Protein AF-A0A3D5YCU7-F1 (afdb_monomer_lite)

Secondary structure (DSSP, 8-state):
-EEEEEEEEEEEEETTEEEEEEEEEEEEE-TTT--EEEEEEEEEEEEESSS--STTHHHHHHH--TTTHHHHHHHHHHHHHHHHHHHTSPPPTTPPPP-PPPEEEEEE-GGG-SB-TT-EEEEEEEESTTSEEEEEETTTEEEEEEEEEETTEEEEEEE--TT-EEEEE-EEEEEE-TTS-EEEEE--S--EEEE--PPPPPP--EEEE-SS-EEEE-PPP--TTEEEEEEEEESSSSS--EEEEEESSSEEEE----TT-EEEEEEEEEETT-PBPPPPPPEEEEPPPSSPEEEEEEE-S-EEE-SSEEEEEEEEEE-TT-EEEE-SS-EEEEPTT-EEEESSEEEEE-BTTB-EEEEESSTT--B-EEEEESSEEEEESEEEESBSEEEEEES--EEEES-EEES-SEEEEEESSS--EEES-EEES-SEEEEEES---EEES-EEES-SEEEEEES---EEES-EEESSSEEEEEPPPPPSSTT---PPPPEEES-B-S-SBGGGG-EEES---SEEESSSTTT--EEEPBP-TTTTS-HHHHHHHHHHHHHHHHHHHHTT-HHHHHHHHHHHHHH---HHHHHHHHHHHHHTT-HHHHHHHHHHHHHH-TT-HHHHHHHHHHHHHTT-HHHHHHHHHHHHHH-TT-HHHHHHHHHHTT-

Radius of gyration: 48.69 Å; chains: 1; bounding box: 104×66×144 Å

pLDDT: mean 89.76, std 11.61, range [38.16, 98.88]

Structure (mmCIF, N/CA/C/O backbone):
data_AF-A0A3D5YCU7-F1
#
_entry.id   AF-A0A3D5YCU7-F1
#
loop_
_atom_site.group_PDB
_atom_site.id
_atom_site.type_symbol
_atom_site.label_atom_id
_atom_site.label_alt_id
_atom_site.label_comp_id
_atom_site.label_asym_id
_atom_site.label_entity_id
_atom_site.label_seq_id
_atom_site.pdbx_PDB_ins_code
_atom_site.Cartn_x
_atom_site.Cartn_y
_atom_site.Cartn_z
_atom_site.occupancy
_atom_site.B_iso_or_equiv
_atom_site.auth_seq_id
_atom_site.auth_comp_id
_atom_site.auth_asym_id
_atom_site.auth_atom_id
_atom_site.pdbx_PDB_model_num
ATOM 1 N N . MET A 1 1 ? -9.453 18.269 83.760 1.00 84.12 1 MET A N 1
ATOM 2 C CA . MET A 1 1 ? -8.955 17.320 82.744 1.00 84.12 1 MET A CA 1
ATOM 3 C C . MET A 1 1 ? -10.041 16.293 82.514 1.00 84.12 1 MET A C 1
ATOM 5 O O . MET A 1 1 ? -10.692 15.924 83.484 1.00 84.12 1 MET A O 1
ATOM 9 N N . ILE A 1 2 ? -10.283 15.891 81.269 1.00 88.38 2 ILE A N 1
ATOM 10 C CA . ILE A 1 2 ? -11.257 14.843 80.940 1.00 88.38 2 ILE A CA 1
ATOM 11 C C . ILE A 1 2 ? -10.464 13.625 80.486 1.00 88.38 2 ILE A C 1
ATOM 13 O O . ILE A 1 2 ? -9.542 13.754 79.683 1.00 88.38 2 ILE A O 1
ATOM 17 N N . TYR A 1 3 ? -10.826 12.467 81.012 1.00 89.81 3 TYR A N 1
ATOM 18 C CA . TYR A 1 3 ? -10.285 11.175 80.638 1.00 89.81 3 TYR A CA 1
ATOM 19 C C . TYR A 1 3 ? -11.417 10.305 80.104 1.00 89.81 3 TYR A C 1
ATOM 21 O O . TYR A 1 3 ? -12.580 10.478 80.472 1.00 89.81 3 TYR A O 1
ATOM 29 N N . GLY A 1 4 ? -11.076 9.351 79.248 1.00 89.88 4 GLY A N 1
ATOM 30 C CA . GLY A 1 4 ? -12.038 8.389 78.742 1.00 89.88 4 GLY A CA 1
ATOM 31 C C . GLY A 1 4 ? -11.386 7.058 78.415 1.00 89.88 4 GLY A C 1
ATOM 32 O O . GLY A 1 4 ? -10.194 6.988 78.111 1.00 89.88 4 GLY A O 1
ATOM 33 N N . LYS A 1 5 ? -12.183 5.996 78.484 1.00 91.25 5 LYS A N 1
ATOM 34 C CA . LYS A 1 5 ? -11.784 4.633 78.148 1.00 91.25 5 LYS A CA 1
ATOM 35 C C . LYS A 1 5 ? -12.900 3.961 77.358 1.00 91.25 5 LYS A C 1
ATOM 37 O O . LYS A 1 5 ? -14.038 3.896 77.814 1.00 91.25 5 LYS A O 1
ATOM 42 N N . VAL A 1 6 ? -12.567 3.406 76.194 1.00 90.12 6 VAL A N 1
ATOM 43 C CA . VAL A 1 6 ? -13.472 2.492 75.486 1.00 90.12 6 VAL A CA 1
ATOM 44 C C . VAL A 1 6 ? -13.550 1.200 76.298 1.00 90.12 6 VAL A C 1
ATOM 46 O O . VAL A 1 6 ? -12.529 0.574 76.580 1.00 90.12 6 VAL A O 1
ATOM 49 N N . THR A 1 7 ? -14.753 0.831 76.725 1.00 89.44 7 THR A N 1
ATOM 50 C CA . THR A 1 7 ? -14.994 -0.313 77.622 1.00 89.44 7 THR A CA 1
ATOM 51 C C . THR A 1 7 ? -15.649 -1.492 76.912 1.00 89.44 7 THR A C 1
ATOM 53 O O . THR A 1 7 ? -15.605 -2.604 77.433 1.00 89.44 7 THR A O 1
ATOM 56 N N . GLY A 1 8 ? -16.175 -1.285 75.702 1.00 84.38 8 GLY A N 1
ATOM 57 C CA . GLY A 1 8 ? -16.706 -2.353 74.868 1.00 84.38 8 GLY A CA 1
ATOM 58 C C . GLY A 1 8 ? -16.824 -1.946 73.402 1.00 84.38 8 GLY A C 1
ATOM 59 O O . GLY A 1 8 ? -17.233 -0.834 73.077 1.00 84.38 8 GLY A O 1
ATOM 60 N N . PHE A 1 9 ? -16.492 -2.872 72.508 1.00 83.94 9 PHE A N 1
ATOM 61 C CA . PHE A 1 9 ? -16.827 -2.793 71.090 1.00 83.94 9 PHE A CA 1
ATOM 62 C C . PHE A 1 9 ? -17.265 -4.185 70.641 1.00 83.94 9 PHE A C 1
ATOM 64 O O . PHE A 1 9 ? -16.529 -5.154 70.817 1.00 83.94 9 PHE A O 1
ATOM 71 N N . SER A 1 10 ? -18.483 -4.306 70.118 1.00 79.31 10 SER A N 1
ATOM 72 C CA . SER A 1 10 ? -19.078 -5.592 69.748 1.00 79.31 10 SER A CA 1
ATOM 73 C C . SER A 1 10 ? -19.483 -5.592 68.283 1.00 79.31 10 SER A C 1
ATOM 75 O O . SER A 1 10 ? -20.060 -4.624 67.782 1.00 79.31 10 SER A O 1
ATOM 77 N N . LYS A 1 11 ? -19.154 -6.691 67.603 1.00 71.81 11 LYS A N 1
ATOM 78 C CA . LYS A 1 11 ? -19.470 -6.930 66.199 1.00 71.81 11 LYS A CA 1
ATOM 79 C C . LYS A 1 11 ? -19.830 -8.404 66.040 1.00 71.81 11 LYS A C 1
ATOM 81 O O . LYS A 1 11 ? -18.941 -9.249 65.998 1.00 71.81 11 LYS A O 1
ATOM 86 N N . VAL A 1 12 ? -21.123 -8.713 66.015 1.00 68.50 12 VAL A N 1
ATOM 87 C CA . VAL A 1 12 ? -21.625 -10.091 65.897 1.00 68.50 12 VAL A CA 1
ATOM 88 C C . VAL A 1 12 ? -22.249 -10.273 64.519 1.00 68.50 12 VAL A C 1
ATOM 90 O O . VAL A 1 12 ? -23.072 -9.459 64.101 1.00 68.50 12 VAL A O 1
ATOM 93 N N . TYR A 1 13 ? -21.856 -11.340 63.823 1.00 60.84 13 TYR A N 1
ATOM 94 C CA . TYR A 1 13 ? -22.438 -11.757 62.550 1.00 60.84 13 TYR A CA 1
ATOM 95 C C . TYR A 1 13 ? -22.904 -13.208 62.664 1.00 60.84 13 TYR A C 1
ATOM 97 O O . TYR A 1 13 ? -22.076 -14.101 62.834 1.00 60.84 13 TYR A O 1
ATOM 105 N N . ALA A 1 14 ? -24.213 -13.447 62.569 1.00 52.88 14 ALA A N 1
ATOM 106 C CA . ALA A 1 14 ? -24.780 -14.792 62.540 1.00 52.88 14 ALA A CA 1
ATOM 107 C C . ALA A 1 14 ? -25.946 -14.859 61.541 1.00 52.88 14 ALA A C 1
ATOM 109 O O . ALA A 1 14 ? -26.991 -14.257 61.768 1.00 52.88 14 ALA A O 1
ATOM 110 N N . LEU A 1 15 ? -25.774 -15.615 60.449 1.00 63.88 15 LEU A N 1
ATOM 111 C CA . LEU A 1 15 ? -26.778 -15.859 59.397 1.00 63.88 15 LEU A CA 1
ATOM 112 C C . LEU A 1 15 ? -27.385 -14.575 58.788 1.00 63.88 15 LEU A C 1
ATOM 114 O O . LEU A 1 15 ? -26.838 -14.044 57.826 1.00 63.88 15 LEU A O 1
ATOM 118 N N . ALA A 1 16 ? -28.503 -14.093 59.343 1.00 52.72 16 ALA A N 1
ATOM 119 C CA . ALA A 1 16 ? -29.249 -12.900 58.920 1.00 52.72 16 ALA A CA 1
ATOM 120 C C . ALA A 1 16 ? -29.286 -11.790 59.993 1.00 52.72 16 ALA A C 1
ATOM 122 O O . ALA A 1 16 ? -29.927 -10.762 59.798 1.00 52.72 16 ALA A O 1
ATOM 123 N N . TYR A 1 17 ? -28.613 -12.004 61.124 1.00 52.44 17 TYR A N 1
ATOM 124 C CA . TYR A 1 17 ? -28.540 -11.086 62.252 1.00 52.44 17 TYR A CA 1
ATOM 125 C C . TYR A 1 17 ? -27.138 -10.476 62.325 1.00 52.44 17 TYR A C 1
ATOM 127 O O . TYR A 1 17 ? -26.136 -11.191 62.460 1.00 52.44 17 TYR A O 1
ATOM 135 N N . SER A 1 18 ? -27.066 -9.147 62.250 1.00 62.12 18 SER A N 1
ATOM 136 C CA . SER A 1 18 ? -25.855 -8.399 62.587 1.00 62.12 18 SER A CA 1
ATOM 137 C C . SER A 1 18 ? -26.133 -7.470 63.756 1.00 62.12 18 SER A C 1
ATOM 139 O O . SER A 1 18 ? -27.162 -6.802 63.796 1.00 62.12 18 SER A O 1
ATOM 141 N N . GLN A 1 19 ? -25.214 -7.418 64.714 1.00 71.19 19 GLN A N 1
ATOM 142 C CA . GLN A 1 19 ? -25.275 -6.469 65.818 1.00 71.19 19 GLN A CA 1
ATOM 143 C C . GLN A 1 19 ? -23.952 -5.727 65.926 1.00 71.19 19 GLN A C 1
ATOM 145 O O . GLN A 1 19 ? -22.880 -6.342 65.931 1.00 71.19 19 GLN A O 1
ATOM 150 N N . MET A 1 20 ? -24.043 -4.405 66.050 1.00 77.50 20 MET A N 1
ATOM 151 C CA . MET A 1 20 ? -22.896 -3.537 66.265 1.00 77.50 20 MET A CA 1
ATOM 152 C C . MET A 1 20 ? -23.137 -2.626 67.456 1.00 77.50 20 MET A C 1
ATOM 154 O O . MET A 1 20 ? -24.205 -2.032 67.581 1.00 77.50 20 MET A O 1
ATOM 158 N N . GLY A 1 21 ? -22.141 -2.486 68.323 1.00 84.19 21 GLY A N 1
ATOM 159 C CA . GLY A 1 21 ? -22.239 -1.558 69.437 1.00 84.19 21 GLY A CA 1
ATOM 160 C C . GLY A 1 21 ? -20.896 -1.098 69.964 1.00 84.19 21 GLY A C 1
ATOM 161 O O . GLY A 1 21 ? -19.916 -1.841 69.902 1.00 84.19 21 GLY A O 1
ATOM 162 N N . ALA A 1 22 ? -20.882 0.114 70.504 1.00 87.75 22 ALA A N 1
ATOM 163 C CA . ALA A 1 22 ? -19.733 0.733 71.145 1.00 87.75 22 ALA A CA 1
ATOM 164 C C . ALA A 1 22 ? -20.123 1.226 72.541 1.00 87.75 22 ALA A C 1
ATOM 166 O O . ALA A 1 22 ? -21.257 1.654 72.766 1.00 87.75 22 ALA A O 1
ATOM 167 N N . GLU A 1 23 ? -19.180 1.155 73.473 1.00 91.69 23 GLU A N 1
ATOM 168 C CA . GLU A 1 23 ? -19.355 1.555 74.863 1.00 91.69 23 GLU A CA 1
ATOM 169 C C . GLU A 1 23 ? -18.092 2.249 75.379 1.00 91.69 23 GLU A C 1
ATOM 171 O O . GLU A 1 23 ? -16.971 1.761 75.190 1.00 91.69 23 GLU A O 1
ATOM 176 N N . ALA A 1 24 ? -18.263 3.378 76.060 1.00 93.00 24 ALA A N 1
ATOM 177 C CA . ALA A 1 24 ? -17.163 4.139 76.634 1.00 93.00 24 ALA A CA 1
ATOM 178 C C . ALA A 1 24 ? -17.535 4.725 77.998 1.00 93.00 24 ALA A C 1
ATOM 180 O O . ALA A 1 24 ? -18.684 5.065 78.270 1.00 93.00 24 ALA A O 1
ATOM 181 N N . GLU A 1 25 ? -16.528 4.819 78.858 1.00 93.38 25 GLU A N 1
ATOM 182 C CA . GLU A 1 25 ? -16.583 5.472 80.161 1.00 93.38 25 GLU A CA 1
ATOM 183 C C . GLU A 1 25 ? -15.783 6.773 80.086 1.00 93.38 25 GLU A C 1
ATOM 185 O O . GLU A 1 25 ? -14.674 6.784 79.549 1.00 93.38 25 GLU A O 1
ATOM 190 N N . VAL A 1 26 ? -16.339 7.862 80.614 1.00 92.38 26 VAL A N 1
ATOM 191 C CA . VAL A 1 26 ? -15.707 9.185 80.669 1.00 92.38 26 VAL A CA 1
ATOM 192 C C . VAL A 1 26 ? -15.733 9.679 82.108 1.00 92.38 26 VAL A C 1
ATOM 194 O O . VAL A 1 26 ? -16.751 9.564 82.791 1.00 92.38 26 VAL A O 1
ATOM 197 N N . TRP A 1 27 ? -14.618 10.244 82.567 1.00 92.12 27 TRP A N 1
ATOM 198 C CA . TRP A 1 27 ? -14.527 10.890 83.872 1.00 92.12 27 TRP A CA 1
ATOM 199 C C . TRP A 1 27 ? -13.748 12.200 83.799 1.00 92.12 27 TRP A C 1
ATOM 201 O O . TRP A 1 27 ? -12.829 12.373 82.998 1.00 92.12 27 TRP A O 1
ATOM 211 N N . MET A 1 28 ? -14.131 13.153 84.639 1.00 90.12 28 MET A N 1
ATOM 212 C CA . MET A 1 28 ? -13.532 14.478 84.711 1.00 90.12 28 MET A CA 1
ATOM 213 C C . MET A 1 28 ? -12.885 14.677 86.072 1.00 90.12 28 MET A C 1
ATOM 215 O O . MET A 1 28 ? -13.487 14.382 87.098 1.00 90.12 28 MET A O 1
ATOM 219 N N . VAL A 1 29 ? -11.676 15.228 86.077 1.00 89.62 29 VAL A N 1
ATOM 220 C CA . VAL A 1 29 ? -10.892 15.493 87.286 1.00 89.62 29 VAL A CA 1
ATOM 221 C C . VAL A 1 29 ? -10.527 16.972 87.349 1.00 89.62 29 VAL A C 1
ATOM 223 O O . VAL A 1 29 ? -10.125 17.571 86.340 1.00 89.62 29 VAL A O 1
ATOM 226 N N . ASN A 1 30 ? -10.652 17.575 88.528 1.00 86.19 30 ASN A N 1
ATOM 227 C CA . ASN A 1 30 ? -10.197 18.932 88.794 1.00 86.19 30 ASN A CA 1
ATOM 228 C C . ASN A 1 30 ? -8.663 18.974 88.752 1.00 86.19 30 ASN A C 1
ATOM 230 O O . ASN A 1 30 ? -7.992 18.295 89.520 1.00 86.19 30 ASN A O 1
ATOM 234 N N . THR A 1 31 ? -8.079 19.786 87.870 1.00 85.88 31 THR A N 1
ATOM 235 C CA . THR A 1 31 ? -6.616 19.813 87.680 1.00 85.88 31 THR A CA 1
ATOM 236 C C . THR A 1 31 ? -5.852 20.480 88.816 1.00 85.88 31 THR A C 1
ATOM 238 O O . THR A 1 31 ? -4.632 20.369 88.852 1.00 85.88 31 THR A O 1
ATOM 241 N N . LYS A 1 32 ? -6.540 21.196 89.714 1.00 87.38 32 LYS A N 1
ATOM 242 C CA . LYS A 1 32 ? -5.925 21.862 90.869 1.00 87.38 32 LYS A CA 1
ATOM 243 C C . LYS A 1 32 ? -5.982 21.007 92.131 1.00 87.38 32 LYS A C 1
ATOM 245 O O . LYS A 1 32 ? -5.024 21.018 92.890 1.00 87.38 32 LYS A O 1
ATOM 250 N N . THR A 1 33 ? -7.088 20.295 92.354 1.00 88.69 33 THR A N 1
ATOM 251 C CA . THR A 1 33 ? -7.285 19.478 93.566 1.00 88.69 33 THR A CA 1
ATOM 252 C C . THR A 1 33 ? -7.037 17.989 93.337 1.00 88.69 33 THR A C 1
ATOM 254 O O . THR A 1 33 ? -6.818 17.259 94.294 1.00 88.69 33 THR A O 1
ATOM 257 N N . GLY A 1 34 ? -7.049 17.524 92.083 1.00 86.00 34 GLY A N 1
ATOM 258 C CA . GLY A 1 34 ? -6.948 16.103 91.741 1.00 86.00 34 GLY A CA 1
ATOM 259 C C . GLY A 1 34 ? -8.233 15.306 91.990 1.00 86.00 34 GLY A C 1
ATOM 260 O O . GLY A 1 34 ? -8.258 14.107 91.729 1.00 86.00 34 GLY A O 1
ATOM 261 N N . GLU A 1 35 ? -9.301 15.949 92.465 1.00 89.50 35 GLU A N 1
ATOM 262 C CA . GLU A 1 35 ? -10.566 15.288 92.793 1.00 89.50 35 GLU A CA 1
ATOM 263 C C . GLU A 1 35 ? -11.421 15.026 91.549 1.00 89.50 35 GLU A C 1
ATOM 265 O O . GLU A 1 35 ? -11.487 15.843 90.622 1.00 89.50 35 GLU A O 1
ATOM 270 N N . GLU A 1 36 ? -12.099 13.878 91.538 1.00 89.12 36 GLU A N 1
ATOM 271 C CA . GLU A 1 36 ? -13.065 13.521 90.503 1.00 89.12 36 GLU A CA 1
ATOM 272 C C . GLU A 1 36 ? -14.319 14.395 90.623 1.00 89.12 36 GLU A C 1
ATOM 274 O O . GLU A 1 36 ? -14.934 14.495 91.680 1.00 89.12 36 GLU A O 1
ATOM 279 N N . ILE A 1 37 ? -14.688 15.033 89.517 1.00 87.19 37 ILE A N 1
ATOM 280 C CA . ILE A 1 37 ? -15.871 15.890 89.407 1.00 87.19 37 ILE A CA 1
ATOM 281 C C . ILE A 1 37 ? -17.075 15.053 88.970 1.00 87.19 37 ILE A C 1
ATOM 283 O O . ILE A 1 37 ? -18.185 15.259 89.453 1.00 87.19 37 ILE A O 1
ATOM 287 N N . LEU A 1 38 ? -16.868 14.133 88.024 1.00 87.56 38 LEU A N 1
ATOM 288 C CA . LEU A 1 38 ? -17.915 13.269 87.485 1.00 87.56 38 LEU A CA 1
ATOM 289 C C . LEU A 1 38 ? -17.322 12.051 86.775 1.00 87.56 38 LEU A C 1
ATOM 291 O O . LEU A 1 38 ? -16.229 12.132 86.212 1.00 87.56 38 LEU A O 1
ATOM 295 N N . ARG A 1 39 ? -18.087 10.962 86.732 1.00 92.50 39 ARG A N 1
ATOM 296 C CA . ARG A 1 39 ? -17.791 9.744 85.975 1.00 92.50 39 ARG A CA 1
ATOM 297 C C . ARG A 1 39 ? -19.091 9.112 85.512 1.00 92.50 39 ARG A C 1
ATOM 299 O O . ARG A 1 39 ? -20.020 8.949 86.299 1.00 92.50 39 ARG A O 1
ATOM 306 N N . PHE A 1 40 ? -19.165 8.755 84.238 1.00 91.31 40 PHE A N 1
ATOM 307 C CA . PHE A 1 40 ? -20.322 8.075 83.669 1.00 91.31 40 PHE A CA 1
ATOM 308 C C . PHE A 1 40 ? -19.909 7.167 82.511 1.00 91.31 40 PHE A C 1
ATOM 310 O O . PHE A 1 40 ? -18.824 7.291 81.943 1.00 91.31 40 PHE A O 1
ATOM 317 N N . LYS A 1 41 ? -20.804 6.247 82.158 1.00 91.94 41 LYS A N 1
ATOM 318 C CA . LYS A 1 41 ? -20.624 5.265 81.090 1.00 91.94 41 LYS A CA 1
ATOM 319 C C . LYS A 1 41 ? -21.808 5.328 80.135 1.00 91.94 41 LYS A C 1
ATOM 321 O O . LYS A 1 41 ? -22.940 5.467 80.594 1.00 91.94 41 LYS A O 1
ATOM 326 N N . GLU A 1 42 ? -21.547 5.210 78.839 1.00 92.56 42 GLU A N 1
ATOM 327 C CA . GLU A 1 42 ? -22.574 5.177 77.795 1.00 92.56 42 GLU A CA 1
ATOM 328 C C . GLU A 1 42 ? -22.336 4.060 76.791 1.00 92.56 42 GLU A C 1
ATOM 330 O O . GLU A 1 42 ? -21.193 3.684 76.525 1.00 92.56 42 GLU A O 1
ATOM 335 N N . ALA A 1 43 ? -23.433 3.571 76.209 1.00 87.19 43 ALA A N 1
ATOM 336 C CA . ALA A 1 43 ? -23.431 2.537 75.186 1.00 87.19 43 ALA A CA 1
ATOM 337 C C . ALA A 1 43 ? -24.412 2.863 74.050 1.00 87.19 43 ALA A C 1
ATOM 339 O O . ALA A 1 43 ? -25.523 3.358 74.265 1.00 87.19 43 ALA A O 1
ATOM 340 N N . VAL A 1 44 ? -24.026 2.502 72.829 1.00 83.69 44 VAL A N 1
ATOM 341 C CA . VAL A 1 44 ? -24.881 2.536 71.636 1.00 83.69 44 VAL A CA 1
ATOM 342 C C . VAL A 1 44 ? -24.853 1.161 70.984 1.00 83.69 44 VAL A C 1
ATOM 344 O O . VAL A 1 44 ? -23.785 0.561 70.857 1.00 83.69 44 VAL A O 1
ATOM 347 N N . ARG A 1 45 ? -26.023 0.635 70.598 1.00 82.12 45 ARG A N 1
ATOM 348 C CA . ARG A 1 45 ? -26.167 -0.671 69.937 1.00 82.12 45 ARG A CA 1
ATOM 349 C C . ARG A 1 45 ? -27.203 -0.598 68.817 1.00 82.12 45 ARG A C 1
ATOM 351 O O . ARG A 1 45 ? -28.321 -0.149 69.045 1.00 82.12 45 ARG A O 1
ATOM 358 N N . TYR A 1 46 ? -26.841 -1.116 67.650 1.00 72.94 46 TYR A N 1
ATOM 359 C CA . TYR A 1 46 ? -27.700 -1.285 66.482 1.00 72.94 46 TYR A CA 1
ATOM 360 C C . TYR A 1 46 ? -27.861 -2.771 66.148 1.00 72.94 46 TYR A C 1
ATOM 362 O O . TYR A 1 46 ? -26.905 -3.541 66.257 1.00 72.94 46 TYR A O 1
ATOM 370 N N . HIS A 1 47 ? -29.067 -3.159 65.730 1.00 68.06 47 HIS A N 1
ATOM 371 C CA . HIS A 1 47 ? -29.419 -4.513 65.294 1.00 68.06 47 HIS A CA 1
ATOM 372 C C . HIS A 1 47 ? -29.869 -4.452 63.821 1.00 68.06 47 HIS A C 1
ATOM 374 O O . HIS A 1 47 ? -30.729 -3.636 63.492 1.00 68.06 47 HIS A O 1
ATOM 380 N N . GLU A 1 48 ? -29.302 -5.273 62.933 1.00 59.38 48 GLU A N 1
ATOM 381 C CA . GLU A 1 48 ? -29.768 -5.442 61.548 1.00 59.38 48 GLU A CA 1
ATOM 382 C C . GLU A 1 48 ? -30.846 -6.536 61.485 1.00 59.38 48 GLU A C 1
ATOM 384 O O . GLU A 1 48 ? -30.614 -7.673 61.898 1.00 59.38 48 GLU A O 1
ATOM 389 N N . GLY A 1 49 ? -32.016 -6.184 60.940 1.00 46.78 49 GLY A N 1
ATOM 390 C CA . GLY A 1 49 ? -33.133 -7.096 60.689 1.00 46.78 49 GLY A CA 1
ATOM 391 C C . GLY A 1 49 ? -34.415 -6.335 60.337 1.00 46.78 49 GLY A C 1
ATOM 392 O O . GLY A 1 49 ? -35.239 -6.084 61.208 1.00 46.78 49 GLY A O 1
ATOM 393 N N . GLY A 1 50 ? -34.580 -5.956 59.064 1.00 42.53 50 GLY A N 1
ATOM 394 C CA . GLY A 1 50 ? -35.737 -5.194 58.569 1.00 42.53 50 GLY A CA 1
ATOM 395 C C . GLY A 1 50 ? -35.554 -3.673 58.643 1.00 42.53 50 GLY A C 1
ATOM 396 O O . GLY A 1 50 ? -34.854 -3.157 59.508 1.00 42.53 50 GLY A O 1
ATOM 397 N N . ILE A 1 51 ? -36.146 -2.967 57.673 1.00 41.50 51 ILE A N 1
ATOM 398 C CA . ILE A 1 51 ? -36.052 -1.512 57.454 1.00 41.50 51 ILE A CA 1
ATOM 399 C C . ILE A 1 51 ? -36.164 -0.754 58.792 1.00 41.50 51 ILE A C 1
ATOM 401 O O . ILE A 1 51 ? -37.114 -1.012 59.535 1.00 41.50 51 ILE A O 1
ATOM 405 N N . PRO A 1 52 ? -35.252 0.186 59.117 1.00 40.84 52 PRO A N 1
ATOM 406 C CA . PRO A 1 52 ? -35.304 0.888 60.393 1.00 40.84 52 PRO A CA 1
ATOM 407 C C . PRO A 1 52 ? -36.615 1.676 60.511 1.00 40.84 52 PRO A C 1
ATOM 409 O O . PRO A 1 52 ? -36.802 2.678 59.827 1.00 40.84 52 PRO A O 1
ATOM 412 N N . LEU A 1 53 ? -37.504 1.257 61.414 1.00 38.91 53 LEU A N 1
ATOM 413 C CA . LEU A 1 53 ? -38.701 2.009 61.822 1.00 38.91 53 LEU A CA 1
ATOM 414 C C . LEU A 1 53 ? -38.368 3.131 62.827 1.00 38.91 53 LEU A C 1
ATOM 416 O O . LEU A 1 53 ? -39.225 3.564 63.593 1.00 38.91 53 LEU A O 1
ATOM 420 N N . SER A 1 54 ? -37.124 3.620 62.835 1.00 47.75 54 SER A N 1
ATOM 421 C CA . SER A 1 54 ? -36.818 4.904 63.464 1.00 47.75 54 SER A CA 1
ATOM 422 C C . SER A 1 54 ? -37.112 6.028 62.459 1.00 47.75 54 SER A C 1
ATOM 424 O O . SER A 1 54 ? -37.031 5.797 61.249 1.00 47.75 54 SER A O 1
ATOM 426 N N . PRO A 1 55 ? -37.384 7.266 62.909 1.00 45.81 55 PRO A N 1
ATOM 427 C CA . PRO A 1 55 ? -37.573 8.418 62.019 1.00 45.81 55 PRO A CA 1
ATOM 428 C C . PRO A 1 55 ? -36.431 8.622 61.001 1.00 45.81 55 PRO A C 1
ATOM 430 O O . PRO A 1 55 ? -36.612 9.295 59.990 1.00 45.81 55 PRO A O 1
ATOM 433 N N . ILE A 1 56 ? -35.266 8.014 61.243 1.00 54.47 56 ILE A N 1
ATOM 434 C CA . ILE A 1 56 ? -33.979 8.327 60.620 1.00 54.47 56 ILE A CA 1
ATOM 435 C C . ILE A 1 56 ? -33.566 7.296 59.545 1.00 54.47 56 ILE A C 1
ATOM 437 O O . ILE A 1 56 ? -32.708 7.582 58.713 1.00 54.47 56 ILE A O 1
ATOM 441 N N . GLY A 1 57 ? -34.228 6.131 59.449 1.00 56.03 57 GLY A N 1
ATOM 442 C CA . GLY A 1 57 ? -33.979 5.149 58.373 1.00 56.03 57 GLY A CA 1
ATOM 443 C C . GLY A 1 57 ? -34.247 5.685 56.955 1.00 56.03 57 GLY A C 1
ATOM 444 O O . GLY A 1 57 ? -33.649 5.232 55.976 1.00 56.03 57 GLY A O 1
ATOM 445 N N . ALA A 1 58 ? -35.105 6.704 56.846 1.00 59.28 58 ALA A N 1
ATOM 446 C CA . ALA A 1 58 ? -35.445 7.359 55.587 1.00 59.28 58 ALA A CA 1
ATOM 447 C C . ALA A 1 58 ? -34.279 8.164 54.979 1.00 59.28 58 ALA A C 1
ATOM 449 O O . ALA A 1 58 ? -34.147 8.180 53.758 1.00 59.28 58 ALA A O 1
ATOM 450 N N . LEU A 1 59 ? -33.421 8.787 55.800 1.00 62.41 59 LEU A N 1
ATOM 451 C CA . LEU A 1 59 ? -32.290 9.593 55.315 1.00 62.41 59 LEU A CA 1
ATOM 452 C C . LEU A 1 59 ? -31.214 8.721 54.660 1.00 62.41 59 LEU A C 1
ATOM 454 O O . LEU A 1 59 ? -30.747 9.036 53.572 1.00 62.41 59 LEU A O 1
ATOM 458 N N . ILE A 1 60 ? -30.891 7.578 55.270 1.00 62.75 60 ILE A N 1
ATOM 459 C CA . ILE A 1 60 ? -29.929 6.605 54.725 1.00 62.75 60 ILE A CA 1
ATOM 460 C C . ILE A 1 60 ? -30.445 6.018 53.410 1.00 62.75 60 ILE A C 1
ATOM 462 O O . ILE A 1 60 ? -29.694 5.905 52.448 1.00 62.75 60 ILE A O 1
ATOM 466 N N . THR A 1 61 ? -31.742 5.708 53.340 1.00 63.53 61 THR A N 1
ATOM 467 C CA . THR A 1 61 ? -32.375 5.234 52.099 1.00 63.53 61 THR A CA 1
ATOM 468 C C . THR A 1 61 ? -32.316 6.295 50.990 1.00 63.53 61 THR A C 1
ATOM 470 O O . THR A 1 61 ? -32.228 5.953 49.816 1.00 63.53 61 THR A O 1
ATOM 473 N N . ALA A 1 62 ? -32.331 7.586 51.345 1.00 62.03 62 ALA A N 1
ATOM 474 C CA . ALA A 1 62 ? -32.264 8.686 50.383 1.00 62.03 62 ALA A CA 1
ATOM 475 C C . ALA A 1 62 ? -30.859 8.908 49.790 1.00 62.03 62 ALA A C 1
ATOM 477 O O . ALA A 1 62 ? -30.753 9.450 48.686 1.00 62.03 62 ALA A O 1
ATOM 478 N N . VAL A 1 63 ? -29.799 8.495 50.499 1.00 66.56 63 VAL A N 1
ATOM 479 C CA . VAL A 1 63 ? -28.398 8.725 50.102 1.00 66.56 63 VAL A CA 1
ATOM 480 C C . VAL A 1 63 ? -27.588 7.446 49.876 1.00 66.56 63 VAL A C 1
ATOM 482 O O . VAL A 1 63 ? -26.425 7.539 49.530 1.00 66.56 63 VAL A O 1
ATOM 485 N N . SER A 1 64 ? -28.124 6.242 50.074 1.00 66.62 64 SER A N 1
ATOM 486 C CA . SER A 1 64 ? -27.309 5.021 50.014 1.00 66.62 64 SER A CA 1
ATOM 487 C C . SER A 1 64 ? -27.942 3.923 49.170 1.00 66.62 64 SER A C 1
ATOM 489 O O . SER A 1 64 ? -29.109 3.573 49.341 1.00 66.62 64 SER A O 1
ATOM 491 N N . SER A 1 65 ? -27.138 3.315 48.299 1.00 62.59 65 SER A N 1
ATOM 492 C CA . SER A 1 65 ? -27.404 1.986 47.746 1.00 62.59 65 SER A CA 1
ATOM 493 C C . SER A 1 65 ? -27.147 0.883 48.791 1.00 62.59 65 SER A C 1
ATOM 495 O O . SER A 1 65 ? -26.305 1.027 49.679 1.00 62.59 65 SER A O 1
ATOM 497 N N . ALA A 1 66 ? -27.847 -0.257 48.691 1.00 56.38 66 ALA A N 1
ATOM 498 C CA . ALA A 1 66 ? -27.817 -1.347 49.687 1.00 56.38 66 ALA A CA 1
ATOM 499 C C . ALA A 1 66 ? -26.407 -1.871 50.057 1.00 56.38 66 ALA A C 1
ATOM 501 O O . ALA A 1 66 ? -26.233 -2.490 51.106 1.00 56.38 66 ALA A O 1
ATOM 502 N N . LEU A 1 67 ? -25.399 -1.612 49.218 1.00 53.09 67 LEU A N 1
ATOM 503 C CA . LEU A 1 67 ? -24.015 -2.055 49.388 1.00 53.09 67 LEU A CA 1
ATOM 504 C C . LEU A 1 67 ? -23.212 -1.222 50.408 1.00 53.09 67 LEU A C 1
ATOM 506 O O . LEU A 1 67 ? -22.284 -1.758 51.009 1.00 53.09 67 LEU A O 1
ATOM 510 N N . ASN A 1 68 ? -23.586 0.039 50.666 1.00 62.19 68 ASN A N 1
ATOM 511 C CA . ASN A 1 68 ? -22.793 0.966 51.495 1.00 62.19 68 ASN A CA 1
ATOM 512 C C . ASN A 1 68 ? -23.365 1.217 52.904 1.00 62.19 68 ASN A C 1
ATOM 514 O O . ASN A 1 68 ? -22.697 1.814 53.752 1.00 62.19 68 ASN A O 1
ATOM 518 N N . ILE A 1 69 ? -24.569 0.710 53.191 1.00 68.44 69 ILE A N 1
ATOM 519 C CA . ILE A 1 69 ? -25.290 0.925 54.459 1.00 68.44 69 ILE A CA 1
ATOM 520 C C . ILE A 1 69 ? -24.465 0.470 55.676 1.00 68.44 69 ILE A C 1
ATOM 522 O O . ILE A 1 69 ? -24.433 1.152 56.700 1.00 68.44 69 ILE A O 1
ATOM 526 N N . ARG A 1 70 ? -23.742 -0.651 55.552 1.00 68.75 70 ARG A N 1
ATOM 527 C CA . ARG A 1 70 ? -22.956 -1.246 56.648 1.00 68.75 70 ARG A CA 1
ATOM 528 C C . ARG A 1 70 ? -21.809 -0.359 57.136 1.00 68.75 70 ARG A C 1
ATOM 530 O O . ARG A 1 70 ? -21.505 -0.359 58.326 1.00 68.75 70 ARG A O 1
ATOM 537 N N . GLU A 1 71 ? -21.148 0.371 56.239 1.00 69.00 71 GLU A N 1
ATOM 538 C CA . GLU A 1 71 ? -20.045 1.265 56.617 1.00 69.00 71 GLU A CA 1
ATOM 539 C C . GLU A 1 71 ? -20.569 2.553 57.261 1.00 69.00 71 GLU A C 1
ATOM 541 O O . GLU A 1 71 ? -20.033 2.989 58.278 1.00 69.00 71 GLU A O 1
ATOM 546 N N . ILE A 1 72 ? -21.670 3.111 56.743 1.00 72.62 72 ILE A N 1
ATOM 547 C CA . ILE A 1 72 ? -22.327 4.292 57.329 1.00 72.62 72 ILE A CA 1
ATOM 548 C C . ILE A 1 72 ? -22.772 3.993 58.770 1.00 72.62 72 ILE A C 1
ATOM 550 O O . ILE A 1 72 ? -22.532 4.784 59.683 1.00 72.62 72 ILE A O 1
ATOM 554 N N . GLN A 1 73 ? -23.351 2.811 59.006 1.00 73.94 73 GLN A N 1
ATOM 555 C CA . GLN A 1 73 ? -23.780 2.394 60.343 1.00 73.94 73 GLN A CA 1
ATOM 556 C C . GLN A 1 73 ? -22.626 2.306 61.351 1.00 73.94 73 GLN A C 1
ATOM 558 O O . GLN A 1 73 ? -22.807 2.704 62.501 1.00 73.94 73 GLN A O 1
ATOM 563 N N . LYS A 1 74 ? -21.434 1.841 60.944 1.00 74.38 74 LYS A N 1
ATOM 564 C CA . LYS A 1 74 ? -20.252 1.801 61.829 1.00 74.38 74 LYS A CA 1
ATOM 565 C C . LYS A 1 74 ? -19.892 3.177 62.363 1.00 74.38 74 LYS A C 1
ATOM 567 O O . LYS A 1 74 ? -19.699 3.341 63.565 1.00 74.38 74 LYS A O 1
ATOM 572 N N . VAL A 1 75 ? -19.795 4.147 61.459 1.00 76.38 75 VAL A N 1
ATOM 573 C CA . VAL A 1 75 ? -19.417 5.527 61.776 1.00 76.38 75 VAL A CA 1
ATOM 574 C C . VAL A 1 75 ? -20.437 6.147 62.736 1.00 76.38 75 VAL A C 1
ATOM 576 O O . VAL A 1 75 ? -20.077 6.783 63.727 1.00 76.38 75 VAL A O 1
ATOM 579 N N . ARG A 1 76 ? -21.718 5.864 62.504 1.00 76.81 76 ARG A N 1
ATOM 580 C CA . ARG A 1 76 ? -22.833 6.361 63.307 1.00 76.81 76 ARG A CA 1
ATOM 581 C C . ARG A 1 76 ? -22.837 5.865 64.749 1.00 76.81 76 ARG A C 1
ATOM 583 O O . ARG A 1 76 ? -23.085 6.659 65.652 1.00 76.81 76 ARG A O 1
ATOM 590 N N . VAL A 1 77 ? -22.528 4.583 64.981 1.00 78.88 77 VAL A N 1
ATOM 591 C CA . VAL A 1 77 ? -22.444 4.009 66.341 1.00 78.88 77 VAL A CA 1
ATOM 592 C C . VAL A 1 77 ? -21.484 4.823 67.209 1.00 78.88 77 VAL A C 1
ATOM 594 O O . VAL A 1 77 ? -21.772 5.109 68.369 1.00 78.88 77 VAL A O 1
ATOM 597 N N . VAL A 1 78 ? -20.347 5.209 66.630 1.00 79.69 78 VAL A N 1
ATOM 598 C CA . VAL A 1 78 ? -19.313 5.984 67.317 1.00 79.69 78 VAL A CA 1
ATOM 599 C C . VAL A 1 78 ? -19.764 7.431 67.529 1.00 79.69 78 VAL A C 1
ATOM 601 O O . VAL A 1 78 ? -19.590 7.962 68.625 1.00 79.69 78 VAL A O 1
ATOM 604 N N . ASN A 1 79 ? -20.383 8.054 66.522 1.00 78.88 79 ASN A N 1
ATOM 605 C CA . ASN A 1 79 ? -20.873 9.430 66.615 1.00 78.88 79 ASN A CA 1
ATOM 606 C C . ASN A 1 79 ? -21.967 9.599 67.680 1.00 78.88 79 ASN A C 1
ATOM 608 O O . ASN A 1 79 ? -21.881 10.488 68.523 1.00 78.88 79 ASN A O 1
ATOM 612 N N . GLU A 1 80 ? -22.971 8.719 67.685 1.00 79.56 80 GLU A N 1
ATOM 613 C CA . GLU A 1 80 ? -24.051 8.759 68.677 1.00 79.56 80 GLU A CA 1
ATOM 614 C C . GLU A 1 80 ? -23.516 8.531 70.096 1.00 79.56 80 GLU A C 1
ATOM 616 O O . GLU A 1 80 ? -23.958 9.185 71.041 1.00 79.56 80 GLU A O 1
ATOM 621 N N . LEU A 1 81 ? -22.527 7.644 70.254 1.00 83.38 81 LEU A N 1
ATOM 622 C CA . LEU A 1 81 ? -21.872 7.447 71.542 1.00 83.38 81 LEU A CA 1
ATOM 623 C C . LEU A 1 81 ? -21.184 8.740 71.998 1.00 83.38 81 LEU A C 1
ATOM 625 O O . LEU A 1 81 ? -21.351 9.142 73.146 1.00 83.38 81 LEU A O 1
ATOM 629 N N . GLY A 1 82 ? -20.471 9.422 71.098 1.00 81.25 82 GLY A N 1
ATOM 630 C CA . GLY A 1 82 ? -19.867 10.729 71.367 1.00 81.25 82 GLY A CA 1
ATOM 631 C C . GLY A 1 82 ? -20.887 11.775 71.829 1.00 81.25 82 GLY A C 1
ATOM 632 O O . GLY A 1 82 ? -20.651 12.454 72.828 1.00 81.25 82 GLY A O 1
ATOM 633 N N . TRP A 1 83 ? -22.044 11.848 71.166 1.00 78.62 83 TRP A N 1
ATOM 634 C CA . TRP A 1 83 ? -23.151 12.731 71.552 1.00 78.62 83 TRP A CA 1
ATOM 635 C C . TRP A 1 83 ? -23.674 12.446 72.960 1.00 78.62 83 TRP A C 1
ATOM 637 O O . TRP A 1 83 ? -23.686 13.352 73.794 1.00 78.62 83 TRP A O 1
ATOM 647 N N . LYS A 1 84 ? -24.035 11.190 73.259 1.00 82.56 84 LYS A N 1
ATOM 648 C CA . LYS A 1 84 ? -24.530 10.803 74.594 1.00 82.56 84 LYS A CA 1
ATOM 649 C C . LYS A 1 84 ? -23.522 11.103 75.697 1.00 82.56 84 LYS A C 1
ATOM 651 O O . LYS A 1 84 ? -23.902 11.496 76.798 1.00 82.56 84 LYS A O 1
ATOM 656 N N . LEU A 1 85 ? -22.232 10.924 75.404 1.00 84.25 85 LEU A N 1
ATOM 657 C CA . LEU A 1 85 ? -21.175 11.278 76.341 1.00 84.25 85 LEU A CA 1
ATOM 658 C C . LEU A 1 85 ? -21.099 12.799 76.535 1.00 84.25 85 LEU A C 1
ATOM 660 O O . LEU A 1 85 ? -21.014 13.257 77.670 1.00 84.25 85 LEU A O 1
ATOM 664 N N . SER A 1 86 ? -21.158 13.585 75.457 1.00 81.62 86 SER A N 1
ATOM 665 C CA . SER A 1 86 ? -21.069 15.048 75.522 1.00 81.62 86 SER A CA 1
ATOM 666 C C . SER A 1 86 ? -22.245 15.691 76.264 1.00 81.62 86 SER A C 1
ATOM 668 O O . SER A 1 86 ? -22.024 16.640 77.012 1.00 81.62 86 SER A O 1
ATOM 670 N N . GLU A 1 87 ? -23.473 15.187 76.104 1.00 80.19 87 GLU A N 1
ATOM 671 C CA . GLU A 1 87 ? -24.670 15.717 76.788 1.00 80.19 87 GLU A CA 1
ATOM 672 C C . GLU A 1 87 ? -24.566 15.654 78.318 1.00 80.19 87 GLU A C 1
ATOM 674 O O . GLU A 1 87 ? -25.142 16.483 79.022 1.00 80.19 87 GLU A O 1
ATOM 679 N N . LYS A 1 88 ? -23.815 14.682 78.845 1.00 84.00 88 LYS A N 1
ATOM 680 C CA . LYS A 1 88 ? -23.632 14.485 80.287 1.00 84.00 88 LYS A CA 1
ATOM 681 C C . LYS A 1 88 ? -22.498 15.320 80.882 1.00 84.00 88 LYS A C 1
ATOM 683 O O . LYS A 1 88 ? -22.310 15.306 82.099 1.00 84.00 88 LYS A O 1
ATOM 688 N N . ILE A 1 89 ? -21.740 16.044 80.057 1.00 81.69 89 ILE A N 1
ATOM 689 C CA . ILE A 1 89 ? -20.665 16.925 80.518 1.00 81.69 89 ILE A CA 1
ATOM 690 C C . ILE A 1 89 ? -21.275 18.273 80.950 1.00 81.69 89 ILE A C 1
ATOM 692 O O . ILE A 1 89 ? -21.853 18.975 80.121 1.00 81.69 89 ILE A O 1
ATOM 696 N N . PRO A 1 90 ? -21.151 18.677 82.228 1.00 74.12 90 PRO A N 1
ATOM 697 C CA . PRO A 1 90 ? -21.770 19.897 82.733 1.00 74.12 90 PRO A CA 1
ATOM 698 C C . PRO A 1 90 ? -21.085 21.157 82.188 1.00 74.12 90 PRO A C 1
ATOM 700 O O . PRO A 1 90 ? -19.858 21.228 82.083 1.00 74.12 90 PRO A O 1
ATOM 703 N N . ALA A 1 91 ? -21.881 22.189 81.899 1.00 70.31 91 ALA A N 1
ATOM 704 C CA . ALA A 1 91 ? -21.371 23.506 81.526 1.00 70.31 91 ALA A CA 1
ATOM 705 C C . ALA A 1 91 ? -20.781 24.255 82.748 1.00 70.31 91 ALA A C 1
ATOM 707 O O . ALA A 1 91 ? -21.269 24.081 83.867 1.00 70.31 91 ALA A O 1
ATOM 708 N N . PRO A 1 92 ? -19.764 25.125 82.574 1.00 69.88 92 PRO A N 1
ATOM 709 C CA . PRO A 1 92 ? -19.203 25.916 83.670 1.00 69.88 92 PRO A CA 1
ATOM 710 C C . PRO A 1 92 ? -20.229 26.894 84.259 1.00 69.88 92 PRO A C 1
ATOM 712 O O . PRO A 1 92 ? -20.914 27.604 83.519 1.00 69.88 92 PRO A O 1
ATOM 715 N N . ALA A 1 93 ? -20.287 26.996 85.589 1.00 65.56 93 ALA A N 1
ATOM 716 C CA . ALA A 1 93 ? -21.160 27.951 86.270 1.00 65.56 93 ALA A CA 1
ATOM 717 C C . ALA A 1 93 ? -20.852 29.402 85.841 1.00 65.56 93 ALA A C 1
ATOM 719 O O . ALA A 1 93 ? -19.696 29.821 85.813 1.00 65.56 93 ALA A O 1
ATOM 720 N N . GLY A 1 94 ? -21.893 30.173 85.507 1.00 64.56 94 GLY A N 1
ATOM 721 C CA . GLY A 1 94 ? -21.788 31.598 85.154 1.00 64.56 94 GLY A CA 1
ATOM 722 C C . GLY A 1 94 ? -21.635 31.920 83.659 1.00 64.56 94 GLY A C 1
ATOM 723 O O . GLY A 1 94 ? -21.713 33.091 83.295 1.00 64.56 94 GLY A O 1
ATOM 724 N N . ARG A 1 95 ? -21.490 30.924 82.772 1.00 60.09 95 ARG A N 1
ATOM 725 C CA . ARG A 1 95 ? -21.614 31.114 81.313 1.00 60.09 95 ARG A CA 1
ATOM 726 C C . ARG A 1 95 ? -22.977 30.617 80.834 1.00 60.09 95 ARG A C 1
ATOM 728 O O . ARG A 1 95 ? -23.276 29.435 80.965 1.00 60.09 95 ARG A O 1
ATOM 735 N N . LYS A 1 96 ? -23.781 31.490 80.218 1.00 58.72 96 LYS A N 1
ATOM 736 C CA . LYS A 1 96 ? -24.880 31.033 79.353 1.00 58.72 96 LYS A CA 1
ATOM 737 C C . LYS A 1 96 ? -24.253 30.426 78.098 1.00 58.72 96 LYS A C 1
ATOM 739 O O . LYS A 1 96 ? -23.474 31.101 77.432 1.00 58.72 96 LYS A O 1
ATOM 744 N N . ALA A 1 97 ? -24.553 29.165 77.805 1.00 60.66 97 ALA A N 1
ATOM 745 C CA . ALA A 1 97 ? -24.208 28.583 76.514 1.00 60.66 97 ALA A CA 1
ATOM 746 C C . ALA A 1 97 ? -24.962 29.352 75.416 1.00 60.66 97 ALA A C 1
ATOM 748 O O . ALA A 1 97 ? -26.164 29.585 75.553 1.00 60.66 97 ALA A O 1
ATOM 749 N N . GLU A 1 98 ? -24.271 29.782 74.357 1.00 64.38 98 GLU A N 1
ATOM 750 C CA . GLU A 1 98 ? -24.945 30.271 73.150 1.00 64.38 98 GLU A CA 1
ATOM 751 C C . GLU A 1 98 ? -25.822 29.138 72.600 1.00 64.38 98 GLU A C 1
ATOM 753 O O . GLU A 1 98 ? -25.326 28.038 72.353 1.00 64.38 98 GLU A O 1
ATOM 758 N N . ALA A 1 99 ? -27.119 29.390 72.416 1.00 74.75 99 ALA A N 1
ATOM 759 C CA . ALA A 1 99 ? -28.079 28.407 71.912 1.00 74.75 99 ALA A CA 1
ATOM 760 C C . ALA A 1 99 ? -27.969 28.265 70.382 1.00 74.75 99 ALA A C 1
ATOM 762 O O . ALA A 1 99 ? -28.882 28.614 69.626 1.00 74.75 99 ALA A O 1
ATOM 763 N N . ARG A 1 100 ? -26.813 27.785 69.914 1.00 83.94 100 ARG A N 1
ATOM 764 C CA . ARG A 1 100 ? -26.573 27.527 68.491 1.00 83.94 100 ARG A CA 1
ATOM 765 C C . ARG A 1 100 ? -27.485 26.405 67.977 1.00 83.94 100 ARG A C 1
ATOM 767 O O . ARG A 1 100 ? -27.873 25.545 68.767 1.00 83.94 100 ARG A O 1
ATOM 774 N N . PRO A 1 101 ? -27.824 26.391 66.677 1.00 91.56 101 PRO A N 1
ATOM 775 C CA . PRO A 1 101 ? -28.635 25.329 66.080 1.00 91.56 101 PRO A CA 1
ATOM 776 C C . PRO A 1 101 ? -28.056 23.937 66.335 1.00 91.56 101 PRO A C 1
ATOM 778 O O . PRO A 1 101 ? -26.872 23.706 66.097 1.00 91.56 101 PRO A O 1
ATOM 781 N N . LEU A 1 102 ? -28.864 22.985 66.784 1.00 87.62 102 LEU A N 1
ATOM 782 C CA . LEU A 1 102 ? -28.410 21.606 66.952 1.00 87.62 102 LEU A CA 1
ATOM 783 C C . LEU A 1 102 ? -28.359 20.874 65.600 1.00 87.62 102 LEU A C 1
ATOM 785 O O . LEU A 1 102 ? -29.383 20.737 64.930 1.00 87.62 102 LEU A O 1
ATOM 789 N N . ILE A 1 103 ? -27.185 20.349 65.238 1.00 89.12 103 ILE A N 1
ATOM 790 C CA . ILE A 1 103 ? -27.016 19.351 64.170 1.00 89.12 103 ILE A CA 1
ATOM 791 C C . ILE A 1 103 ? -26.690 18.026 64.847 1.00 89.12 103 ILE A C 1
ATOM 793 O O . ILE A 1 103 ? -25.673 17.931 65.523 1.00 89.12 103 ILE A O 1
ATOM 797 N N . LYS A 1 104 ? -27.537 17.013 64.679 1.00 82.62 104 LYS A N 1
ATOM 798 C CA . LYS A 1 104 ? -27.326 15.690 65.282 1.00 82.62 104 LYS A CA 1
ATOM 799 C C . LYS A 1 104 ? -26.400 14.826 64.434 1.00 82.62 104 LYS A C 1
ATOM 801 O O . LYS A 1 104 ? -25.544 14.118 64.960 1.00 82.62 104 LYS A O 1
ATOM 806 N N . GLU A 1 105 ? -26.588 14.865 63.118 1.00 81.50 105 GLU A N 1
ATOM 807 C CA . GLU A 1 105 ? -25.907 13.960 62.198 1.00 81.50 105 GLU A CA 1
ATOM 808 C C . GLU A 1 105 ? -25.849 14.531 60.780 1.00 81.50 105 GLU A C 1
ATOM 810 O O . GLU A 1 105 ? -26.788 15.187 60.326 1.00 81.50 105 GLU A O 1
ATOM 815 N N . VAL A 1 106 ? -24.760 14.218 60.076 1.00 87.19 106 VAL A N 1
ATOM 816 C CA . VAL A 1 106 ? -24.607 14.404 58.632 1.00 87.19 106 VAL A CA 1
ATOM 817 C C . VAL A 1 106 ? -24.087 13.101 58.042 1.00 87.19 106 VAL A C 1
ATOM 819 O O . VAL A 1 106 ? -23.126 12.529 58.556 1.00 87.19 106 VAL A O 1
ATOM 822 N N . VAL A 1 107 ? -24.721 12.645 56.967 1.00 85.12 107 VAL A N 1
ATOM 823 C CA . VAL A 1 107 ? -24.310 11.469 56.193 1.00 85.12 107 VAL A CA 1
ATOM 824 C C . VAL A 1 107 ? -24.376 11.784 54.708 1.00 85.12 107 VAL A C 1
ATOM 826 O O . VAL A 1 107 ? -25.216 12.569 54.268 1.00 85.12 107 VAL A O 1
ATOM 829 N N . SER A 1 108 ? -23.528 11.147 53.912 1.00 88.75 108 SER A N 1
ATOM 830 C CA . SER A 1 108 ? -23.549 11.317 52.463 1.00 88.75 108 SER A CA 1
ATOM 831 C C . SER A 1 108 ? -23.334 10.005 51.718 1.00 88.75 108 SER A C 1
ATOM 833 O O . SER A 1 108 ? -23.044 8.960 52.309 1.00 88.75 108 SER A O 1
ATOM 835 N N . ASN A 1 109 ? -23.456 10.066 50.393 1.00 87.00 109 ASN A N 1
ATOM 836 C CA . ASN A 1 109 ? -23.144 8.950 49.505 1.00 87.00 109 ASN A CA 1
ATOM 837 C C . ASN A 1 109 ? -21.674 8.917 49.067 1.00 87.00 109 ASN A C 1
ATOM 839 O O . ASN A 1 109 ? -21.350 8.276 48.074 1.00 87.00 109 ASN A O 1
ATOM 843 N N . VAL A 1 110 ? -20.764 9.565 49.803 1.00 87.94 110 VAL A N 1
ATOM 844 C CA . VAL A 1 110 ? -19.353 9.746 49.420 1.00 87.94 110 VAL A CA 1
ATOM 845 C C . VAL A 1 110 ? -18.625 8.451 49.028 1.00 87.94 110 VAL A C 1
ATOM 847 O O . VAL A 1 110 ? -17.750 8.461 48.166 1.00 87.94 110 VAL A O 1
ATOM 850 N N . LYS A 1 111 ? -19.031 7.309 49.597 1.00 83.88 111 LYS A N 1
ATOM 851 C CA . LYS A 1 111 ? -18.488 5.973 49.291 1.00 83.88 111 LYS A CA 1
ATOM 852 C C . LYS A 1 111 ? -18.895 5.406 47.928 1.00 83.88 111 LYS A C 1
ATOM 854 O O . LYS A 1 111 ? -18.353 4.384 47.526 1.00 83.88 111 LYS A O 1
ATOM 859 N N . GLU A 1 112 ? -19.841 6.027 47.232 1.00 83.19 112 GLU A N 1
ATOM 860 C CA . GLU A 1 112 ? -20.194 5.687 45.846 1.00 83.19 112 GLU A CA 1
ATOM 861 C C . GLU A 1 112 ? -19.251 6.338 44.825 1.00 83.19 112 GLU A C 1
ATOM 863 O O . GLU A 1 112 ? -19.318 6.007 43.640 1.00 83.19 112 GLU A O 1
ATOM 868 N N . GLY A 1 113 ? -18.388 7.254 45.279 1.00 78.94 113 GLY A N 1
ATOM 869 C CA . GLY A 1 113 ? -17.394 7.911 44.446 1.00 78.94 113 GLY A CA 1
ATOM 870 C C . GLY A 1 113 ? -16.207 7.010 44.064 1.00 78.94 113 GLY A C 1
ATOM 871 O O . GLY A 1 113 ? -16.084 5.891 44.567 1.00 78.94 113 GLY A O 1
ATOM 872 N N . PRO A 1 114 ? -15.297 7.501 43.205 1.00 89.56 114 PRO A N 1
ATOM 873 C CA . PRO A 1 114 ? -15.264 8.865 42.676 1.00 89.56 114 PRO A CA 1
ATOM 874 C C . PRO A 1 114 ? -16.441 9.187 41.743 1.00 89.56 114 PRO A C 1
ATOM 876 O O . PRO A 1 114 ? -16.926 8.336 40.998 1.00 89.56 114 PRO A O 1
ATOM 879 N N . PHE A 1 115 ? -16.956 10.415 41.838 1.00 89.62 115 PHE A N 1
ATOM 880 C CA . PHE A 1 115 ? -18.148 10.840 41.102 1.00 89.62 115 PHE A CA 1
ATOM 881 C C . PHE A 1 115 ? -17.776 11.384 39.721 1.00 89.62 115 PHE A C 1
ATOM 883 O O . PHE A 1 115 ? -17.226 12.477 39.618 1.00 89.62 115 PHE A O 1
ATOM 890 N N . GLY A 1 116 ? -18.129 10.628 38.678 1.00 87.56 116 GLY A N 1
ATOM 891 C CA . GLY A 1 116 ? -18.026 11.032 37.275 1.00 87.56 116 GLY A CA 1
ATOM 892 C C . GLY A 1 116 ? -19.023 12.112 36.843 1.00 87.56 116 GLY A C 1
ATOM 893 O O . GLY A 1 116 ? -19.957 12.470 37.572 1.00 87.56 116 GLY A O 1
ATOM 894 N N . LYS A 1 117 ? -18.880 12.597 35.604 1.00 86.81 117 LYS A N 1
ATOM 895 C CA . LYS A 1 117 ? -19.805 13.576 35.000 1.00 86.81 117 LYS A CA 1
ATOM 896 C C . LYS A 1 117 ? -21.259 13.080 35.059 1.00 86.81 117 LYS A C 1
ATOM 898 O O . LYS A 1 117 ? -21.567 11.955 34.671 1.00 86.81 117 LYS A O 1
ATOM 903 N N . GLY A 1 118 ? -22.176 13.942 35.501 1.00 86.50 118 GLY A N 1
ATOM 904 C CA . GLY A 1 118 ? -23.611 13.650 35.568 1.00 86.50 118 GLY A CA 1
ATOM 905 C C . GLY A 1 118 ? -24.032 12.763 36.745 1.00 86.50 118 GLY A C 1
ATOM 906 O O . GLY A 1 118 ? -25.218 12.460 36.885 1.00 86.50 118 GLY A O 1
ATOM 907 N N . LYS A 1 119 ? -23.093 12.339 37.600 1.00 88.62 119 LYS A N 1
ATOM 908 C CA . LYS A 1 119 ? -23.412 11.658 38.857 1.00 88.62 119 LYS A CA 1
ATOM 909 C C . LYS A 1 119 ? -23.846 12.670 39.913 1.00 88.62 119 LYS A C 1
ATOM 911 O O . LYS A 1 119 ? -23.405 13.815 39.910 1.00 88.62 119 LYS A O 1
ATOM 916 N N . VAL A 1 120 ? -24.737 12.236 40.802 1.00 91.00 120 VAL A N 1
ATOM 917 C CA . VAL A 1 120 ? -25.289 13.077 41.868 1.00 91.00 120 VAL A CA 1
ATOM 918 C C . VAL A 1 120 ? -24.685 12.656 43.200 1.00 91.00 120 VAL A C 1
ATOM 920 O O . VAL A 1 120 ? -24.868 11.521 43.645 1.00 91.00 120 VAL A O 1
ATOM 923 N N . PHE A 1 121 ? -23.986 13.589 43.833 1.00 91.62 121 PHE A N 1
ATOM 924 C CA . PHE A 1 121 ? -23.561 13.497 45.219 1.00 91.62 121 PHE A CA 1
ATOM 925 C C . PHE A 1 121 ? -24.688 14.000 46.129 1.00 91.62 121 PHE A C 1
ATOM 927 O O . PHE A 1 121 ? -25.292 15.037 45.854 1.00 91.62 121 PHE A O 1
ATOM 934 N N . LYS A 1 122 ? -25.002 13.270 47.198 1.00 92.19 122 LYS A N 1
ATOM 935 C CA . LYS A 1 122 ? -26.116 13.569 48.105 1.00 92.19 122 LYS A CA 1
ATOM 936 C C . LYS A 1 122 ? -25.634 13.665 49.540 1.00 92.19 122 LYS A C 1
ATOM 938 O O . LYS A 1 122 ? -24.910 12.788 50.002 1.00 92.19 122 LYS A O 1
ATOM 943 N N . VAL A 1 123 ? -26.112 14.682 50.249 1.00 92.19 123 VAL A N 1
ATOM 944 C CA . VAL A 1 123 ? -25.827 14.930 51.667 1.00 92.19 123 VAL A CA 1
ATOM 945 C C . VAL A 1 123 ? -27.143 15.025 52.416 1.00 92.19 123 VAL A C 1
ATOM 947 O O . VAL A 1 123 ? -28.005 15.824 52.063 1.00 92.19 123 VAL A O 1
ATOM 950 N N . ALA A 1 124 ? -27.302 14.228 53.459 1.00 90.31 124 ALA A N 1
ATOM 951 C CA . ALA A 1 124 ? -28.438 14.276 54.360 1.00 90.31 124 ALA A CA 1
ATOM 952 C C . ALA A 1 124 ? -27.985 14.762 55.739 1.00 90.31 124 ALA A C 1
ATOM 954 O O . ALA A 1 124 ? -26.934 14.356 56.231 1.00 90.31 124 ALA A O 1
ATOM 955 N N . MET A 1 125 ? -28.788 15.615 56.367 1.00 90.19 125 MET A N 1
ATOM 956 C CA . MET A 1 125 ? -28.531 16.153 57.700 1.00 90.19 125 MET A CA 1
ATOM 957 C C . MET A 1 125 ? -29.786 16.052 58.566 1.00 90.19 125 MET A C 1
ATOM 959 O O . MET A 1 125 ? -30.887 16.355 58.105 1.00 90.19 125 MET A O 1
ATOM 963 N N . GLU A 1 126 ? -29.613 15.676 59.831 1.00 88.44 126 GLU A N 1
ATOM 964 C CA . GLU A 1 126 ? -30.645 15.792 60.861 1.00 88.44 126 GLU A CA 1
ATOM 965 C C . GLU A 1 126 ? -30.271 16.893 61.857 1.00 88.44 126 GLU A C 1
ATOM 967 O O . GLU A 1 126 ? -29.171 16.898 62.414 1.00 88.44 126 GLU A O 1
ATOM 972 N N . GLY A 1 127 ? -31.200 17.807 62.120 1.00 89.50 127 GLY A N 1
ATOM 973 C CA . GLY A 1 127 ? -31.004 18.916 63.046 1.00 89.50 127 GLY A CA 1
ATOM 974 C C . GLY A 1 127 ? -32.317 19.543 63.505 1.00 89.50 127 GLY A C 1
ATOM 975 O O . GLY A 1 127 ? -33.385 18.937 63.417 1.00 89.50 127 GLY A O 1
ATOM 976 N N . GLU A 1 128 ? -32.242 20.760 64.033 1.00 92.06 128 GLU A N 1
ATOM 977 C CA . GLU A 1 128 ? -33.434 21.542 64.371 1.00 92.06 128 GLU A CA 1
ATOM 978 C C . GLU A 1 128 ? -34.281 21.865 63.137 1.00 92.06 128 GLU A C 1
ATOM 980 O O . GLU A 1 128 ? -33.755 22.262 62.101 1.00 92.06 128 GLU A O 1
ATOM 985 N N . LYS A 1 129 ? -35.603 21.720 63.275 1.00 93.81 129 LYS A N 1
ATOM 986 C CA . LYS A 1 129 ? -36.572 21.922 62.193 1.00 93.81 129 LYS A CA 1
ATOM 987 C C . LYS A 1 129 ? -36.772 23.388 61.812 1.00 93.81 129 LYS A C 1
ATOM 989 O O . LYS A 1 129 ? -36.670 24.274 62.660 1.00 93.81 129 LYS A O 1
ATOM 994 N N . GLY A 1 130 ? -37.153 23.631 60.558 1.00 92.62 130 GLY A N 1
ATOM 995 C CA . GLY A 1 130 ? -37.515 24.955 60.043 1.00 92.62 130 GLY A CA 1
ATOM 996 C C . GLY A 1 130 ? -36.355 25.946 59.890 1.00 92.62 130 GLY A C 1
ATOM 997 O O . GLY A 1 130 ? -36.603 27.143 59.744 1.00 92.62 130 GLY A O 1
ATOM 998 N N . LEU A 1 131 ? -35.102 25.485 59.955 1.00 95.56 131 LEU A N 1
ATOM 999 C CA . LEU A 1 131 ? -33.907 26.317 59.796 1.00 95.56 131 LEU A CA 1
ATOM 1000 C C . LEU A 1 131 ? -33.324 26.231 58.376 1.00 95.56 131 LEU A C 1
ATOM 1002 O O . LEU A 1 131 ? -33.702 25.378 57.573 1.00 95.56 131 LEU A O 1
ATOM 1006 N N . ILE A 1 132 ? -32.394 27.136 58.053 1.00 94.56 132 ILE A N 1
ATOM 1007 C CA . ILE A 1 132 ? -31.715 27.151 56.752 1.00 94.56 132 ILE A CA 1
ATOM 1008 C C . ILE A 1 132 ? -30.530 26.191 56.815 1.00 94.56 132 ILE A C 1
ATOM 1010 O O . ILE A 1 132 ? -29.596 26.408 57.587 1.00 94.56 132 ILE A O 1
ATOM 1014 N N . ALA A 1 133 ? -30.566 25.158 55.981 1.00 96.62 133 ALA A N 1
ATOM 1015 C CA . ALA A 1 133 ? -29.506 24.173 55.855 1.00 96.62 133 ALA A CA 1
ATOM 1016 C C . ALA A 1 133 ? -28.723 24.374 54.551 1.00 96.62 133 ALA A C 1
ATOM 1018 O O . ALA A 1 133 ? -29.310 24.493 53.472 1.00 96.62 133 ALA A O 1
ATOM 1019 N N . ILE A 1 134 ? -27.396 24.392 54.648 1.00 96.69 134 ILE A N 1
ATOM 1020 C CA . ILE A 1 134 ? -26.479 24.428 53.502 1.00 96.69 134 ILE A CA 1
ATOM 1021 C C . ILE A 1 134 ? -25.363 23.407 53.700 1.00 96.69 134 ILE A C 1
ATOM 1023 O O . ILE A 1 134 ? -25.081 23.014 54.824 1.00 96.69 134 ILE A O 1
ATOM 1027 N N . PHE A 1 135 ? -24.676 23.017 52.635 1.00 96.56 135 PHE A N 1
ATOM 1028 C CA . PHE A 1 135 ? -23.427 22.274 52.733 1.00 96.56 135 PHE A CA 1
ATOM 1029 C C . PHE A 1 135 ? -22.348 22.852 51.817 1.00 96.56 135 PHE A C 1
ATOM 1031 O O . PHE A 1 135 ? -22.618 23.614 50.884 1.00 96.56 135 PHE A O 1
ATOM 1038 N N . GLU A 1 136 ? -21.102 22.509 52.112 1.00 96.25 136 GLU A N 1
ATOM 1039 C CA . GLU A 1 136 ? -19.943 22.806 51.286 1.00 96.25 136 GLU A CA 1
ATOM 1040 C C . GLU A 1 136 ? -19.097 21.554 51.050 1.00 96.25 136 GLU A C 1
ATOM 1042 O O . GLU A 1 136 ? -19.139 20.591 51.817 1.00 96.25 136 GLU A O 1
ATOM 1047 N N . ILE A 1 137 ? -18.311 21.598 49.978 1.00 95.81 137 ILE A N 1
ATOM 1048 C CA . ILE A 1 137 ? -17.367 20.560 49.570 1.00 95.81 137 ILE A CA 1
ATOM 1049 C C . ILE A 1 137 ? -15.982 21.200 49.572 1.00 95.81 137 ILE A C 1
ATOM 1051 O O . ILE A 1 137 ? -15.675 21.928 48.635 1.00 95.81 137 ILE A O 1
ATOM 1055 N N . GLY A 1 138 ? -15.167 20.983 50.607 1.00 84.94 138 GLY A N 1
ATOM 1056 C CA . GLY A 1 138 ? -13.730 21.307 50.660 1.00 84.94 138 GLY A CA 1
ATOM 1057 C C . GLY A 1 138 ? -13.320 22.704 50.181 1.00 84.94 138 GLY A C 1
ATOM 1058 O O . GLY A 1 138 ? -12.233 22.871 49.638 1.00 84.94 138 GLY A O 1
ATOM 1059 N N . GLY A 1 139 ? -14.208 23.695 50.282 1.00 83.81 139 GLY A N 1
ATOM 1060 C CA . GLY A 1 139 ? -14.044 25.015 49.671 1.00 83.81 139 GLY A CA 1
ATOM 1061 C C . GLY A 1 139 ? -14.186 25.086 48.139 1.00 83.81 139 GLY A C 1
ATOM 1062 O O . GLY A 1 139 ? -14.265 26.196 47.616 1.00 83.81 139 GLY A O 1
ATOM 1063 N N . PHE A 1 140 ? -14.286 23.950 47.445 1.00 92.00 140 PHE A N 1
ATOM 1064 C CA . PHE A 1 140 ? -14.564 23.815 46.011 1.00 92.00 140 PHE A CA 1
ATOM 1065 C C . PHE A 1 140 ? -15.955 24.351 45.634 1.00 92.00 140 PHE A C 1
ATOM 1067 O O . PHE A 1 140 ? -16.098 25.138 44.697 1.00 92.00 140 PHE A O 1
ATOM 1074 N N . LYS A 1 141 ? -16.987 23.969 46.394 1.00 93.31 141 LYS A N 1
ATOM 1075 C CA . LYS A 1 141 ? -18.353 24.508 46.273 1.00 93.31 141 LYS A CA 1
ATOM 1076 C C . LYS A 1 141 ? -18.862 24.872 47.653 1.00 93.31 141 LYS A C 1
ATOM 1078 O O . LYS A 1 141 ? -18.757 24.063 48.569 1.00 93.31 141 LYS A O 1
ATOM 1083 N N . LYS A 1 142 ? -19.408 26.078 47.795 1.00 93.25 142 LYS A N 1
ATOM 1084 C CA . LYS A 1 142 ? -19.892 26.628 49.068 1.00 93.25 142 LYS A CA 1
ATOM 1085 C C . LYS A 1 142 ? -21.347 27.055 48.954 1.00 93.25 142 LYS A C 1
ATOM 1087 O O . LYS A 1 142 ? -21.781 27.471 47.883 1.00 93.25 142 LYS A O 1
ATOM 1092 N N . GLY A 1 143 ? -22.071 26.993 50.070 1.00 92.81 143 GLY A N 1
ATOM 1093 C CA . GLY A 1 143 ? -23.445 27.494 50.155 1.00 92.81 143 GLY A CA 1
ATOM 1094 C C . GLY A 1 143 ? -24.458 26.680 49.349 1.00 92.81 143 GLY A C 1
ATOM 1095 O O . GLY A 1 143 ? -25.442 27.242 48.874 1.00 92.81 143 GLY A O 1
ATOM 1096 N N . LEU A 1 144 ? -24.222 25.377 49.167 1.00 96.19 144 LEU A N 1
ATOM 1097 C CA . LEU A 1 144 ? -25.155 24.494 48.471 1.00 96.19 144 LEU A CA 1
ATOM 1098 C C . LEU A 1 144 ? -26.384 24.275 49.359 1.00 96.19 144 LEU A C 1
ATOM 1100 O O . LEU A 1 144 ? -26.267 23.725 50.450 1.00 96.19 144 LEU A O 1
ATOM 1104 N N . LEU A 1 145 ? -27.555 24.735 48.920 1.00 96.06 145 LEU A N 1
ATOM 1105 C CA . LEU A 1 145 ? -28.790 24.656 49.703 1.00 96.06 145 LEU A CA 1
ATOM 1106 C C . LEU A 1 145 ? -29.248 23.208 49.904 1.00 96.06 145 LEU A C 1
ATOM 1108 O O . LEU A 1 145 ? -29.220 22.396 48.979 1.00 96.06 145 LEU A O 1
ATOM 1112 N N . MET A 1 146 ? -29.737 22.912 51.106 1.00 95.06 146 MET A N 1
ATOM 1113 C CA . MET A 1 146 ? -30.405 21.656 51.435 1.00 95.06 146 MET A CA 1
ATOM 1114 C C . MET A 1 146 ? -31.898 21.910 51.645 1.00 95.06 146 MET A C 1
ATOM 1116 O O . MET A 1 146 ? -32.300 22.908 52.245 1.00 95.06 146 MET A O 1
ATOM 1120 N N . LYS A 1 147 ? -32.738 20.992 51.172 1.00 93.38 147 LYS A N 1
ATOM 1121 C CA . LYS A 1 147 ? -34.192 21.064 51.318 1.00 93.38 147 LYS A CA 1
ATOM 1122 C C . LYS A 1 147 ? -34.644 20.264 52.532 1.00 93.38 147 LYS A C 1
ATOM 1124 O O . LYS A 1 147 ? -34.295 19.093 52.650 1.00 93.38 147 LYS A O 1
ATOM 1129 N N . GLU A 1 148 ? -35.473 20.859 53.384 1.00 92.81 148 GLU A N 1
ATOM 1130 C CA . GLU A 1 148 ? -36.154 20.126 54.454 1.00 92.81 148 GLU A CA 1
ATOM 1131 C C . GLU A 1 148 ? -37.200 19.180 53.840 1.00 92.81 148 GLU A C 1
ATOM 1133 O O . GLU A 1 148 ? -38.181 19.621 53.239 1.00 92.81 148 GLU A O 1
ATOM 1138 N N . ILE A 1 149 ? -36.954 17.871 53.914 1.00 88.81 149 ILE A N 1
ATOM 1139 C CA . ILE A 1 149 ? -37.821 16.830 53.338 1.00 88.81 149 ILE A CA 1
ATOM 1140 C C . ILE A 1 149 ? -38.814 16.267 54.359 1.00 88.81 149 ILE A C 1
ATOM 1142 O O . ILE A 1 149 ? -39.872 15.765 53.981 1.00 88.81 149 ILE A O 1
ATOM 1146 N N . LYS A 1 150 ? -38.477 16.359 55.648 1.00 88.50 150 LYS A N 1
ATOM 1147 C CA . LYS A 1 150 ? -39.324 16.077 56.816 1.00 88.50 150 LYS A CA 1
ATOM 1148 C C . LYS A 1 150 ? -38.883 17.006 57.943 1.00 88.50 150 LYS A C 1
ATOM 1150 O O . LYS A 1 150 ? -37.773 17.521 57.876 1.00 88.50 150 LYS A O 1
ATOM 1155 N N . GLU A 1 151 ? -39.710 17.194 58.972 1.00 87.88 151 GLU A N 1
ATOM 1156 C CA . GLU A 1 151 ? -39.344 18.049 60.111 1.00 87.88 151 GLU A CA 1
ATOM 1157 C C . GLU A 1 151 ? -37.952 17.685 60.663 1.00 87.88 151 GLU A C 1
ATOM 1159 O O . GLU A 1 151 ? -37.735 16.563 61.124 1.00 87.88 151 GLU A O 1
ATOM 1164 N N . GLY A 1 152 ? -37.012 18.632 60.591 1.00 88.75 152 GLY A N 1
ATOM 1165 C CA . GLY A 1 152 ? -35.634 18.477 61.068 1.00 88.75 152 GLY A CA 1
ATOM 1166 C C . GLY A 1 152 ? -34.726 17.617 60.184 1.00 88.75 152 GLY A C 1
ATOM 1167 O O . GLY A 1 152 ? -33.601 17.330 60.584 1.00 88.75 152 GLY A O 1
ATOM 1168 N N . GLN A 1 153 ? -35.182 17.194 59.001 1.00 89.94 153 GLN A N 1
ATOM 1169 C CA . GLN A 1 153 ? -34.421 16.369 58.059 1.00 89.94 153 GLN A CA 1
ATOM 1170 C C . GLN A 1 153 ? -34.197 17.099 56.740 1.00 89.94 153 GLN A C 1
ATOM 1172 O O . GLN A 1 153 ? -35.145 17.391 56.009 1.00 89.94 153 GLN A O 1
ATOM 1177 N N . TYR A 1 154 ? -32.933 17.314 56.401 1.00 92.44 154 TYR A N 1
ATOM 1178 C CA . TYR A 1 154 ? -32.502 18.098 55.252 1.00 92.44 154 TYR A CA 1
ATOM 1179 C C . TYR A 1 154 ? -31.761 17.220 54.244 1.00 92.44 154 TYR A C 1
ATOM 1181 O O . TYR A 1 154 ? -30.928 16.405 54.633 1.00 92.44 154 TYR A O 1
ATOM 1189 N N . LEU A 1 155 ? -32.034 17.404 52.951 1.00 92.62 155 LEU A N 1
ATOM 1190 C CA . LEU A 1 155 ? -31.348 16.732 51.847 1.00 92.62 155 LEU A CA 1
ATOM 1191 C C . LEU A 1 155 ? -30.782 17.772 50.876 1.00 92.62 155 LEU A C 1
ATOM 1193 O O . LEU A 1 155 ? -31.520 18.588 50.324 1.00 92.62 155 LEU A O 1
ATOM 1197 N N . GLY A 1 156 ? -29.472 17.731 50.677 1.00 93.62 156 GLY A N 1
ATOM 1198 C CA . GLY A 1 156 ? -28.749 18.453 49.641 1.00 93.62 156 GLY A CA 1
ATOM 1199 C C . GLY A 1 156 ? -28.309 17.504 48.533 1.00 93.62 156 GLY A C 1
ATOM 1200 O O . GLY A 1 156 ? -27.937 16.360 48.794 1.00 93.62 156 GLY A O 1
ATOM 1201 N N . GLU A 1 157 ? -28.336 17.985 47.296 1.00 94.06 157 GLU A N 1
ATOM 1202 C CA . GLU A 1 157 ? -27.857 17.249 46.128 1.00 94.06 157 GLU A CA 1
ATOM 1203 C C . GLU A 1 157 ? -26.914 18.144 45.319 1.00 94.06 157 GLU A C 1
ATOM 1205 O O . GLU A 1 157 ? -27.153 19.341 45.158 1.00 94.06 157 GLU A O 1
ATOM 1210 N N . TYR A 1 158 ? -25.834 17.560 44.813 1.00 94.94 158 TYR A N 1
ATOM 1211 C CA . TYR A 1 158 ? -24.877 18.209 43.931 1.00 94.94 158 TYR A CA 1
ATOM 1212 C C . TYR A 1 158 ? -24.675 17.346 42.687 1.00 94.94 158 TYR A C 1
ATOM 1214 O O . TYR A 1 158 ? -24.281 16.186 42.785 1.00 94.94 158 TYR A O 1
ATOM 1222 N N . LEU A 1 159 ? -24.961 17.907 41.513 1.00 94.19 159 LEU A N 1
ATOM 1223 C CA . LEU A 1 159 ? -24.696 17.269 40.226 1.00 94.19 159 LEU A CA 1
ATOM 1224 C C . LEU A 1 159 ? -23.256 17.571 39.808 1.00 94.19 159 LEU A C 1
ATOM 1226 O O . LEU A 1 159 ? -22.922 18.736 39.603 1.00 94.19 159 LEU A O 1
ATOM 1230 N N . SER A 1 160 ? -22.436 16.537 39.626 1.00 92.25 160 SER A N 1
ATOM 1231 C CA . S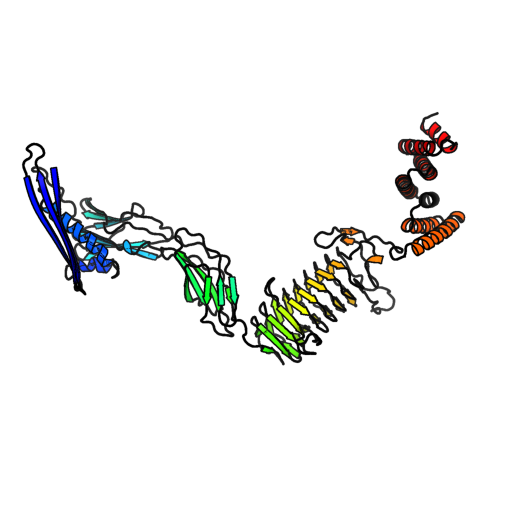ER A 1 160 ? -21.081 16.686 39.093 1.00 92.25 160 SER A CA 1
ATOM 1232 C C . SER A 1 160 ? -21.130 17.159 37.639 1.00 92.25 160 SER A C 1
ATOM 1234 O O . SER A 1 160 ? -21.656 16.461 36.762 1.00 92.25 160 SER A O 1
ATOM 1236 N N . VAL A 1 161 ? -20.584 18.344 37.373 1.00 91.25 161 VAL A N 1
ATOM 1237 C CA . VAL A 1 161 ? -20.560 18.975 36.043 1.00 91.25 161 VAL A CA 1
ATOM 1238 C C . VAL A 1 161 ? -19.155 18.928 35.429 1.00 91.25 161 VAL A C 1
ATOM 1240 O O . VAL A 1 161 ? -18.177 18.784 36.159 1.00 91.25 161 VAL A O 1
ATOM 1243 N N . PRO A 1 162 ? -19.016 19.025 34.090 1.00 88.94 162 PRO A N 1
ATOM 1244 C CA . PRO A 1 162 ? -17.703 19.021 33.444 1.00 88.94 162 PRO A CA 1
ATOM 1245 C C . PRO A 1 162 ? -16.749 20.061 34.040 1.00 88.94 162 PRO A C 1
ATOM 1247 O O . PRO A 1 162 ? -17.109 21.232 34.159 1.00 88.94 162 PRO A O 1
ATOM 1250 N N . GLY A 1 163 ? -15.530 19.631 34.365 1.00 88.31 163 GLY A N 1
ATOM 1251 C CA . GLY A 1 163 ? -14.500 20.470 34.982 1.00 88.31 163 GLY A CA 1
ATOM 1252 C C . GLY A 1 163 ? -14.453 20.368 36.505 1.00 88.31 163 GLY A C 1
ATOM 1253 O O . GLY A 1 163 ? -13.473 20.812 37.104 1.00 88.31 163 GLY A O 1
ATOM 1254 N N . ASP A 1 164 ? -15.450 19.740 37.133 1.00 92.69 164 ASP A N 1
ATOM 1255 C CA . ASP A 1 164 ? -15.381 19.396 38.546 1.00 92.69 164 ASP A CA 1
ATOM 1256 C C . ASP A 1 164 ? -14.319 18.309 38.745 1.00 92.69 164 ASP A C 1
ATOM 1258 O O . ASP A 1 164 ? -14.498 17.167 38.322 1.00 92.69 164 ASP A O 1
ATOM 1262 N N . ASN A 1 165 ? -13.201 18.675 39.369 1.00 91.06 165 ASN A N 1
ATOM 1263 C CA . ASN A 1 165 ? -12.113 17.760 39.692 1.00 91.06 165 ASN A CA 1
ATOM 1264 C C . ASN A 1 165 ? -11.580 18.105 41.081 1.00 91.06 165 ASN A C 1
ATOM 1266 O O . ASN A 1 165 ? -10.904 19.117 41.270 1.00 91.06 165 ASN A O 1
ATOM 1270 N N . ILE A 1 166 ? -11.913 17.277 42.063 1.00 92.81 166 ILE A N 1
ATOM 1271 C CA . ILE A 1 166 ? -11.471 17.437 43.445 1.00 92.81 166 ILE A CA 1
ATOM 1272 C C . ILE A 1 166 ? -11.161 16.067 44.030 1.00 92.81 166 ILE A C 1
ATOM 1274 O O . ILE A 1 166 ? -11.873 15.100 43.770 1.00 92.81 166 ILE A O 1
ATOM 1278 N N . ARG A 1 167 ? -10.092 15.983 44.819 1.00 91.19 167 ARG A N 1
ATOM 1279 C CA . ARG A 1 167 ? -9.678 14.759 45.503 1.00 91.19 167 ARG A CA 1
ATOM 1280 C C . ARG A 1 167 ? -9.777 14.969 47.003 1.00 91.19 167 ARG A C 1
ATOM 1282 O O . ARG A 1 167 ? -9.341 16.006 47.500 1.00 91.19 167 ARG A O 1
ATOM 1289 N N . ASP A 1 168 ? -10.352 13.986 47.685 1.00 91.62 168 ASP A N 1
ATOM 1290 C CA . ASP A 1 168 ? -10.366 13.884 49.143 1.00 91.62 168 ASP A CA 1
ATOM 1291 C C . ASP A 1 168 ? -10.880 15.150 49.869 1.00 91.62 168 ASP A C 1
ATOM 1293 O O . ASP A 1 168 ? -10.369 15.547 50.918 1.00 91.62 168 ASP A O 1
ATOM 1297 N N . ALA A 1 169 ? -11.928 15.789 49.338 1.00 94.12 169 ALA A N 1
ATOM 1298 C CA . ALA A 1 169 ? -12.519 16.980 49.943 1.00 94.12 169 ALA A CA 1
ATOM 1299 C C . ALA A 1 169 ? -13.426 16.642 51.141 1.00 94.12 169 ALA A C 1
ATOM 1301 O O . ALA A 1 169 ? -14.310 15.789 51.018 1.00 94.12 169 ALA A O 1
ATOM 1302 N N . PRO A 1 170 ? -13.298 17.340 52.285 1.00 94.81 170 PRO A N 1
ATOM 1303 C CA . PRO A 1 170 ? -14.257 17.210 53.375 1.00 94.81 170 PRO A CA 1
ATOM 1304 C C . PRO A 1 170 ? -15.607 17.806 52.971 1.00 94.81 170 PRO A C 1
ATOM 1306 O O . PRO A 1 170 ? -15.667 18.812 52.261 1.00 94.81 170 PRO A O 1
ATOM 1309 N N . VAL A 1 171 ? -16.694 17.218 53.459 1.00 95.31 171 VAL A N 1
ATOM 1310 C CA . VAL A 1 171 ? -18.051 17.737 53.257 1.00 95.31 171 VAL A CA 1
ATOM 1311 C C . VAL A 1 171 ? -18.543 18.289 54.583 1.00 95.31 171 VAL A C 1
ATOM 1313 O O . VAL A 1 171 ? -18.474 17.599 55.594 1.00 95.31 171 VAL A O 1
ATOM 1316 N N . ILE A 1 172 ? -18.997 19.539 54.607 1.00 95.44 172 ILE A N 1
ATOM 1317 C CA . ILE A 1 172 ? -19.415 20.212 55.844 1.00 95.44 172 ILE A CA 1
ATOM 1318 C C . ILE A 1 172 ? -20.826 20.746 55.649 1.00 95.44 172 ILE A C 1
ATOM 1320 O O . ILE A 1 172 ? -21.065 21.520 54.726 1.00 95.44 172 ILE A O 1
ATOM 1324 N N . ALA A 1 173 ? -21.760 20.335 56.502 1.00 95.50 173 ALA A N 1
ATOM 1325 C CA . ALA A 1 173 ? -23.103 20.898 56.537 1.00 95.50 173 ALA A CA 1
ATOM 1326 C C . ALA A 1 173 ? -23.184 22.001 57.594 1.00 95.50 173 ALA A C 1
ATOM 1328 O O . ALA A 1 173 ? -22.536 21.921 58.636 1.00 95.50 173 ALA A O 1
ATOM 1329 N N . TYR A 1 174 ? -24.007 23.008 57.335 1.00 96.06 174 TYR A N 1
ATOM 1330 C CA . TYR A 1 174 ? -24.293 24.115 58.231 1.00 96.06 174 TYR A CA 1
ATOM 1331 C C . TYR A 1 174 ? -25.797 24.245 58.418 1.00 96.06 174 TYR A C 1
ATOM 1333 O O . TYR A 1 174 ? -26.573 24.084 57.473 1.00 96.06 174 TYR A O 1
ATOM 1341 N N . LEU A 1 175 ? -26.194 24.599 59.634 1.00 96.12 175 LEU A N 1
ATOM 1342 C CA . LEU A 1 175 ? -27.573 24.879 60.001 1.00 96.12 175 LEU A CA 1
ATOM 1343 C C . LEU A 1 175 ? -27.628 26.255 60.657 1.00 96.12 175 LEU A C 1
ATOM 1345 O O . LEU A 1 175 ? -26.917 26.504 61.633 1.00 96.12 175 LEU A O 1
ATOM 1349 N N . ARG A 1 176 ? -28.460 27.146 60.113 1.00 94.50 176 ARG A N 1
ATOM 1350 C CA . ARG A 1 176 ? -28.486 28.570 60.465 1.00 94.50 176 ARG A CA 1
ATOM 1351 C C . ARG A 1 176 ? -29.891 29.050 60.833 1.00 94.50 176 ARG A C 1
ATOM 1353 O O . ARG A 1 176 ? -30.859 28.775 60.119 1.00 94.50 176 ARG A O 1
ATOM 1360 N N . ARG A 1 177 ? -29.995 29.830 61.917 1.00 91.88 177 ARG A N 1
ATOM 1361 C CA . ARG A 1 177 ? -31.208 30.592 62.275 1.00 91.88 177 ARG A CA 1
ATOM 1362 C C . ARG A 1 177 ? -31.300 31.902 61.498 1.00 91.88 177 ARG A C 1
ATOM 1364 O O . ARG A 1 177 ? -30.293 32.488 61.113 1.00 91.88 177 ARG A O 1
ATOM 1371 N N . SER A 1 178 ? -32.513 32.430 61.355 1.00 83.81 178 SER A N 1
ATOM 1372 C CA . SER A 1 178 ? -32.745 33.766 60.784 1.00 83.81 178 SER A CA 1
ATOM 1373 C C . SER A 1 178 ? -32.052 34.897 61.563 1.00 83.81 178 SER A C 1
ATOM 1375 O O . SER A 1 178 ?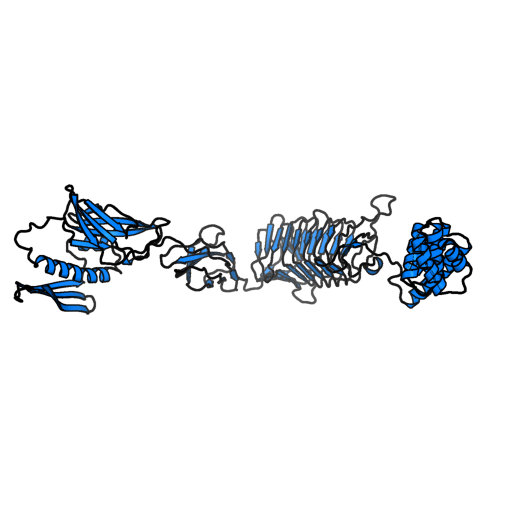 -31.737 35.931 60.984 1.00 83.81 178 SER A O 1
ATOM 1377 N N . THR A 1 179 ? -31.773 34.685 62.851 1.00 83.38 179 THR A N 1
ATOM 1378 C CA . THR A 1 179 ? -31.033 35.580 63.760 1.00 83.38 179 THR A CA 1
ATOM 1379 C C . THR A 1 179 ? -29.516 35.581 63.543 1.00 83.38 179 THR A C 1
ATOM 1381 O O . THR A 1 179 ? -28.830 36.435 64.098 1.00 83.38 179 THR A O 1
ATOM 1384 N N . GLY A 1 180 ? -28.985 34.669 62.719 1.00 82.81 180 GLY A N 1
ATOM 1385 C CA . GLY A 1 180 ? -27.572 34.619 62.330 1.00 82.81 180 GLY A CA 1
ATOM 1386 C C . GLY A 1 180 ? -26.720 33.588 63.074 1.00 82.81 180 GLY A C 1
ATOM 1387 O O . GLY A 1 180 ? -25.589 33.351 62.655 1.00 82.81 180 GLY A O 1
ATOM 1388 N N . GLU A 1 181 ? -27.232 32.937 64.124 1.00 90.06 181 GLU A N 1
ATOM 1389 C CA . GLU A 1 181 ? -26.508 31.843 64.784 1.00 90.06 181 GLU A CA 1
ATOM 1390 C C . GLU A 1 181 ? -26.407 30.620 63.863 1.00 90.06 181 GLU A C 1
ATOM 1392 O O . GLU A 1 181 ? -27.392 30.207 63.242 1.00 90.06 181 GLU A O 1
ATOM 1397 N N . GLU A 1 182 ? -25.217 30.021 63.805 1.00 92.69 182 GLU A N 1
ATOM 1398 C CA . GLU A 1 182 ? -24.895 28.904 62.920 1.00 92.69 182 GLU A CA 1
ATOM 1399 C C . GLU A 1 182 ? -24.096 27.823 63.656 1.00 92.69 182 GLU A C 1
ATOM 1401 O O . GLU A 1 182 ? -23.216 28.114 64.475 1.00 92.69 182 GLU A O 1
ATOM 1406 N N . SER A 1 183 ? -24.399 26.574 63.316 1.00 93.56 183 SER A N 1
ATOM 1407 C CA . SER A 1 183 ? -23.591 25.402 63.648 1.00 93.56 183 SER A CA 1
ATOM 1408 C C . SER A 1 183 ? -23.128 24.721 62.374 1.00 93.56 183 SER A C 1
ATOM 1410 O O . SER A 1 183 ? -23.808 24.800 61.351 1.00 93.56 183 SER A O 1
ATOM 1412 N N . SER A 1 184 ? -22.001 24.019 62.451 1.00 93.12 184 SER A N 1
ATOM 1413 C CA . SER A 1 184 ? -21.484 23.199 61.362 1.00 93.12 184 SER A CA 1
ATOM 1414 C C . SER A 1 184 ? -21.175 21.782 61.830 1.00 93.12 184 SER A C 1
ATOM 1416 O O . SER A 1 184 ? -20.906 21.544 63.009 1.00 93.12 184 SER A O 1
ATOM 1418 N N . PHE A 1 185 ? -21.225 20.834 60.901 1.00 90.94 185 PHE A N 1
ATOM 1419 C CA . PHE A 1 185 ? -20.908 19.435 61.144 1.00 90.94 185 PHE A CA 1
ATOM 1420 C C . PHE A 1 185 ? -20.208 18.853 59.914 1.00 90.94 185 PHE A C 1
ATOM 1422 O O . PHE A 1 185 ? -20.709 18.963 58.795 1.00 90.94 185 PHE A O 1
ATOM 1429 N N . ILE A 1 186 ? -19.039 18.246 60.123 1.00 90.56 186 ILE A N 1
ATOM 1430 C CA . ILE A 1 186 ? -18.264 17.597 59.061 1.00 90.56 186 ILE A CA 1
ATOM 1431 C C . ILE A 1 186 ? -18.809 16.186 58.865 1.00 90.56 186 ILE A C 1
ATOM 1433 O O . ILE A 1 186 ? -18.945 15.436 59.829 1.00 90.56 186 ILE A O 1
ATOM 1437 N N . ASP A 1 187 ? -19.097 15.815 57.624 1.00 87.75 187 ASP A N 1
ATOM 1438 C CA . ASP A 1 187 ? -19.418 14.446 57.260 1.00 87.75 187 ASP A CA 1
ATOM 1439 C C . ASP A 1 187 ? -18.249 13.517 57.610 1.00 87.75 187 ASP A C 1
ATOM 1441 O O . ASP A 1 187 ? -17.142 13.610 57.081 1.00 87.75 187 ASP A O 1
ATOM 1445 N N . ILE A 1 188 ? -18.524 12.599 58.525 1.00 80.94 188 ILE A N 1
ATOM 1446 C CA . ILE A 1 188 ? -17.570 11.622 59.045 1.00 80.94 188 ILE A CA 1
ATOM 1447 C C . ILE A 1 188 ? -17.604 10.302 58.265 1.00 80.94 188 ILE A C 1
ATOM 1449 O O . ILE A 1 188 ? -16.850 9.382 58.582 1.00 80.94 188 ILE A O 1
ATOM 1453 N N . THR A 1 189 ? -18.466 10.177 57.249 1.00 79.12 189 THR A N 1
ATOM 1454 C CA . THR A 1 189 ? -18.558 8.961 56.431 1.00 79.12 189 THR A CA 1
ATOM 1455 C C . THR A 1 189 ? -17.389 8.821 55.452 1.00 79.12 189 THR A C 1
ATOM 1457 O O . THR A 1 189 ? -17.007 7.694 55.128 1.00 79.12 189 THR A O 1
ATOM 1460 N N . GLY A 1 190 ? -16.753 9.918 55.027 1.00 85.38 190 GLY A N 1
ATOM 1461 C CA . GLY A 1 190 ? -15.567 9.892 54.169 1.00 85.38 190 GLY A CA 1
ATOM 1462 C C . GLY A 1 190 ? -15.242 11.232 53.511 1.00 85.38 190 GLY A C 1
ATOM 1463 O O . GLY A 1 190 ? -15.877 12.244 53.784 1.00 85.38 190 GLY A O 1
ATOM 1464 N N . LEU A 1 191 ? -14.239 11.215 52.631 1.00 91.06 191 LEU A N 1
ATOM 1465 C CA . LEU A 1 191 ? -13.817 12.366 51.835 1.00 91.06 191 LEU A CA 1
ATOM 1466 C C . LEU A 1 191 ? -14.291 12.214 50.389 1.00 91.06 191 LEU A C 1
ATOM 1468 O O . LEU A 1 191 ? -14.249 11.115 49.834 1.00 91.06 191 LEU A O 1
ATOM 1472 N N . LEU A 1 192 ? -14.766 13.310 49.799 1.00 92.31 192 LEU A N 1
ATOM 1473 C CA . LEU A 1 192 ? -15.361 13.337 48.472 1.00 92.31 192 LEU A CA 1
ATOM 1474 C C . LEU A 1 192 ? -14.312 13.519 47.384 1.00 92.31 192 LEU A C 1
ATOM 1476 O O . LEU A 1 192 ? -13.580 14.507 47.364 1.00 92.31 192 LEU A O 1
ATOM 1480 N N . THR A 1 193 ? -14.341 12.600 46.424 1.00 92.12 193 THR A N 1
ATOM 1481 C CA . THR A 1 193 ? -13.600 12.710 45.171 1.00 92.12 193 THR A CA 1
ATOM 1482 C C . THR A 1 193 ? -14.584 12.831 44.012 1.00 92.12 193 THR A C 1
ATOM 1484 O O . THR A 1 193 ? -15.469 11.988 43.840 1.00 92.12 193 THR A O 1
ATOM 1487 N N . ILE A 1 194 ? -14.434 13.891 43.222 1.00 92.75 194 ILE A N 1
ATOM 1488 C CA . ILE A 1 194 ? -15.141 14.110 41.957 1.00 92.75 194 ILE A CA 1
ATOM 1489 C C . ILE A 1 194 ? -14.069 14.139 40.879 1.00 92.75 194 ILE A C 1
ATOM 1491 O O . ILE A 1 194 ? -13.103 14.890 41.000 1.00 92.75 194 ILE A O 1
ATOM 1495 N N . ASP A 1 195 ? -14.238 13.326 39.850 1.00 91.94 195 ASP A N 1
ATOM 1496 C CA . ASP A 1 195 ? -13.358 13.312 38.689 1.00 91.94 195 ASP A CA 1
ATOM 1497 C C . ASP A 1 195 ? -14.245 13.299 37.458 1.00 91.94 195 ASP A C 1
ATOM 1499 O O . ASP A 1 195 ? -14.980 12.343 37.234 1.00 91.94 195 ASP A O 1
ATOM 1503 N N . THR A 1 196 ? -14.219 14.381 36.690 1.00 92.19 196 THR A N 1
ATOM 1504 C CA . THR A 1 196 ? -15.001 14.505 35.453 1.00 92.19 196 THR A CA 1
ATOM 1505 C C . THR A 1 196 ? -14.120 14.529 34.214 1.00 92.19 196 THR A C 1
ATOM 1507 O O . THR A 1 196 ? -14.612 14.850 33.129 1.00 92.19 196 THR A O 1
ATOM 1510 N N . THR A 1 197 ? -12.832 14.208 34.363 1.00 91.06 197 THR A N 1
ATOM 1511 C CA . THR A 1 197 ? -11.858 14.227 33.276 1.00 91.06 197 THR A CA 1
ATOM 1512 C C . THR A 1 197 ? -11.803 12.850 32.623 1.00 91.06 197 THR A C 1
ATOM 1514 O O . THR A 1 197 ? -11.237 11.930 33.202 1.00 91.06 197 THR A O 1
ATOM 1517 N N . PRO A 1 198 ? -12.369 12.670 31.417 1.00 90.69 198 PRO A N 1
ATOM 1518 C CA . PRO A 1 198 ? -12.338 11.373 30.765 1.00 90.69 198 PRO A CA 1
ATOM 1519 C C . PRO A 1 198 ? -10.922 11.016 30.283 1.00 90.69 198 PRO A C 1
ATOM 1521 O O . PRO A 1 198 ? -10.121 11.914 29.992 1.00 90.69 198 PRO A O 1
ATOM 1524 N N . PRO A 1 199 ? -10.609 9.718 30.123 1.00 93.50 199 PRO A N 1
ATOM 1525 C CA . PRO A 1 199 ? -9.393 9.292 29.443 1.00 93.50 199 PRO A CA 1
ATOM 1526 C C . PRO A 1 199 ? -9.281 9.852 28.012 1.00 93.50 199 PRO A C 1
ATOM 1528 O O . PRO A 1 199 ? -10.302 10.084 27.357 1.00 93.50 199 PRO A O 1
ATOM 1531 N N . PRO A 1 200 ? -8.054 10.004 27.479 1.00 94.44 200 PRO A N 1
ATOM 1532 C CA . PRO A 1 200 ? -7.841 10.314 26.067 1.00 94.44 200 PRO A CA 1
ATOM 1533 C C . PRO A 1 200 ? -8.465 9.274 25.122 1.00 94.44 200 PRO A C 1
ATOM 1535 O O . PRO A 1 200 ? -8.678 8.120 25.502 1.00 94.44 200 PRO A O 1
ATOM 1538 N N . GLN A 1 201 ? -8.701 9.677 23.870 1.00 94.94 201 GLN A N 1
ATOM 1539 C CA . GLN A 1 201 ? -9.188 8.786 22.814 1.00 94.94 201 GLN A CA 1
ATOM 1540 C C . GLN A 1 201 ? -8.225 7.609 22.592 1.00 94.94 201 GLN A C 1
ATOM 1542 O O . GLN A 1 201 ? -7.002 7.780 22.564 1.00 94.94 201 GLN A O 1
ATOM 1547 N N . VAL A 1 202 ? -8.777 6.411 22.388 1.00 96.00 202 VAL A N 1
ATOM 1548 C CA . VAL A 1 202 ? -7.985 5.209 22.096 1.00 96.00 202 VAL A CA 1
ATOM 1549 C C . VAL A 1 202 ? -7.403 5.291 20.684 1.00 96.00 202 VAL A C 1
ATOM 1551 O O . VAL A 1 202 ? -8.138 5.394 19.701 1.00 96.00 202 VAL A O 1
ATOM 1554 N N . GLY A 1 203 ? -6.075 5.205 20.582 1.00 94.12 203 GLY A N 1
ATOM 1555 C CA . GLY A 1 203 ? -5.340 5.216 19.317 1.00 94.12 203 GLY A CA 1
ATOM 1556 C C . GLY A 1 203 ? -4.899 3.826 18.845 1.00 94.12 203 GLY A C 1
ATOM 1557 O O . GLY A 1 203 ? -4.800 2.877 19.623 1.00 94.12 203 GLY A O 1
ATOM 1558 N N . GLY A 1 204 ? -4.587 3.716 17.550 1.00 93.94 204 GLY A N 1
ATOM 1559 C CA . GLY A 1 204 ? -3.961 2.521 16.973 1.00 93.94 204 GLY A CA 1
ATOM 1560 C C . GLY A 1 204 ? -4.833 1.264 16.991 1.00 93.94 204 GLY A C 1
ATOM 1561 O O . GLY A 1 204 ? -4.292 0.164 17.073 1.00 93.94 204 GLY A O 1
ATOM 1562 N N . LEU A 1 205 ? -6.163 1.415 16.939 1.00 95.62 205 LEU A N 1
ATOM 1563 C CA . LEU A 1 205 ? -7.076 0.283 16.801 1.00 95.62 205 LEU A CA 1
ATOM 1564 C C . LEU A 1 205 ? -6.736 -0.508 15.535 1.00 95.62 205 LEU A C 1
ATOM 1566 O O . LEU A 1 205 ? -6.748 0.025 14.428 1.00 95.62 205 LEU A O 1
ATOM 1570 N N . ASN A 1 206 ? -6.463 -1.791 15.720 1.00 93.19 206 ASN A N 1
ATOM 1571 C CA . ASN A 1 206 ? -6.179 -2.757 14.679 1.00 93.19 206 ASN A CA 1
ATOM 1572 C C . ASN A 1 206 ? -7.062 -3.997 14.861 1.00 93.19 206 ASN A C 1
ATOM 1574 O O . ASN A 1 206 ? -7.498 -4.311 15.971 1.00 93.19 206 ASN A O 1
ATOM 1578 N N . GLY A 1 207 ? -7.316 -4.705 13.765 1.00 91.31 207 GLY A N 1
ATOM 1579 C CA . GLY A 1 207 ? -8.185 -5.869 13.746 1.00 91.31 207 GLY A CA 1
ATOM 1580 C C . GLY A 1 207 ? -7.645 -6.976 12.855 1.00 91.31 207 GLY A C 1
ATOM 1581 O O . GLY A 1 207 ? -7.107 -6.709 11.785 1.00 91.31 207 GLY A O 1
ATOM 1582 N N . ARG A 1 208 ? -7.817 -8.226 13.285 1.00 88.81 208 ARG A N 1
ATOM 1583 C CA . ARG A 1 208 ? -7.457 -9.420 12.523 1.00 88.81 208 ARG A CA 1
ATOM 1584 C C . ARG A 1 208 ? -8.655 -10.348 12.413 1.00 88.81 208 ARG A C 1
ATOM 1586 O O . ARG A 1 208 ? -9.230 -10.771 13.415 1.00 88.81 208 ARG A O 1
ATOM 1593 N N . ALA A 1 209 ? -9.010 -10.689 11.181 1.00 88.44 209 ALA A N 1
ATOM 1594 C CA . ALA A 1 209 ? -10.075 -11.637 10.908 1.00 88.44 209 ALA A CA 1
ATOM 1595 C C . ALA A 1 209 ? -9.542 -13.070 10.846 1.00 88.44 209 ALA A C 1
ATOM 1597 O O . ALA A 1 209 ? -8.556 -13.347 10.161 1.00 88.44 209 ALA A O 1
ATOM 1598 N N . PHE A 1 210 ? -10.236 -13.991 11.510 1.00 88.00 210 PHE A N 1
ATOM 1599 C CA . PHE A 1 210 ? -10.055 -15.434 11.374 1.00 88.00 210 PHE A CA 1
ATOM 1600 C C . PHE A 1 210 ? -11.330 -16.065 10.809 1.00 88.00 210 PHE A C 1
ATOM 1602 O O . PHE A 1 210 ? -12.288 -15.373 10.470 1.00 88.00 210 PHE A O 1
ATOM 1609 N N . ILE A 1 211 ? -11.320 -17.386 10.646 1.00 86.62 211 ILE A N 1
ATOM 1610 C CA . ILE A 1 211 ? -12.458 -18.145 10.108 1.00 86.62 211 ILE A CA 1
ATOM 1611 C C . ILE A 1 211 ? -13.600 -18.246 11.136 1.00 86.62 211 ILE A C 1
ATOM 1613 O O . ILE A 1 211 ? -14.764 -18.358 10.763 1.00 86.62 211 ILE A O 1
ATOM 1617 N N . ASP A 1 212 ? -13.270 -18.212 12.425 1.00 87.56 212 ASP A N 1
ATOM 1618 C CA . ASP A 1 212 ? -14.175 -18.484 13.546 1.00 87.56 212 ASP A CA 1
ATOM 1619 C C . ASP A 1 212 ? -14.293 -17.329 14.554 1.00 87.56 212 ASP A C 1
ATOM 1621 O O . ASP A 1 212 ? -15.163 -17.366 15.421 1.00 87.56 212 ASP A O 1
ATOM 1625 N N . ARG A 1 213 ? -13.440 -16.305 14.448 1.00 93.00 213 ARG A N 1
ATOM 1626 C CA . ARG A 1 213 ? -13.396 -15.169 15.378 1.00 93.00 213 ARG A CA 1
ATOM 1627 C C . ARG A 1 213 ? -12.809 -13.912 14.747 1.00 93.00 213 ARG A C 1
ATOM 1629 O O . ARG A 1 213 ? -12.104 -13.976 13.737 1.00 93.00 213 ARG A O 1
ATOM 1636 N N . LEU A 1 214 ? -13.051 -12.775 15.388 1.00 94.56 214 LEU A N 1
ATOM 1637 C CA . LEU A 1 214 ? -12.389 -11.504 15.100 1.00 94.56 214 LEU A CA 1
ATOM 1638 C C . LEU A 1 214 ? -11.550 -11.092 16.310 1.00 94.56 214 LEU A C 1
ATOM 1640 O O . LEU A 1 214 ? -12.027 -11.117 17.440 1.00 94.56 214 LEU A O 1
ATOM 1644 N N . GLU A 1 215 ? -10.297 -10.719 16.081 1.00 95.69 215 GLU A N 1
ATOM 1645 C CA . GLU A 1 215 ? -9.397 -10.241 17.129 1.00 95.69 215 GLU A CA 1
ATOM 1646 C C . GLU A 1 215 ? -9.163 -8.740 16.954 1.00 95.69 215 GLU A C 1
ATOM 1648 O O . GLU A 1 215 ? -8.909 -8.268 15.848 1.00 95.69 215 GLU A O 1
ATOM 1653 N N . LEU A 1 216 ? -9.252 -7.991 18.047 1.00 97.44 216 LEU A N 1
ATOM 1654 C CA . LEU A 1 216 ? -8.990 -6.558 18.123 1.00 97.44 216 LEU A CA 1
ATOM 1655 C C . LEU A 1 216 ? -7.786 -6.320 19.028 1.00 97.44 216 LEU A C 1
ATOM 1657 O O . LEU A 1 216 ? -7.643 -6.974 20.062 1.00 97.44 216 LEU A O 1
ATOM 1661 N N . SER A 1 217 ? -6.965 -5.342 18.668 1.00 96.88 217 SER A N 1
ATOM 1662 C CA . SER A 1 217 ? -5.835 -4.874 19.474 1.00 96.88 217 SER A CA 1
ATOM 1663 C C . SER A 1 217 ? -5.660 -3.371 19.310 1.00 96.88 217 SER A C 1
ATOM 1665 O O . SER A 1 217 ? -5.946 -2.849 18.234 1.00 96.88 217 SER A O 1
ATOM 1667 N N . TRP A 1 218 ? -5.180 -2.672 20.330 1.00 96.94 218 TRP A N 1
ATOM 1668 C CA . TRP A 1 218 ? -4.972 -1.221 20.275 1.00 96.94 218 TRP A CA 1
ATOM 1669 C C . TRP A 1 218 ? -3.752 -0.796 21.089 1.00 96.94 218 TRP A C 1
ATOM 1671 O O . TRP A 1 218 ? -3.131 -1.601 21.782 1.00 96.94 218 TRP A O 1
ATOM 1681 N N . ILE A 1 219 ? -3.377 0.479 20.984 1.00 95.62 219 ILE A N 1
ATOM 1682 C CA . ILE A 1 219 ? -2.290 1.041 21.785 1.00 95.62 219 ILE A CA 1
ATOM 1683 C C . ILE A 1 219 ? -2.830 1.380 23.176 1.00 95.62 219 ILE A C 1
ATOM 1685 O O . ILE A 1 219 ? -3.901 1.977 23.314 1.00 95.62 219 ILE A O 1
ATOM 1689 N N . LYS A 1 220 ? -2.066 1.025 24.215 1.00 93.44 220 LYS A N 1
ATOM 1690 C CA . LYS A 1 220 ? -2.404 1.347 25.602 1.00 93.44 220 LYS A CA 1
ATOM 1691 C C . LYS A 1 220 ? -2.635 2.847 25.771 1.00 93.44 220 LYS A C 1
ATOM 1693 O O . LYS A 1 220 ? -1.769 3.660 25.461 1.00 93.44 220 LYS A O 1
ATOM 1698 N N . THR A 1 221 ? -3.793 3.208 26.311 1.00 93.69 221 THR A N 1
ATOM 1699 C CA . THR A 1 221 ? -4.114 4.596 26.641 1.00 93.69 221 THR A CA 1
ATOM 1700 C C . THR A 1 221 ? -3.396 4.997 27.923 1.00 93.69 221 THR A C 1
ATOM 1702 O O . THR A 1 221 ? -3.484 4.319 28.946 1.00 93.69 221 THR A O 1
ATOM 1705 N N . HIS A 1 222 ? -2.674 6.111 27.879 1.00 88.62 222 HIS A N 1
ATOM 1706 C CA . HIS A 1 222 ? -1.979 6.639 29.045 1.00 88.62 222 HIS A CA 1
ATOM 1707 C C . HIS A 1 222 ? -2.931 7.511 29.871 1.00 88.62 222 HIS A C 1
ATOM 1709 O O . HIS A 1 222 ? -3.157 8.675 29.555 1.00 88.62 222 HIS A O 1
ATOM 1715 N N . SER A 1 223 ? -3.481 6.932 30.938 1.00 85.88 223 SER A N 1
ATOM 1716 C CA . SER A 1 223 ? -4.233 7.635 31.981 1.00 85.88 223 SER A CA 1
ATOM 1717 C C . SER A 1 223 ? -3.834 7.080 33.349 1.00 85.88 223 SER A C 1
ATOM 1719 O O . SER A 1 223 ? -3.632 5.874 33.495 1.00 85.88 223 SER A O 1
ATOM 1721 N N . THR A 1 224 ? -3.686 7.955 34.346 1.00 79.62 224 THR A N 1
ATOM 1722 C CA . THR A 1 224 ? -3.277 7.583 35.714 1.00 79.62 224 THR A CA 1
ATOM 1723 C C . THR A 1 224 ? -4.323 6.747 36.441 1.00 79.62 224 THR A C 1
ATOM 1725 O O . THR A 1 224 ? -3.976 5.993 37.339 1.00 79.62 224 THR A O 1
ATOM 1728 N N . GLU A 1 225 ? -5.588 6.871 36.040 1.00 86.00 225 GLU A N 1
ATOM 1729 C CA . GLU A 1 225 ? -6.738 6.218 36.671 1.00 86.00 225 GLU A CA 1
ATOM 1730 C C . GLU A 1 225 ? -7.437 5.258 35.692 1.00 86.00 225 GLU A C 1
ATOM 1732 O O . GLU A 1 225 ? -8.632 5.007 35.824 1.00 86.00 225 GLU A O 1
ATOM 1737 N N . LEU A 1 226 ? -6.733 4.760 34.665 1.00 91.94 226 LEU A N 1
ATOM 1738 C CA . LEU A 1 226 ? -7.326 3.869 33.666 1.00 91.94 226 LEU A CA 1
ATOM 1739 C C . LEU A 1 226 ? -7.851 2.590 34.330 1.00 91.94 226 LEU A C 1
ATOM 1741 O O . LEU A 1 226 ? -7.086 1.829 34.921 1.00 91.94 226 LEU A O 1
ATOM 1745 N N . ARG A 1 227 ? -9.146 2.329 34.159 1.00 94.06 227 ARG A N 1
ATOM 1746 C CA . ARG A 1 227 ? -9.805 1.109 34.624 1.00 94.06 227 ARG A CA 1
ATOM 1747 C C . ARG A 1 227 ? -9.856 0.038 33.542 1.00 94.06 227 ARG A C 1
ATOM 1749 O O . ARG A 1 227 ? -9.778 -1.139 33.864 1.00 94.06 227 ARG A O 1
ATOM 1756 N N . GLY A 1 228 ? -10.026 0.425 32.279 1.00 96.12 228 GLY A N 1
ATOM 1757 C CA . GLY A 1 228 ? -10.082 -0.511 31.159 1.00 96.12 228 GLY A CA 1
ATOM 1758 C C . GLY A 1 228 ? -10.725 0.096 29.920 1.00 96.12 228 GLY A C 1
ATOM 1759 O O . GLY A 1 228 ? -10.741 1.314 29.747 1.00 96.12 228 GLY A O 1
ATOM 1760 N N . TYR A 1 229 ? -11.263 -0.760 29.058 1.00 97.69 229 TYR A N 1
ATOM 1761 C CA . TYR A 1 229 ? -11.773 -0.401 27.741 1.00 97.69 229 TYR A CA 1
ATOM 1762 C C . TYR A 1 229 ? -13.151 -1.004 27.497 1.00 97.69 229 TYR A C 1
ATOM 1764 O O . TYR A 1 229 ? -13.367 -2.206 27.668 1.00 97.69 229 TYR A O 1
ATOM 1772 N N . ARG A 1 230 ? -14.079 -0.169 27.031 1.00 97.62 230 ARG A N 1
ATOM 1773 C CA . ARG A 1 230 ? -15.374 -0.588 26.496 1.00 97.62 230 ARG A CA 1
ATOM 1774 C C . ARG A 1 230 ? -15.216 -0.981 25.039 1.00 97.62 230 ARG A C 1
ATOM 1776 O O . ARG A 1 230 ? -14.728 -0.189 24.234 1.00 97.62 230 ARG A O 1
ATOM 1783 N N . ILE A 1 231 ? -15.683 -2.179 24.707 1.00 98.06 231 ILE A N 1
ATOM 1784 C CA . ILE A 1 231 ? -15.700 -2.683 23.336 1.00 98.06 231 ILE A CA 1
ATOM 1785 C C . ILE A 1 231 ? -17.107 -2.526 22.784 1.00 98.06 231 ILE A C 1
ATOM 1787 O O . ILE A 1 231 ? -18.059 -3.116 23.302 1.00 98.06 231 ILE A O 1
ATOM 1791 N N . LEU A 1 232 ? -17.223 -1.719 21.737 1.00 97.81 232 LEU A N 1
ATOM 1792 C CA . LEU A 1 232 ? -18.476 -1.369 21.091 1.00 97.81 232 LEU A CA 1
ATOM 1793 C C . LEU A 1 232 ? -18.516 -2.000 19.701 1.00 97.81 232 LEU A C 1
ATOM 1795 O O . LEU A 1 232 ? -17.537 -1.916 18.960 1.00 97.81 232 LEU A O 1
ATOM 1799 N N . ARG A 1 233 ? -19.651 -2.593 19.325 1.00 97.75 233 ARG A N 1
ATOM 1800 C CA . ARG A 1 233 ? -19.854 -3.229 18.018 1.00 97.75 233 ARG A CA 1
ATOM 1801 C C . ARG A 1 233 ? -21.167 -2.782 17.388 1.00 97.75 233 ARG A C 1
ATOM 1803 O O . ARG A 1 233 ? -22.174 -2.674 18.077 1.00 97.75 233 ARG A O 1
ATOM 1810 N N . SER A 1 234 ? -21.164 -2.579 16.075 1.00 97.00 234 SER A N 1
ATOM 1811 C CA . SER A 1 234 ? -22.354 -2.331 15.258 1.00 97.00 234 SER A CA 1
ATOM 1812 C C . SER A 1 234 ? -22.290 -3.117 13.949 1.00 97.00 234 SER A C 1
ATOM 1814 O O . SER A 1 234 ? -21.211 -3.461 13.478 1.00 97.00 234 SER A O 1
ATOM 1816 N N . THR A 1 235 ? -23.437 -3.373 13.322 1.00 94.44 235 THR A N 1
ATOM 1817 C CA . THR A 1 235 ? -23.526 -3.822 11.917 1.00 94.44 235 THR A CA 1
ATOM 1818 C C . THR A 1 235 ? -23.708 -2.655 10.942 1.00 94.44 235 THR A C 1
ATOM 1820 O O . THR A 1 235 ? -23.764 -2.847 9.729 1.00 94.44 235 THR A O 1
ATOM 1823 N N . LYS A 1 236 ? -23.794 -1.423 11.458 1.00 93.19 236 LYS A N 1
ATOM 1824 C CA . LYS A 1 236 ? -23.876 -0.182 10.685 1.00 93.19 236 LYS A CA 1
ATOM 1825 C C . LYS A 1 236 ? -22.602 0.645 10.905 1.00 93.19 236 LYS A C 1
ATOM 1827 O O . LYS A 1 236 ? -22.103 0.696 12.025 1.00 93.19 236 LYS A O 1
ATOM 1832 N N . PRO A 1 237 ? -22.111 1.363 9.884 1.00 88.75 237 PRO A N 1
ATOM 1833 C CA . PRO A 1 237 ? -20.822 2.055 9.959 1.00 88.75 237 PRO A CA 1
ATOM 1834 C C . PRO A 1 237 ? -20.772 3.213 10.966 1.00 88.75 237 PRO A C 1
ATOM 1836 O O . PRO A 1 237 ? -19.710 3.508 11.505 1.00 88.75 237 PRO A O 1
ATOM 1839 N N . ILE A 1 238 ? -21.900 3.893 11.207 1.00 90.44 238 ILE A N 1
ATOM 1840 C CA . ILE A 1 238 ? -21.928 5.170 11.949 1.00 90.44 238 ILE A CA 1
ATOM 1841 C C . ILE A 1 238 ? -22.719 5.078 13.262 1.00 90.44 238 ILE A C 1
ATOM 1843 O O . ILE A 1 238 ? -22.372 5.743 14.235 1.00 90.44 238 ILE A O 1
ATOM 1847 N N . SER A 1 239 ? -23.781 4.272 13.315 1.00 93.56 239 SER A N 1
ATOM 1848 C CA . SER A 1 239 ? -24.742 4.243 14.427 1.00 93.56 239 SER A CA 1
ATOM 1849 C C . SER A 1 239 ? -25.033 2.820 14.901 1.00 93.56 239 SER A C 1
ATOM 1851 O O . SER A 1 239 ? -24.604 1.861 14.271 1.00 93.56 239 SER A O 1
ATOM 1853 N N . GLY A 1 240 ? -25.765 2.667 16.011 1.00 94.38 240 GLY A N 1
ATOM 1854 C CA . GLY A 1 240 ? -26.167 1.350 16.530 1.00 94.38 240 GLY A CA 1
ATOM 1855 C C . GLY A 1 240 ? -25.047 0.569 17.222 1.00 94.38 240 GLY A C 1
ATOM 1856 O O . GLY A 1 240 ? -25.115 -0.651 17.284 1.00 94.38 240 GLY A O 1
ATOM 1857 N N . PHE A 1 241 ? -24.011 1.260 17.700 1.00 96.44 241 PHE A N 1
ATOM 1858 C CA . PHE A 1 241 ? -22.945 0.648 18.484 1.00 96.44 241 PHE A CA 1
ATOM 1859 C C . PHE A 1 241 ? -23.463 0.231 19.861 1.00 96.44 241 PHE A C 1
ATOM 1861 O O . PHE A 1 241 ? -23.927 1.068 20.634 1.00 96.44 241 PHE A O 1
ATOM 1868 N N . GLU A 1 242 ? -23.348 -1.057 20.164 1.00 96.88 242 GLU A N 1
ATOM 1869 C CA . GLU A 1 242 ? -23.693 -1.648 21.453 1.00 96.88 242 GLU A CA 1
ATOM 1870 C C . GLU A 1 242 ? -22.436 -2.174 22.143 1.00 96.88 242 GLU A C 1
ATOM 1872 O O . GLU A 1 242 ? -21.511 -2.666 21.492 1.00 96.88 242 GLU A O 1
ATOM 1877 N N . GLN A 1 243 ? -22.391 -2.081 23.473 1.00 97.06 243 GLN A N 1
ATOM 1878 C CA . GLN A 1 243 ? -21.282 -2.633 24.241 1.00 97.06 243 GLN A CA 1
ATOM 1879 C C . GLN A 1 243 ? -21.368 -4.159 24.273 1.00 97.06 243 GLN A C 1
ATOM 1881 O O . GLN A 1 243 ? -22.328 -4.722 24.794 1.00 97.06 243 GLN A O 1
ATOM 1886 N N . ILE A 1 244 ? -20.324 -4.818 23.775 1.00 97.38 244 ILE A N 1
ATOM 1887 C CA . ILE A 1 244 ? -20.207 -6.282 23.751 1.00 97.38 244 ILE A CA 1
ATOM 1888 C C . ILE A 1 244 ? -19.199 -6.820 24.770 1.00 97.38 244 ILE A C 1
ATOM 1890 O O . ILE A 1 244 ? -19.162 -8.020 25.026 1.00 97.38 244 ILE A O 1
ATOM 1894 N N . GLY A 1 245 ? -18.377 -5.946 25.357 1.00 96.25 245 GLY A N 1
ATOM 1895 C CA . GLY A 1 245 ? -17.354 -6.346 26.314 1.00 96.25 245 GLY A CA 1
ATOM 1896 C C . GLY A 1 245 ? -16.744 -5.176 27.080 1.00 96.25 245 GLY A C 1
ATOM 1897 O O . GLY A 1 245 ? -16.882 -4.013 26.692 1.00 96.25 245 GLY A O 1
ATOM 1898 N N . PHE A 1 246 ? -16.080 -5.508 28.185 1.00 97.00 246 PHE A N 1
ATOM 1899 C CA . PHE A 1 246 ? -15.199 -4.618 28.935 1.00 97.00 246 PHE A CA 1
ATOM 1900 C C . PHE A 1 246 ? -13.936 -5.396 29.301 1.00 97.00 246 PHE A C 1
ATOM 1902 O O . PHE A 1 246 ? -14.047 -6.483 29.869 1.00 97.00 246 PHE A O 1
ATOM 1909 N N . VAL A 1 247 ? -12.763 -4.871 28.959 1.00 97.38 247 VAL A N 1
ATOM 1910 C CA . VAL A 1 247 ? -11.474 -5.541 29.195 1.00 97.38 247 VAL A CA 1
ATOM 1911 C C . VAL A 1 247 ? -10.446 -4.570 29.755 1.00 97.38 247 VAL A C 1
ATOM 1913 O O . VAL A 1 247 ? -10.471 -3.387 29.438 1.00 97.38 247 VAL A O 1
ATOM 1916 N N . GLU A 1 248 ? -9.539 -5.069 30.588 1.00 95.94 248 GLU A N 1
ATOM 1917 C CA . GLU A 1 248 ? -8.424 -4.278 31.134 1.00 95.94 248 GLU A CA 1
ATOM 1918 C C . GLU A 1 248 ? -7.173 -4.363 30.241 1.00 95.94 248 GLU A C 1
ATOM 1920 O O . GLU A 1 248 ? -6.327 -3.473 30.261 1.00 95.94 248 GLU A O 1
ATOM 1925 N N . GLU A 1 249 ? -7.080 -5.418 29.428 1.00 95.44 249 GLU A N 1
ATOM 1926 C CA . GLU A 1 249 ? -5.999 -5.649 28.467 1.00 95.44 249 GLU A CA 1
ATOM 1927 C C . GLU A 1 249 ? -6.247 -4.905 27.145 1.00 95.44 249 GLU A C 1
ATOM 1929 O O . GLU A 1 249 ? -7.388 -4.641 26.766 1.00 95.44 249 GLU A O 1
ATOM 1934 N N . GLU A 1 250 ? -5.185 -4.636 26.382 1.00 96.44 250 GLU A N 1
ATOM 1935 C CA . GLU A 1 250 ? -5.240 -3.948 25.084 1.00 96.44 250 GLU A CA 1
ATOM 1936 C C . GLU A 1 250 ? -5.634 -4.868 23.909 1.00 96.44 250 GLU A C 1
ATOM 1938 O O . GLU A 1 250 ? -5.195 -4.688 22.767 1.00 96.44 250 GLU A O 1
ATOM 1943 N N . ARG A 1 251 ? -6.438 -5.898 24.198 1.00 97.06 251 ARG A N 1
ATOM 1944 C CA . ARG A 1 251 ? -6.918 -6.881 23.225 1.00 97.06 251 ARG A CA 1
ATOM 1945 C C . ARG A 1 251 ? -8.320 -7.379 23.552 1.00 97.06 251 ARG A C 1
ATOM 1947 O O . ARG A 1 251 ? -8.699 -7.509 24.713 1.00 97.06 251 ARG A O 1
ATOM 1954 N N . PHE A 1 252 ? -9.067 -7.734 22.514 1.00 97.94 252 PHE A N 1
ATOM 1955 C CA . PHE A 1 252 ? -10.383 -8.354 22.640 1.00 97.94 252 PHE A CA 1
ATOM 1956 C C . PHE A 1 252 ? -10.600 -9.393 21.543 1.00 97.94 252 PHE A C 1
ATOM 1958 O O . PHE A 1 252 ? -10.205 -9.184 20.400 1.00 97.94 252 PHE A O 1
ATOM 1965 N N . ILE A 1 253 ? -11.247 -10.506 21.888 1.00 97.56 253 ILE A N 1
ATOM 1966 C CA . ILE A 1 253 ? -11.598 -11.563 20.939 1.00 97.56 253 ILE A CA 1
ATOM 1967 C C . ILE A 1 253 ? -13.118 -11.657 20.871 1.00 97.56 253 ILE A C 1
ATOM 1969 O O . ILE A 1 253 ? -13.770 -12.003 21.857 1.00 97.56 253 ILE A O 1
ATOM 1973 N N . ASP A 1 254 ? -13.671 -11.384 19.695 1.00 97.00 254 ASP A N 1
ATOM 1974 C CA . ASP A 1 254 ? -15.084 -11.564 19.402 1.00 97.00 254 ASP A CA 1
ATOM 1975 C C . ASP A 1 254 ? -15.313 -12.919 18.724 1.00 97.00 254 ASP A C 1
ATOM 1977 O O . ASP A 1 254 ? -15.000 -13.112 17.548 1.00 97.00 254 ASP A O 1
ATOM 1981 N N . ASN A 1 255 ? -15.866 -13.863 19.485 1.00 94.62 255 ASN A N 1
ATOM 1982 C CA . ASN A 1 255 ? -16.265 -15.185 18.990 1.00 94.62 255 ASN A CA 1
ATOM 1983 C C . ASN A 1 255 ? -17.756 -15.241 18.604 1.00 94.62 255 ASN A C 1
ATOM 1985 O O . ASN A 1 255 ? -18.230 -16.273 18.139 1.00 94.62 255 ASN A O 1
ATOM 1989 N N . ASN A 1 256 ? -18.525 -14.168 18.826 1.00 93.88 256 ASN A N 1
ATOM 1990 C CA . ASN A 1 256 ? -19.971 -14.146 18.596 1.00 93.88 256 ASN A CA 1
ATOM 1991 C C . ASN A 1 256 ? -20.301 -13.398 17.300 1.00 93.88 256 ASN A C 1
ATOM 1993 O O . ASN A 1 256 ? -21.033 -12.403 17.298 1.00 93.88 256 ASN A O 1
ATOM 1997 N N . VAL A 1 257 ? -19.701 -13.871 16.212 1.00 92.31 257 VAL A N 1
ATOM 1998 C CA . VAL A 1 257 ? -19.728 -13.263 14.879 1.00 92.31 257 VAL A CA 1
ATOM 1999 C C . VAL A 1 257 ? -20.189 -14.288 13.852 1.00 92.31 257 VAL A C 1
ATOM 2001 O O . VAL A 1 257 ? -19.885 -15.476 13.956 1.00 92.31 257 VAL A O 1
ATOM 2004 N N . LYS A 1 258 ? -20.959 -13.843 12.861 1.00 88.69 258 LYS A N 1
ATOM 2005 C CA . LYS A 1 258 ? -21.524 -14.711 11.824 1.00 88.69 258 LYS A CA 1
ATOM 2006 C C . LYS A 1 258 ? -20.763 -14.574 10.513 1.00 88.69 258 LYS A C 1
ATOM 2008 O O . LYS A 1 258 ? -20.346 -13.483 10.130 1.00 88.69 258 LYS A O 1
ATOM 2013 N N . ALA A 1 259 ? -20.619 -15.689 9.800 1.00 82.69 259 ALA A N 1
ATOM 2014 C CA . ALA A 1 259 ? -20.046 -15.685 8.459 1.00 82.69 259 ALA A CA 1
ATOM 2015 C C . ALA A 1 259 ? -20.921 -14.850 7.509 1.00 82.69 259 ALA A C 1
ATOM 2017 O O . ALA A 1 259 ? -22.146 -14.949 7.544 1.00 82.69 259 ALA A O 1
ATOM 2018 N N . GLY A 1 260 ? -20.284 -14.030 6.672 1.00 78.38 260 GLY A N 1
ATOM 2019 C CA . GLY A 1 260 ? -20.964 -13.137 5.729 1.00 78.38 260 GLY A CA 1
ATOM 2020 C C . GLY A 1 260 ? -21.500 -11.830 6.329 1.00 78.38 260 GLY A C 1
ATOM 2021 O O . GLY A 1 260 ? -21.904 -10.959 5.564 1.00 78.38 260 GLY A O 1
ATOM 2022 N N . GLU A 1 261 ? -21.479 -11.647 7.655 1.00 86.56 261 GLU A N 1
ATOM 2023 C CA . GLU A 1 261 ? -21.801 -10.357 8.277 1.00 86.56 261 GLU A CA 1
ATOM 2024 C C . GLU A 1 261 ? -20.555 -9.470 8.415 1.00 86.56 261 GLU A C 1
ATOM 2026 O O . GLU A 1 261 ? -19.447 -9.939 8.690 1.00 86.56 261 GLU A O 1
ATOM 2031 N N . VAL A 1 262 ? -20.760 -8.164 8.234 1.00 88.81 262 VAL A N 1
ATOM 2032 C CA . VAL A 1 262 ? -19.751 -7.127 8.467 1.00 88.81 262 VAL A CA 1
ATOM 2033 C C . VAL A 1 262 ? -20.042 -6.456 9.803 1.00 88.81 262 VAL A C 1
ATOM 2035 O O . VAL A 1 262 ? -21.170 -6.034 10.066 1.00 88.81 262 VAL A O 1
ATOM 2038 N N . TYR A 1 263 ? -19.004 -6.310 10.617 1.00 94.31 263 TYR A N 1
ATOM 2039 C CA . TYR A 1 263 ? -19.053 -5.644 11.908 1.00 94.31 263 TYR A CA 1
ATOM 2040 C C . TYR A 1 263 ? -18.140 -4.421 11.918 1.00 94.31 263 TYR A C 1
ATOM 2042 O O . TYR A 1 263 ? -17.068 -4.402 11.315 1.00 94.31 263 TYR A O 1
ATOM 2050 N N . TYR A 1 264 ? -18.575 -3.397 12.637 1.00 96.44 264 TYR A N 1
ATOM 2051 C CA . TYR A 1 264 ? -17.838 -2.174 12.901 1.00 96.44 264 TYR A CA 1
ATOM 2052 C C . TYR A 1 264 ? -17.552 -2.106 14.393 1.00 96.44 264 TYR A C 1
ATOM 2054 O O . TYR A 1 264 ? -18.479 -2.222 15.196 1.00 96.44 264 TYR A O 1
ATOM 2062 N N . TYR A 1 265 ? -16.292 -1.904 14.762 1.00 97.62 265 TYR A N 1
ATOM 2063 C CA . TYR A 1 265 ? -15.849 -1.850 16.150 1.00 97.62 265 TYR A CA 1
ATOM 2064 C C . TYR A 1 265 ? -15.344 -0.464 16.519 1.00 97.62 265 TYR A C 1
ATOM 2066 O O . TYR A 1 265 ? -14.660 0.183 15.729 1.00 97.62 265 TYR A O 1
ATOM 2074 N N . ARG A 1 266 ? -15.658 -0.032 17.738 1.00 97.81 266 ARG A N 1
ATOM 2075 C CA . ARG A 1 266 ? -15.077 1.147 18.384 1.00 97.81 266 ARG A CA 1
ATOM 2076 C C . ARG A 1 266 ? -14.644 0.791 19.791 1.00 97.81 266 ARG A C 1
ATOM 2078 O O . ARG A 1 266 ? -15.224 -0.096 20.419 1.00 97.81 266 ARG A O 1
ATOM 2085 N N . ILE A 1 267 ? -13.644 1.506 20.283 1.00 97.62 267 ILE A N 1
ATOM 2086 C CA . ILE A 1 267 ? -13.129 1.317 21.633 1.00 97.62 267 ILE A CA 1
ATOM 2087 C C . ILE A 1 267 ? -13.105 2.658 22.346 1.00 97.62 267 ILE A C 1
ATOM 2089 O O . ILE A 1 267 ? -12.632 3.645 21.788 1.00 97.62 267 ILE A O 1
ATOM 2093 N N . ALA A 1 268 ? -13.610 2.684 23.576 1.00 97.12 268 ALA A N 1
ATOM 2094 C CA . ALA A 1 268 ? -13.486 3.827 24.471 1.00 97.12 268 ALA A CA 1
ATOM 2095 C C . ALA A 1 268 ? -12.772 3.399 25.750 1.00 97.12 268 ALA A C 1
ATOM 2097 O O . ALA A 1 268 ? -13.107 2.370 26.342 1.00 97.12 268 ALA A O 1
ATOM 2098 N N . ALA A 1 269 ? -11.784 4.181 26.172 1.00 96.75 269 ALA A N 1
ATOM 2099 C CA . ALA A 1 269 ? -11.153 4.000 27.470 1.00 96.75 269 ALA A CA 1
ATOM 2100 C C . ALA A 1 269 ? -12.102 4.473 28.581 1.00 96.75 269 ALA A C 1
ATOM 2102 O O . ALA A 1 269 ? -12.860 5.424 28.405 1.00 96.75 269 ALA A O 1
ATOM 2103 N N . GLU A 1 270 ? -12.058 3.811 29.729 1.00 94.69 270 GLU A N 1
ATOM 2104 C CA . GLU A 1 270 ? -12.819 4.165 30.924 1.00 94.69 270 GLU A CA 1
ATOM 2105 C C . GLU A 1 270 ? -11.873 4.268 32.122 1.00 94.69 270 GLU A C 1
ATOM 2107 O O . GLU A 1 270 ? -11.001 3.416 32.307 1.00 94.69 270 GLU A O 1
ATOM 2112 N N . ASP A 1 271 ? -12.050 5.299 32.947 1.00 92.00 271 ASP A N 1
ATOM 2113 C CA . ASP A 1 271 ? -11.307 5.471 34.198 1.00 92.00 271 ASP A CA 1
ATOM 2114 C C . ASP A 1 271 ? -12.015 4.846 35.421 1.00 92.00 271 ASP A C 1
ATOM 2116 O O . ASP A 1 271 ? -13.128 4.311 35.357 1.00 92.00 271 ASP A O 1
ATOM 2120 N N . SER A 1 272 ? -11.363 4.922 36.581 1.00 86.69 272 SER A N 1
ATOM 2121 C CA . SER A 1 272 ? -11.900 4.474 37.871 1.00 86.69 272 SER A CA 1
ATOM 2122 C C . SER A 1 272 ? -13.177 5.216 38.301 1.00 86.69 272 SER A C 1
ATOM 2124 O O . SER A 1 272 ? -13.987 4.647 39.036 1.00 86.69 272 SER A O 1
ATOM 2126 N N . ALA A 1 273 ? -13.398 6.447 37.822 1.00 85.56 273 ALA A N 1
ATOM 2127 C CA . ALA A 1 273 ? -14.612 7.244 38.041 1.00 85.56 273 ALA A CA 1
ATOM 2128 C C . ALA A 1 273 ? -15.738 6.944 37.036 1.00 85.56 273 ALA A C 1
ATOM 2130 O O . ALA A 1 273 ? -16.834 7.508 37.131 1.00 85.56 273 ALA A O 1
ATOM 2131 N N . LYS A 1 274 ? -15.508 5.985 36.128 1.00 87.62 274 LYS A N 1
ATOM 2132 C CA . LYS A 1 274 ? -16.412 5.577 35.048 1.00 87.62 274 LYS A CA 1
ATOM 2133 C C . LYS A 1 274 ? -16.684 6.691 34.034 1.00 87.62 274 LYS A C 1
ATOM 2135 O O . LYS A 1 274 ? -17.755 6.694 33.420 1.00 87.62 274 LYS A O 1
ATOM 2140 N N . ASN A 1 275 ? -15.754 7.628 33.857 1.00 88.44 275 ASN A N 1
ATOM 2141 C CA . ASN A 1 275 ? -15.802 8.538 32.723 1.00 88.44 275 ASN A CA 1
ATOM 2142 C C . ASN A 1 275 ? -15.361 7.785 31.466 1.00 88.44 275 ASN A C 1
ATOM 2144 O O . ASN A 1 275 ? -14.316 7.134 31.447 1.00 88.44 275 ASN A O 1
ATOM 2148 N N . GLU A 1 276 ? -16.172 7.882 30.417 1.00 90.81 276 GLU A N 1
ATOM 2149 C CA . GLU A 1 276 ? -15.866 7.326 29.100 1.00 90.81 276 GLU A CA 1
ATOM 2150 C C . GLU A 1 276 ? -15.073 8.357 28.287 1.00 90.81 276 GLU A C 1
ATOM 2152 O O . GLU A 1 276 ? -15.498 9.507 28.140 1.00 90.81 276 GLU A O 1
ATOM 2157 N N . GLY A 1 277 ? -13.914 7.937 27.784 1.00 91.50 277 GLY A N 1
ATOM 2158 C CA . GLY A 1 277 ? -13.114 8.661 26.804 1.00 91.50 277 GLY A CA 1
ATOM 2159 C C . GLY A 1 277 ? -13.813 8.772 25.458 1.00 91.50 277 GLY A C 1
ATOM 2160 O O . GLY A 1 277 ? -14.797 8.091 25.174 1.00 91.50 277 GLY A O 1
ATOM 2161 N N . GLU A 1 278 ? -13.281 9.623 24.589 1.00 93.69 278 GLU A N 1
ATOM 2162 C CA . GLU A 1 278 ? -13.745 9.655 23.207 1.00 93.69 278 GLU A CA 1
ATOM 2163 C C . GLU A 1 278 ? -13.530 8.283 22.538 1.00 93.69 278 GLU A C 1
ATOM 2165 O O . GLU A 1 278 ? -12.506 7.620 22.737 1.00 93.69 278 GLU A O 1
ATOM 2170 N N . GLN A 1 279 ? -14.526 7.833 21.771 1.00 94.50 279 GLN A N 1
ATOM 2171 C CA . GLN A 1 279 ? -14.461 6.562 21.052 1.00 94.50 279 GLN A CA 1
ATOM 2172 C C . GLN A 1 279 ? -13.427 6.648 19.930 1.00 94.50 279 GLN A C 1
ATOM 2174 O O . GLN A 1 279 ? -13.328 7.669 19.256 1.00 94.50 279 GLN A O 1
ATOM 2179 N N . SER A 1 280 ? -12.696 5.564 19.684 1.00 96.31 280 SER A N 1
ATOM 2180 C CA . SER A 1 280 ? -11.822 5.445 18.517 1.00 96.31 280 SER A CA 1
ATOM 2181 C C . SER A 1 280 ? -12.595 5.598 17.199 1.00 96.31 280 SER A C 1
ATOM 2183 O O . SER A 1 280 ? -13.812 5.391 17.137 1.00 96.31 280 SER A O 1
ATOM 2185 N N . GLU A 1 281 ? -11.862 5.826 16.109 1.00 92.81 281 GLU A N 1
ATOM 2186 C CA . GLU A 1 281 ? -12.392 5.605 14.761 1.00 92.81 281 GLU A CA 1
ATOM 2187 C C . GLU A 1 281 ? -12.941 4.178 14.600 1.00 92.81 281 GLU A C 1
ATOM 2189 O O . GLU A 1 281 ? -12.490 3.234 15.261 1.00 92.81 281 GLU A O 1
ATOM 2194 N N . ALA A 1 282 ? -13.948 4.024 13.735 1.00 93.75 282 ALA A N 1
ATOM 2195 C CA . ALA A 1 282 ? -14.596 2.735 13.516 1.00 93.75 282 ALA A CA 1
ATOM 2196 C C . ALA A 1 282 ? -13.714 1.798 12.674 1.00 93.75 282 ALA A C 1
ATOM 2198 O O . ALA A 1 282 ? -13.298 2.141 11.569 1.00 93.75 282 ALA A O 1
ATOM 2199 N N . MET A 1 283 ? -13.503 0.576 13.160 1.00 92.88 283 MET A N 1
ATOM 2200 C CA . MET A 1 283 ? -12.796 -0.493 12.452 1.00 92.88 283 MET A CA 1
ATOM 2201 C C . MET A 1 283 ? -13.793 -1.461 11.814 1.00 92.88 283 MET A C 1
ATOM 2203 O O . MET A 1 283 ? -14.577 -2.087 12.524 1.00 92.88 283 MET A O 1
ATOM 2207 N N . LYS A 1 284 ? -13.748 -1.617 10.488 1.00 91.94 284 LYS A N 1
ATOM 2208 C CA . LYS A 1 284 ? -14.572 -2.585 9.744 1.00 91.94 284 LYS A CA 1
ATOM 2209 C C . LYS A 1 284 ? -13.878 -3.949 9.709 1.00 91.94 284 LYS A C 1
ATOM 2211 O O . LYS A 1 284 ? -12.743 -4.038 9.252 1.00 91.94 284 LYS A O 1
ATOM 2216 N N . LEU A 1 285 ? -14.568 -5.009 10.124 1.00 90.50 285 LEU A N 1
ATOM 2217 C CA . LEU A 1 285 ? -14.094 -6.395 10.058 1.00 90.50 285 LEU A CA 1
ATOM 2218 C C . LEU A 1 285 ? -15.217 -7.348 9.639 1.00 90.50 285 LEU A C 1
ATOM 2220 O O . LEU A 1 285 ? -16.392 -7.112 9.907 1.00 90.50 285 LEU A O 1
ATOM 2224 N N . ALA A 1 286 ? -14.840 -8.458 9.017 1.00 89.62 286 ALA A N 1
ATOM 2225 C CA . ALA A 1 286 ? -15.718 -9.581 8.710 1.00 89.62 286 ALA A CA 1
ATOM 2226 C C . ALA A 1 286 ? -14.911 -10.877 8.818 1.00 89.62 286 ALA A C 1
ATOM 2228 O O . ALA A 1 286 ? -13.692 -10.853 8.640 1.00 89.62 286 ALA A O 1
ATOM 2229 N N . LEU A 1 287 ? -15.570 -11.998 9.122 1.00 89.06 287 LEU A N 1
ATOM 2230 C CA . LEU A 1 287 ? -14.895 -13.296 9.176 1.00 89.06 287 LEU A CA 1
ATOM 2231 C C . LEU A 1 287 ? -14.261 -13.648 7.828 1.00 89.06 287 LEU A C 1
ATOM 2233 O O . LEU A 1 287 ? -14.796 -13.328 6.762 1.00 89.06 287 LEU A O 1
ATOM 2237 N N . ARG A 1 288 ? -13.145 -14.377 7.886 1.00 84.25 288 ARG A N 1
ATOM 2238 C CA . ARG A 1 288 ? -12.572 -15.002 6.694 1.00 84.25 288 ARG A CA 1
ATOM 2239 C C . ARG A 1 288 ? -13.482 -16.115 6.206 1.00 84.25 288 ARG A C 1
ATOM 2241 O O . ARG A 1 288 ? -14.068 -16.845 7.008 1.00 84.25 288 ARG A O 1
ATOM 2248 N N . GLN A 1 289 ? -13.541 -16.309 4.897 1.00 79.56 289 GLN A N 1
ATOM 2249 C CA . GLN A 1 289 ? -14.283 -17.436 4.349 1.00 79.56 289 GLN A CA 1
ATOM 2250 C C . GLN A 1 289 ? -13.582 -18.764 4.660 1.00 79.56 289 GLN A C 1
ATOM 2252 O O . GLN A 1 289 ? -12.384 -18.922 4.426 1.00 79.56 289 GLN A O 1
ATOM 2257 N N . LYS A 1 290 ? -14.351 -19.713 5.211 1.00 75.62 290 LYS A N 1
ATOM 2258 C CA . LYS A 1 290 ? -13.884 -21.059 5.578 1.00 75.62 290 LYS A CA 1
ATOM 2259 C C . LYS A 1 290 ? -13.658 -21.955 4.364 1.00 75.62 290 LYS A C 1
ATOM 2261 O O . LYS A 1 290 ? -12.716 -22.740 4.346 1.00 75.62 290 LYS A O 1
ATOM 2266 N N . GLU A 1 291 ? -14.560 -21.872 3.394 1.00 81.75 291 GLU A N 1
ATOM 2267 C CA . GLU A 1 291 ? -14.587 -22.727 2.211 1.00 81.75 291 GLU A CA 1
ATOM 2268 C C . GLU A 1 291 ? -14.190 -21.931 0.972 1.00 81.75 291 GLU A C 1
ATOM 2270 O O . GLU A 1 291 ? -14.347 -20.711 0.926 1.00 81.75 291 GLU A O 1
ATOM 2275 N N . HIS A 1 292 ? -13.672 -22.631 -0.036 1.00 87.31 292 HIS A N 1
ATOM 2276 C CA . HIS A 1 292 ? -13.403 -22.019 -1.328 1.00 87.31 292 HIS A CA 1
ATOM 2277 C C . HIS A 1 292 ? -14.718 -21.618 -1.993 1.00 87.31 292 HIS A C 1
ATOM 2279 O O . HIS A 1 292 ? -15.588 -22.466 -2.197 1.00 87.31 292 HIS A O 1
ATOM 2285 N N . VAL A 1 293 ? -14.847 -20.355 -2.391 1.00 91.56 293 VAL A N 1
ATOM 2286 C CA . VAL A 1 293 ? -16.022 -19.897 -3.138 1.00 91.56 293 VAL A CA 1
ATOM 2287 C C . VAL A 1 293 ? -15.739 -19.961 -4.627 1.00 91.56 293 VAL A C 1
ATOM 2289 O O . VAL A 1 293 ? -14.808 -19.336 -5.129 1.00 91.56 293 VAL A O 1
ATOM 2292 N N . VAL A 1 294 ? -16.553 -20.730 -5.347 1.00 95.44 294 VAL A N 1
ATOM 2293 C CA . VAL A 1 294 ? -16.493 -20.787 -6.809 1.00 95.44 294 VAL A CA 1
ATOM 2294 C C . VAL A 1 294 ? -17.229 -19.577 -7.376 1.00 95.44 294 VAL A C 1
ATOM 2296 O O . VAL A 1 294 ? -18.424 -19.407 -7.143 1.00 95.44 294 VAL A O 1
ATOM 2299 N N . LEU A 1 295 ? -16.516 -18.754 -8.135 1.00 96.25 295 LEU A N 1
ATOM 2300 C CA . LEU A 1 295 ? -17.066 -17.652 -8.910 1.00 96.25 295 LEU A CA 1
ATOM 2301 C C . LEU A 1 295 ? -17.253 -18.117 -10.354 1.00 96.25 295 LEU A C 1
ATOM 2303 O O . LEU A 1 295 ? -16.315 -18.612 -10.979 1.00 96.25 295 LEU A O 1
ATOM 2307 N N . THR A 1 296 ? -18.469 -17.968 -10.871 1.00 96.88 296 THR A N 1
ATOM 2308 C CA . THR A 1 296 ? -18.837 -18.306 -12.251 1.00 96.88 296 THR A CA 1
ATOM 2309 C C . THR A 1 296 ? -20.055 -17.485 -12.680 1.00 96.88 296 THR A C 1
ATOM 2311 O O . THR A 1 296 ? -20.830 -17.035 -11.832 1.00 96.88 296 THR A O 1
ATOM 2314 N N . GLY A 1 297 ? -20.241 -17.292 -13.986 1.00 96.88 297 GLY A N 1
ATOM 2315 C CA . GLY A 1 297 ? -21.404 -16.601 -14.539 1.00 96.88 297 GLY A CA 1
ATOM 2316 C C . GLY A 1 297 ? -21.401 -15.091 -14.291 1.00 96.88 297 GLY A C 1
ATOM 2317 O O . GLY A 1 297 ? -20.356 -14.446 -14.261 1.00 96.88 297 GLY A O 1
ATOM 2318 N N . GLU A 1 298 ? -22.589 -14.504 -14.159 1.00 97.94 298 GLU A N 1
ATOM 2319 C CA . GLU A 1 298 ? -22.778 -13.051 -14.120 1.00 97.94 298 GLU A CA 1
ATOM 2320 C C . GLU A 1 298 ? -23.152 -12.546 -12.714 1.00 97.94 298 GLU A C 1
ATOM 2322 O O . GLU A 1 298 ? -24.128 -13.002 -12.113 1.00 97.94 298 GLU A O 1
ATOM 2327 N N . ILE A 1 299 ? -22.414 -11.552 -12.216 1.00 97.81 299 ILE A N 1
ATOM 2328 C CA . ILE A 1 299 ? -22.672 -10.813 -10.977 1.00 97.81 299 ILE A CA 1
ATOM 2329 C C . ILE A 1 299 ? -23.549 -9.601 -11.316 1.00 97.81 299 ILE A C 1
ATOM 2331 O O . ILE A 1 299 ? -23.106 -8.657 -11.973 1.00 97.81 299 ILE A O 1
ATOM 2335 N N . LYS A 1 300 ? -24.808 -9.646 -10.865 1.00 97.56 300 LYS A N 1
ATOM 2336 C CA . LYS A 1 300 ? -25.873 -8.688 -11.230 1.00 97.56 300 LYS A CA 1
ATOM 2337 C C . LYS A 1 300 ? -26.201 -7.643 -10.163 1.00 97.56 300 LYS A C 1
ATOM 2339 O O . LYS A 1 300 ? -27.016 -6.761 -10.411 1.00 97.56 300 LYS A O 1
ATOM 2344 N N . ALA A 1 301 ? -25.611 -7.759 -8.981 1.00 97.00 301 ALA A N 1
ATOM 2345 C CA . ALA A 1 301 ? -25.787 -6.834 -7.871 1.00 97.00 301 ALA A CA 1
ATOM 2346 C C . ALA A 1 301 ? -24.449 -6.644 -7.161 1.00 97.00 301 ALA A C 1
ATOM 2348 O O . ALA A 1 301 ? -23.582 -7.518 -7.255 1.00 97.00 301 ALA A O 1
ATOM 2349 N N . ASP A 1 302 ? -24.296 -5.511 -6.477 1.00 96.81 302 ASP A N 1
ATOM 2350 C CA . ASP A 1 302 ? -23.063 -5.174 -5.772 1.00 96.81 302 ASP A CA 1
ATOM 2351 C C . ASP A 1 302 ? -22.643 -6.314 -4.845 1.00 96.81 302 ASP A C 1
ATOM 2353 O O . ASP A 1 302 ? -23.438 -6.834 -4.057 1.00 96.81 302 ASP A O 1
ATOM 2357 N N . LEU A 1 303 ? -21.379 -6.711 -4.961 1.00 94.56 303 LEU A N 1
ATOM 2358 C CA . LEU A 1 303 ? -20.837 -7.872 -4.273 1.00 94.56 303 LEU A CA 1
ATOM 2359 C C . LEU A 1 303 ? -19.540 -7.489 -3.575 1.00 94.56 303 LEU A C 1
ATOM 2361 O O . LEU A 1 303 ? -18.613 -6.983 -4.202 1.00 94.56 303 LEU A O 1
ATOM 2365 N N . THR A 1 304 ? -19.464 -7.763 -2.273 1.00 93.00 304 THR A N 1
ATOM 2366 C CA . THR A 1 304 ? -18.220 -7.665 -1.501 1.00 93.00 304 THR A CA 1
ATOM 2367 C C . THR A 1 304 ? -17.708 -9.064 -1.188 1.00 93.00 304 THR A C 1
ATOM 2369 O O . THR A 1 304 ? -18.380 -9.841 -0.513 1.00 93.00 304 THR A O 1
ATOM 2372 N N . LEU A 1 305 ? -16.512 -9.373 -1.675 1.00 91.94 305 LEU A N 1
ATOM 2373 C CA . LEU A 1 305 ? -15.783 -10.604 -1.409 1.00 91.94 305 LEU A CA 1
ATOM 2374 C C . LEU A 1 305 ? -14.876 -10.391 -0.192 1.00 91.94 305 LEU A C 1
ATOM 2376 O O . LEU A 1 305 ? -13.934 -9.605 -0.250 1.00 91.94 305 LEU A O 1
ATOM 2380 N N . SER A 1 306 ? -15.175 -11.067 0.920 1.00 88.25 306 SER A N 1
ATOM 2381 C CA . SER A 1 306 ? -14.359 -11.040 2.145 1.00 88.25 306 SER A CA 1
ATOM 2382 C C . SER A 1 306 ? -13.012 -11.754 1.954 1.00 88.25 306 SER A C 1
ATOM 2384 O O . SER A 1 306 ? -12.860 -12.548 1.030 1.00 88.25 306 SER A O 1
ATOM 2386 N N . ALA A 1 307 ? -12.052 -11.548 2.858 1.00 89.12 307 ALA A N 1
ATOM 2387 C CA . ALA A 1 307 ? -10.782 -12.282 2.839 1.00 89.12 307 ALA A CA 1
ATOM 2388 C C . ALA A 1 307 ? -11.013 -13.808 2.774 1.00 89.12 307 ALA A C 1
ATOM 2390 O O . ALA A 1 307 ? -11.765 -14.375 3.576 1.00 89.12 307 ALA A O 1
ATOM 2391 N N . GLY A 1 308 ? -10.384 -14.489 1.817 1.00 90.44 308 GLY A N 1
ATOM 2392 C CA . GLY A 1 308 ? -10.692 -15.888 1.524 1.00 90.44 308 GLY A CA 1
ATOM 2393 C C . GLY A 1 308 ? -10.050 -16.399 0.241 1.00 90.44 308 GLY A C 1
ATOM 2394 O O . GLY A 1 308 ? -9.267 -15.700 -0.398 1.00 90.44 308 GLY A O 1
ATOM 2395 N N . ILE A 1 309 ? -10.375 -17.639 -0.125 1.00 93.50 309 ILE A N 1
ATOM 2396 C CA . ILE A 1 309 ? -9.900 -18.261 -1.363 1.00 93.50 309 ILE A CA 1
ATOM 2397 C C . ILE A 1 309 ? -11.079 -18.417 -2.325 1.00 93.50 309 ILE A C 1
ATOM 2399 O O . ILE A 1 309 ? -12.079 -19.053 -1.995 1.00 93.50 309 ILE A O 1
ATOM 2403 N N . TYR A 1 310 ? -10.924 -17.893 -3.532 1.00 96.50 310 TYR A N 1
ATOM 2404 C CA . TYR A 1 310 ? -11.919 -17.892 -4.593 1.00 96.50 310 TYR A CA 1
ATOM 2405 C C . TYR A 1 310 ? -11.423 -18.720 -5.771 1.00 96.50 310 TYR A C 1
ATOM 2407 O O . TYR A 1 310 ? -10.281 -18.573 -6.192 1.00 96.50 310 TYR A O 1
ATOM 2415 N N . ILE A 1 311 ? -12.267 -19.583 -6.327 1.00 97.56 311 ILE A N 1
ATOM 2416 C CA . ILE A 1 311 ? -11.960 -20.336 -7.546 1.00 97.56 311 ILE A CA 1
ATOM 2417 C C . ILE A 1 311 ? -12.701 -19.672 -8.701 1.00 97.56 311 ILE A C 1
ATOM 2419 O O . ILE A 1 311 ? -13.928 -19.650 -8.700 1.00 97.56 311 ILE A O 1
ATOM 2423 N N . VAL A 1 312 ? -11.976 -19.144 -9.684 1.00 98.25 312 VAL A N 1
ATOM 2424 C CA . VAL A 1 312 ? -12.580 -18.502 -10.863 1.00 98.25 312 VAL A CA 1
ATOM 2425 C C . VAL A 1 312 ? -12.739 -19.545 -11.960 1.00 98.25 312 VAL A C 1
ATOM 2427 O O . VAL A 1 312 ? -11.737 -20.042 -12.487 1.00 98.25 312 VAL A O 1
ATOM 2430 N N . ARG A 1 313 ? -13.990 -19.863 -12.299 1.00 97.56 313 ARG A N 1
ATOM 2431 C CA . ARG A 1 313 ? -14.364 -20.822 -13.343 1.00 97.56 313 ARG A CA 1
ATOM 2432 C C . ARG A 1 313 ? -15.046 -20.109 -14.504 1.00 97.56 313 ARG A C 1
ATOM 2434 O O . ARG A 1 313 ? -15.965 -19.322 -14.283 1.00 97.56 313 ARG A O 1
ATOM 2441 N N . ASP A 1 314 ? -14.648 -20.477 -15.722 1.00 97.25 314 ASP A N 1
ATOM 2442 C CA . ASP A 1 314 ? -15.122 -19.864 -16.966 1.00 97.25 314 ASP A CA 1
ATOM 2443 C C . ASP A 1 314 ? -14.961 -18.328 -16.932 1.00 97.25 314 ASP A C 1
ATOM 2445 O O . ASP A 1 314 ? -14.079 -17.801 -16.252 1.00 97.25 314 ASP A O 1
ATOM 2449 N N . GLU A 1 315 ? -15.769 -17.585 -17.684 1.00 98.19 315 GLU A N 1
ATOM 2450 C CA . GLU A 1 315 ? -15.808 -16.126 -17.578 1.00 98.19 315 GLU A CA 1
ATOM 2451 C C . GLU A 1 315 ? -16.768 -15.697 -16.457 1.00 98.19 315 GLU A C 1
ATOM 2453 O O . GLU A 1 315 ? -17.965 -15.990 -16.496 1.00 98.19 315 GLU A O 1
ATOM 2458 N N . VAL A 1 316 ? -16.247 -14.964 -15.471 1.00 98.50 316 VAL A N 1
ATOM 2459 C CA . VAL A 1 316 ? -17.033 -14.272 -14.442 1.00 98.50 316 VAL A CA 1
ATOM 2460 C C . VAL A 1 316 ? -17.259 -12.838 -14.892 1.00 98.50 316 VAL A C 1
ATOM 2462 O O . VAL A 1 316 ? -16.302 -12.075 -14.998 1.00 98.50 316 VAL A O 1
ATOM 2465 N N . THR A 1 317 ? -18.509 -12.448 -15.136 1.00 98.56 317 THR A N 1
ATOM 2466 C CA . THR A 1 317 ? -18.843 -11.098 -15.610 1.00 98.56 317 THR A CA 1
ATOM 2467 C C . THR A 1 317 ? -19.449 -10.247 -14.500 1.00 98.56 317 THR A C 1
ATOM 2469 O O . THR A 1 317 ? -20.483 -10.601 -13.947 1.00 98.56 317 THR A O 1
ATOM 2472 N N . VAL A 1 318 ? -18.860 -9.090 -14.203 1.00 98.50 318 VAL A N 1
ATOM 2473 C CA . VAL A 1 318 ? -19.476 -8.040 -13.380 1.00 98.50 318 VAL A CA 1
ATOM 2474 C C . VAL A 1 318 ? -20.277 -7.131 -14.304 1.00 98.50 318 VAL A C 1
ATOM 2476 O O . VAL A 1 318 ? -19.697 -6.467 -15.168 1.00 98.50 318 VAL A O 1
ATOM 2479 N N . ALA A 1 319 ? -21.601 -7.123 -14.145 1.00 98.25 319 ALA A N 1
ATOM 2480 C CA . ALA A 1 319 ? -22.500 -6.390 -15.028 1.00 98.25 319 ALA A CA 1
ATOM 2481 C C . ALA A 1 319 ? -22.294 -4.864 -14.955 1.00 98.25 319 ALA A C 1
ATOM 2483 O O . ALA A 1 319 ? -21.755 -4.313 -13.993 1.00 98.25 319 ALA A O 1
ATOM 2484 N N . LYS A 1 320 ? -22.751 -4.153 -15.990 1.00 97.50 320 LYS A N 1
ATOM 2485 C CA . LYS A 1 320 ? -22.684 -2.688 -16.032 1.00 97.50 320 LYS A CA 1
ATOM 2486 C C . LYS A 1 320 ? -23.467 -2.078 -14.863 1.00 97.50 320 LYS A C 1
ATOM 2488 O O . LYS A 1 320 ? -24.601 -2.467 -14.607 1.00 97.50 320 LYS A O 1
ATOM 2493 N N . GLY A 1 321 ? -22.870 -1.094 -14.192 1.00 96.19 321 GLY A N 1
ATOM 2494 C CA . GLY A 1 321 ? -23.463 -0.428 -13.025 1.00 96.19 321 GLY A CA 1
ATOM 2495 C C . GLY A 1 321 ? -23.333 -1.199 -11.707 1.00 96.19 321 GLY A C 1
ATOM 2496 O O . GLY A 1 321 ? -23.765 -0.678 -10.687 1.00 96.19 321 GLY A O 1
ATOM 2497 N N . VAL A 1 322 ? -22.724 -2.389 -11.720 1.00 98.31 322 VAL A N 1
ATOM 2498 C CA . VAL A 1 322 ? -22.469 -3.206 -10.525 1.00 98.31 322 VAL A CA 1
ATOM 2499 C C . VAL A 1 322 ? -21.046 -2.985 -10.016 1.00 98.31 322 VAL A C 1
ATOM 2501 O O . VAL A 1 322 ? -20.107 -2.869 -10.809 1.00 98.31 322 VAL A O 1
ATOM 2504 N N . ILE A 1 323 ? -20.881 -2.959 -8.694 1.00 98.12 323 ILE A N 1
ATOM 2505 C CA . ILE A 1 323 ? -19.589 -2.837 -8.015 1.00 98.12 323 ILE A CA 1
ATOM 2506 C C . ILE A 1 323 ? -19.170 -4.191 -7.433 1.00 98.12 323 ILE A C 1
ATOM 2508 O O . ILE A 1 323 ? -19.827 -4.738 -6.546 1.00 98.12 323 ILE A O 1
ATOM 2512 N N . LEU A 1 324 ? -18.024 -4.703 -7.884 1.00 98.19 324 LEU A N 1
ATOM 2513 C CA . LEU A 1 324 ? -17.316 -5.807 -7.239 1.00 98.19 324 LEU A CA 1
ATOM 2514 C C . LEU A 1 324 ? -16.235 -5.243 -6.313 1.00 98.19 324 LEU A C 1
ATOM 2516 O O . LEU A 1 324 ? -15.262 -4.648 -6.776 1.00 98.19 324 LEU A O 1
ATOM 2520 N N . THR A 1 325 ? -16.388 -5.456 -5.010 1.00 97.56 325 THR A N 1
ATOM 2521 C CA . THR A 1 325 ? -15.387 -5.101 -3.997 1.00 97.56 325 THR A CA 1
ATOM 2522 C C . THR A 1 325 ? -14.668 -6.357 -3.523 1.00 97.56 325 THR A C 1
ATOM 2524 O O . THR A 1 325 ? -15.313 -7.337 -3.161 1.00 97.56 325 THR A O 1
ATOM 2527 N N . VAL A 1 326 ? -13.339 -6.330 -3.503 1.00 96.50 326 VAL A N 1
ATOM 2528 C CA . VAL A 1 326 ? -12.482 -7.417 -3.022 1.00 96.50 326 VAL A CA 1
ATOM 2529 C C . VAL A 1 326 ? -11.701 -6.919 -1.814 1.00 96.50 326 VAL A C 1
ATOM 2531 O O . VAL A 1 326 ? -10.922 -5.973 -1.922 1.00 96.50 326 VAL A O 1
ATOM 2534 N N . GLU A 1 327 ? -11.929 -7.544 -0.662 1.00 92.00 327 GLU A N 1
ATOM 2535 C CA . GLU A 1 327 ? -11.240 -7.201 0.582 1.00 92.00 327 GLU A CA 1
ATOM 2536 C C . GLU A 1 327 ? -9.788 -7.738 0.586 1.00 92.00 327 GLU A C 1
ATOM 2538 O O . GLU A 1 327 ? -9.500 -8.739 -0.086 1.00 92.00 327 GLU A O 1
ATOM 2543 N N . PRO A 1 328 ? -8.869 -7.099 1.340 1.00 93.06 328 PRO A N 1
ATOM 2544 C CA . PRO A 1 328 ? -7.478 -7.536 1.493 1.00 93.06 328 PRO A CA 1
ATOM 2545 C C . PRO A 1 328 ? -7.326 -9.012 1.889 1.00 93.06 328 PRO A C 1
ATOM 2547 O O . PRO A 1 328 ? -8.212 -9.594 2.514 1.00 93.06 328 PRO A O 1
ATOM 2550 N N . ASP A 1 329 ? -6.174 -9.604 1.557 1.00 91.88 329 ASP A N 1
ATOM 2551 C CA . ASP A 1 329 ? -5.845 -11.016 1.830 1.00 91.88 329 ASP A CA 1
ATOM 2552 C C . ASP A 1 329 ? -6.821 -12.030 1.187 1.00 91.88 329 ASP A C 1
ATOM 2554 O O . ASP A 1 329 ? -7.109 -13.113 1.713 1.00 91.88 329 ASP A O 1
ATOM 2558 N N . SER A 1 330 ? -7.351 -11.653 0.020 1.00 95.38 330 SER A N 1
ATOM 2559 C CA . SER A 1 330 ? -8.128 -12.522 -0.866 1.00 95.38 330 SER A CA 1
ATOM 2560 C C . SER A 1 330 ? -7.227 -13.174 -1.914 1.00 95.38 330 SER A C 1
ATOM 2562 O O . SER A 1 330 ? -6.401 -12.507 -2.536 1.00 95.38 330 SER A O 1
ATOM 2564 N N . LYS A 1 331 ? -7.420 -14.473 -2.157 1.00 97.12 331 LYS A N 1
ATOM 2565 C CA . LYS A 1 331 ? -6.653 -15.255 -3.137 1.00 97.12 331 LYS A CA 1
ATOM 2566 C C . LYS A 1 331 ? -7.571 -15.870 -4.178 1.00 97.12 331 LYS A C 1
ATOM 2568 O O . LYS A 1 331 ? -8.477 -16.620 -3.836 1.00 97.12 331 LYS A O 1
ATOM 2573 N N . PHE A 1 332 ? -7.312 -15.597 -5.444 1.00 98.31 332 PHE A N 1
ATOM 2574 C CA . PHE A 1 332 ? -8.057 -16.105 -6.584 1.00 98.31 332 PHE A CA 1
ATOM 2575 C C . PHE A 1 332 ? -7.224 -17.169 -7.297 1.00 98.31 332 PHE A C 1
ATOM 2577 O O . PHE A 1 332 ? -6.112 -16.910 -7.762 1.00 98.31 332 PHE A O 1
ATOM 2584 N N . LEU A 1 333 ? -7.784 -18.373 -7.360 1.00 98.19 333 LEU A N 1
ATOM 2585 C CA . LEU A 1 333 ? -7.267 -19.538 -8.060 1.00 98.19 333 LEU A CA 1
ATOM 2586 C C . LEU A 1 333 ? -8.054 -19.698 -9.364 1.00 98.19 333 LEU A C 1
ATOM 2588 O O . LEU A 1 333 ? -9.183 -20.194 -9.376 1.00 98.19 333 LEU A O 1
ATOM 2592 N N . CYS A 1 334 ? -7.472 -19.241 -10.464 1.00 98.56 334 CYS A N 1
ATOM 2593 C CA . CYS A 1 334 ? -8.128 -19.180 -11.763 1.00 98.56 334 CYS A CA 1
ATOM 2594 C C . CYS A 1 334 ? -7.945 -20.494 -12.535 1.00 98.56 334 CYS A C 1
ATOM 2596 O O . CYS A 1 334 ? -6.818 -20.931 -12.765 1.00 98.56 334 CYS A O 1
ATOM 2598 N N . GLU A 1 335 ? -9.043 -21.143 -12.928 1.00 98.31 335 GLU A N 1
ATOM 2599 C CA . GLU A 1 335 ? -9.002 -22.323 -13.801 1.00 98.31 335 GLU A CA 1
ATOM 2600 C C . GLU A 1 335 ? -8.492 -21.964 -15.212 1.00 98.31 335 GLU A C 1
ATOM 2602 O O . GLU A 1 335 ? -8.509 -20.808 -15.641 1.00 98.31 335 GLU A O 1
ATOM 2607 N N . LYS A 1 336 ? -8.017 -22.964 -15.960 1.00 98.19 336 LYS A N 1
ATOM 2608 C CA . LYS A 1 336 ? -7.527 -22.773 -17.329 1.00 98.19 336 LYS A CA 1
ATOM 2609 C C . LYS A 1 336 ? -8.528 -22.007 -18.196 1.00 98.19 336 LYS A C 1
ATOM 2611 O O . LYS A 1 336 ? -9.669 -22.426 -18.360 1.00 98.19 336 LYS A O 1
ATOM 2616 N N . GLY A 1 337 ? -8.074 -20.915 -18.809 1.00 98.00 337 GLY A N 1
ATOM 2617 C CA . GLY A 1 337 ? -8.894 -20.087 -19.694 1.00 98.00 337 GLY A CA 1
ATOM 2618 C C . GLY A 1 337 ? -9.987 -19.263 -19.003 1.00 98.00 337 GLY A C 1
ATOM 2619 O O . GLY A 1 337 ? -10.709 -18.559 -19.707 1.00 98.00 337 GLY A O 1
ATOM 2620 N N . SER A 1 338 ? -10.103 -19.296 -17.671 1.00 98.62 338 SER A N 1
ATOM 2621 C CA . SER A 1 338 ? -11.070 -18.462 -16.954 1.00 98.62 338 SER A CA 1
ATOM 2622 C C . SER A 1 338 ? -10.678 -16.983 -16.985 1.00 98.62 338 SER A C 1
ATOM 2624 O O . SER A 1 338 ? -9.512 -16.631 -17.201 1.00 98.62 338 SER A O 1
ATOM 2626 N N . SER A 1 339 ? -11.651 -16.097 -16.809 1.00 98.50 339 SER A N 1
ATOM 2627 C CA . SER A 1 339 ? -11.452 -14.643 -16.807 1.00 98.50 339 SER A CA 1
ATOM 2628 C C . SER A 1 339 ? -12.377 -13.969 -15.806 1.00 98.50 339 SER A C 1
ATOM 2630 O O . SER A 1 339 ? -13.439 -14.485 -15.465 1.00 98.50 339 SER A O 1
ATOM 2632 N N . ILE A 1 340 ? -11.984 -12.775 -15.365 1.00 98.69 340 ILE A N 1
ATOM 2633 C CA . ILE A 1 340 ? -12.879 -11.853 -14.662 1.00 98.69 340 ILE A CA 1
ATOM 2634 C C . ILE A 1 340 ? -13.106 -10.665 -15.590 1.00 98.69 340 ILE A C 1
ATOM 2636 O O . ILE A 1 340 ? -12.199 -9.862 -15.800 1.00 98.69 340 ILE A O 1
ATOM 2640 N N . LYS A 1 341 ? -14.300 -10.561 -16.169 1.00 98.56 341 LYS A N 1
ATOM 2641 C CA . LYS A 1 341 ? -14.695 -9.467 -17.053 1.00 98.56 341 LYS A CA 1
ATOM 2642 C C . LYS A 1 341 ? -15.536 -8.451 -16.290 1.00 98.56 341 LYS A C 1
ATOM 2644 O O . LYS A 1 341 ? -16.591 -8.775 -15.764 1.00 98.56 341 LYS A O 1
ATOM 2649 N N . VAL A 1 342 ? -15.097 -7.205 -16.241 1.00 98.50 342 VAL A N 1
ATOM 2650 C CA . VAL A 1 342 ? -15.732 -6.131 -15.480 1.00 98.50 342 VAL A CA 1
ATOM 2651 C C . VAL A 1 342 ? -16.277 -5.088 -16.449 1.00 98.50 342 VAL A C 1
ATOM 2653 O O . VAL A 1 342 ? -15.513 -4.337 -17.049 1.00 98.50 342 VAL A O 1
ATOM 2656 N N . LEU A 1 343 ? -17.603 -5.052 -16.592 1.00 98.19 343 LEU A N 1
ATOM 2657 C CA . LEU A 1 343 ? -18.342 -4.013 -17.328 1.00 98.19 343 LEU A CA 1
ATOM 2658 C C . LEU A 1 343 ? -18.840 -2.890 -16.400 1.00 98.19 343 LEU A C 1
ATOM 2660 O O . LEU A 1 343 ? -19.294 -1.843 -16.860 1.00 98.19 343 LEU A O 1
ATOM 2664 N N . GLY A 1 344 ? -18.842 -3.146 -15.089 1.00 97.62 344 GLY A N 1
ATOM 2665 C CA . GLY A 1 344 ? -19.160 -2.190 -14.032 1.00 97.62 344 GLY A CA 1
ATOM 2666 C C . GLY A 1 344 ? -17.898 -1.608 -13.399 1.00 97.62 344 GLY A C 1
ATOM 2667 O O . GLY A 1 344 ? -17.029 -1.083 -14.096 1.00 97.62 344 GLY A O 1
ATOM 2668 N N . LYS A 1 345 ? -17.791 -1.711 -12.072 1.00 98.31 345 LYS A N 1
ATOM 2669 C CA . LYS A 1 345 ? -16.641 -1.230 -11.302 1.00 98.31 345 LYS A CA 1
ATOM 2670 C C . LYS A 1 345 ? -15.993 -2.344 -10.488 1.00 98.31 345 LYS A C 1
ATOM 2672 O O . LYS A 1 345 ? -16.695 -3.144 -9.874 1.00 98.31 345 LYS A O 1
ATOM 2677 N N . MET A 1 346 ? -14.663 -2.358 -10.431 1.00 98.25 346 MET A N 1
ATOM 2678 C CA . MET A 1 346 ? -13.899 -3.228 -9.533 1.00 98.25 346 MET A CA 1
ATOM 2679 C C . MET A 1 346 ? -13.088 -2.404 -8.531 1.00 98.25 346 MET A C 1
ATOM 2681 O O . MET A 1 346 ? -12.349 -1.497 -8.907 1.00 98.25 346 MET A O 1
ATOM 2685 N N . ILE A 1 347 ? -13.209 -2.734 -7.249 1.00 98.44 347 ILE A N 1
ATOM 2686 C CA . ILE A 1 347 ? -12.408 -2.155 -6.168 1.00 98.44 347 ILE A CA 1
ATOM 2687 C C . ILE A 1 347 ? -11.658 -3.304 -5.501 1.00 98.44 347 ILE A C 1
ATOM 2689 O O . ILE A 1 347 ? -12.253 -4.078 -4.758 1.00 98.44 347 ILE A O 1
ATOM 2693 N N . ALA A 1 348 ? -10.363 -3.424 -5.774 1.00 98.06 348 ALA A N 1
ATOM 2694 C CA . ALA A 1 348 ? -9.483 -4.413 -5.160 1.00 98.06 348 ALA A CA 1
ATOM 2695 C C . ALA A 1 348 ? -8.291 -3.683 -4.541 1.00 98.06 348 ALA A C 1
ATOM 2697 O O . ALA A 1 348 ? -7.243 -3.515 -5.163 1.00 98.06 348 ALA A O 1
ATOM 2698 N N . ASN A 1 349 ? -8.488 -3.217 -3.309 1.00 96.62 349 ASN A N 1
ATOM 2699 C CA . ASN A 1 349 ? -7.519 -2.406 -2.584 1.00 96.62 349 ASN A CA 1
ATOM 2700 C C . ASN A 1 349 ? -6.995 -3.206 -1.388 1.00 96.62 349 ASN A C 1
ATOM 2702 O O . ASN A 1 349 ? -7.554 -3.137 -0.293 1.00 96.62 349 ASN A O 1
ATOM 2706 N N . GLY A 1 350 ? -5.944 -3.990 -1.622 1.00 94.31 350 GLY A N 1
ATOM 2707 C CA . GLY A 1 350 ? -5.200 -4.699 -0.586 1.00 94.31 350 GLY A CA 1
ATOM 2708 C C . GLY A 1 350 ? -4.386 -3.753 0.302 1.00 94.31 350 GLY A C 1
ATOM 2709 O O . GLY A 1 350 ? -4.458 -2.525 0.193 1.00 94.31 350 GLY A O 1
ATOM 2710 N N . LYS A 1 351 ? -3.562 -4.334 1.175 1.00 92.19 351 LYS A N 1
ATOM 2711 C CA . LYS A 1 351 ? -2.605 -3.595 2.015 1.00 92.19 351 LYS A CA 1
ATOM 2712 C C . LYS A 1 351 ? -1.216 -4.217 1.905 1.00 92.19 351 LYS A C 1
ATOM 2714 O O . LYS A 1 351 ? -1.083 -5.362 1.488 1.00 92.19 351 LYS A O 1
ATOM 2719 N N . LYS A 1 352 ? -0.188 -3.493 2.355 1.00 89.25 352 LYS A N 1
ATOM 2720 C CA . LYS A 1 352 ? 1.227 -3.912 2.292 1.00 89.25 352 LYS A CA 1
ATOM 2721 C C . LYS A 1 352 ? 1.498 -5.337 2.802 1.00 89.25 352 LYS A C 1
ATOM 2723 O O . LYS A 1 352 ? 2.336 -6.018 2.222 1.00 89.25 352 LYS A O 1
ATOM 2728 N N . GLU A 1 353 ? 0.774 -5.780 3.829 1.00 88.75 353 GLU A N 1
ATOM 2729 C CA . GLU A 1 353 ? 0.901 -7.121 4.428 1.00 88.75 353 GLU A CA 1
ATOM 2730 C C . GLU A 1 353 ? -0.271 -8.064 4.073 1.00 88.75 353 GLU A C 1
ATOM 2732 O O . GLU A 1 353 ? -0.272 -9.229 4.454 1.00 88.75 353 GLU A O 1
ATOM 2737 N N . GLU A 1 354 ? -1.280 -7.574 3.346 1.00 91.62 354 GLU A N 1
ATOM 2738 C CA . GLU A 1 354 ? -2.548 -8.261 3.048 1.00 91.62 354 GLU A CA 1
ATOM 2739 C C . GLU A 1 354 ? -2.875 -8.093 1.553 1.00 91.62 354 GLU A C 1
ATOM 2741 O O . GLU A 1 354 ? -3.815 -7.391 1.165 1.00 91.62 354 GLU A O 1
ATOM 2746 N N . TRP A 1 355 ? -2.040 -8.680 0.696 1.00 96.44 355 TRP A N 1
ATOM 2747 C CA . TRP A 1 355 ? -2.163 -8.555 -0.759 1.00 96.44 355 TRP A CA 1
ATOM 2748 C C . TRP A 1 355 ? -3.406 -9.273 -1.283 1.00 96.44 355 TRP A C 1
ATOM 2750 O O . TRP A 1 355 ? -3.853 -10.269 -0.716 1.00 96.44 355 TRP A O 1
ATOM 2760 N N . ILE A 1 356 ? -3.940 -8.788 -2.403 1.00 98.56 356 ILE A N 1
ATOM 2761 C CA . ILE A 1 356 ? -4.942 -9.523 -3.180 1.00 98.56 356 ILE A CA 1
ATOM 2762 C C . ILE A 1 356 ? -4.204 -10.255 -4.300 1.00 98.56 356 ILE A C 1
ATOM 2764 O O . ILE A 1 356 ? -3.553 -9.621 -5.129 1.00 98.56 356 ILE A O 1
ATOM 2768 N N . GLU A 1 357 ? -4.286 -11.582 -4.325 1.00 98.56 357 GLU A N 1
ATOM 2769 C CA . GLU A 1 357 ? -3.498 -12.421 -5.232 1.00 98.56 357 GLU A CA 1
ATOM 2770 C C . GLU A 1 357 ? -4.384 -13.095 -6.286 1.00 98.56 357 GLU A C 1
ATOM 2772 O O . GLU A 1 357 ? -5.369 -13.741 -5.945 1.00 98.56 357 GLU A O 1
ATOM 2777 N N . PHE A 1 358 ? -4.002 -13.010 -7.559 1.00 98.69 358 PHE A N 1
ATOM 2778 C CA . PHE A 1 358 ? -4.599 -13.742 -8.675 1.00 98.69 358 PHE A CA 1
ATOM 2779 C C . PHE A 1 358 ? -3.547 -14.655 -9.297 1.00 98.69 358 PHE A C 1
ATOM 2781 O O . PHE A 1 358 ? -2.489 -14.202 -9.737 1.00 98.69 358 PHE A O 1
ATOM 2788 N N . SER A 1 359 ? -3.827 -15.951 -9.335 1.00 98.44 359 SER A N 1
ATOM 2789 C CA . SER A 1 359 ? -2.885 -16.960 -9.818 1.00 98.44 359 SER A CA 1
ATOM 2790 C C . SER A 1 359 ? -3.635 -18.112 -10.477 1.00 98.44 359 SER A C 1
ATOM 2792 O O . SER A 1 359 ? -4.811 -18.328 -10.167 1.00 98.44 359 SER A O 1
ATOM 2794 N N . PRO A 1 360 ? -3.004 -18.867 -11.386 1.00 98.19 360 PRO A N 1
ATOM 2795 C CA . PRO A 1 360 ? -3.634 -20.058 -11.921 1.00 98.19 360 PRO A CA 1
ATOM 2796 C C . PRO A 1 360 ? -3.826 -21.091 -10.802 1.00 98.19 360 PRO A C 1
ATOM 2798 O O . PRO A 1 360 ? -2.978 -21.256 -9.925 1.00 98.19 360 PRO A O 1
ATOM 2801 N N . LYS A 1 361 ? -4.953 -21.803 -10.831 1.00 96.50 361 LYS A N 1
ATOM 2802 C CA . LYS A 1 361 ? -5.273 -22.868 -9.867 1.00 96.50 361 LYS A CA 1
ATOM 2803 C C . LYS A 1 361 ? -4.251 -24.007 -9.918 1.00 96.50 361 LYS A C 1
ATOM 2805 O O . LYS A 1 361 ? -3.937 -24.604 -8.891 1.00 96.50 361 LYS A O 1
ATOM 2810 N N . THR A 1 362 ? -3.742 -24.280 -11.113 1.00 95.69 362 THR A N 1
ATOM 2811 C CA . THR A 1 362 ? -2.693 -25.257 -11.393 1.00 95.69 362 THR A CA 1
ATOM 2812 C C . THR A 1 362 ? -1.531 -24.515 -12.060 1.00 95.69 362 THR A C 1
ATOM 2814 O O . THR A 1 362 ? -1.790 -23.777 -13.005 1.00 95.69 362 THR A O 1
ATOM 2817 N N . PRO A 1 363 ? -0.272 -24.647 -11.600 1.00 91.38 363 PRO A N 1
ATOM 2818 C CA . PRO A 1 363 ? 0.842 -23.816 -12.077 1.00 91.38 363 PRO A CA 1
ATOM 2819 C C . PRO A 1 363 ? 1.079 -23.816 -13.596 1.00 91.38 363 PRO A C 1
ATOM 2821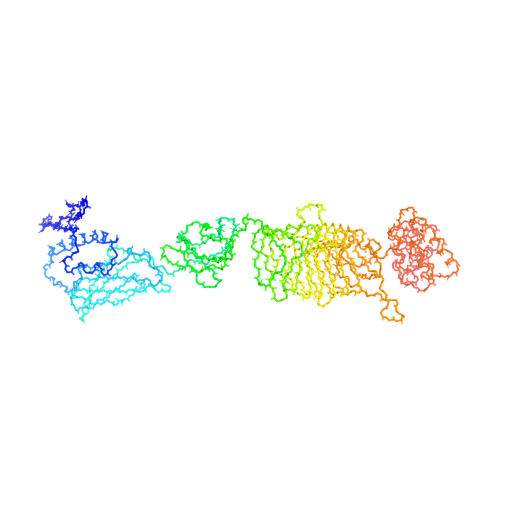 O O . PRO A 1 363 ? 1.595 -22.837 -14.129 1.00 91.38 363 PRO A O 1
ATOM 2824 N N . GLU A 1 364 ? 0.718 -24.896 -14.289 1.00 91.88 364 GLU A N 1
ATOM 2825 C CA . GLU A 1 364 ? 0.853 -25.046 -15.741 1.00 91.88 364 GLU A CA 1
ATOM 2826 C C . GLU A 1 364 ? -0.300 -24.405 -16.535 1.00 91.88 364 GLU A C 1
ATOM 2828 O O . GLU A 1 364 ? -0.204 -24.248 -17.757 1.00 91.88 364 GLU A O 1
ATOM 2833 N N . ASP A 1 365 ? -1.400 -24.055 -15.866 1.00 95.25 365 ASP A N 1
ATOM 2834 C CA . ASP A 1 365 ? -2.555 -23.443 -16.506 1.00 95.25 365 ASP A CA 1
ATOM 2835 C C . ASP A 1 365 ? -2.322 -21.960 -16.792 1.00 95.25 365 ASP A C 1
ATOM 2837 O O . ASP A 1 365 ? -1.661 -21.234 -16.053 1.00 95.25 365 ASP A O 1
ATOM 2841 N N . ILE A 1 366 ? -2.942 -21.498 -17.877 1.00 97.81 366 ILE A N 1
ATOM 2842 C CA . ILE A 1 366 ? -2.974 -20.087 -18.251 1.00 97.81 366 ILE A CA 1
ATOM 2843 C C . ILE A 1 366 ? -4.428 -19.635 -18.211 1.00 97.81 366 ILE A C 1
ATOM 2845 O O . ILE A 1 366 ? -5.269 -20.137 -18.965 1.00 97.81 366 ILE A O 1
ATOM 2849 N N . TRP A 1 367 ? -4.716 -18.672 -17.345 1.00 98.56 367 TRP A N 1
ATOM 2850 C CA . TRP A 1 367 ? -6.005 -17.987 -17.285 1.00 98.56 367 TRP A CA 1
ATOM 2851 C C . TRP A 1 367 ? -5.969 -16.719 -18.146 1.00 98.56 367 TRP A C 1
ATOM 2853 O O . TRP A 1 367 ? -4.903 -16.218 -18.510 1.00 98.56 367 TRP A O 1
ATOM 2863 N N . ASN A 1 368 ? -7.127 -16.213 -18.553 1.00 98.62 368 ASN A N 1
ATOM 2864 C CA . ASN A 1 368 ? -7.216 -15.124 -19.525 1.00 98.62 368 ASN A CA 1
ATOM 2865 C C . ASN A 1 368 ? -7.013 -13.729 -18.917 1.00 98.62 368 ASN A C 1
ATOM 2867 O O . ASN A 1 368 ? -6.749 -12.799 -19.679 1.00 98.62 368 ASN A O 1
ATOM 2871 N N . GLY A 1 369 ? -7.065 -13.597 -17.589 1.00 98.50 369 GLY A N 1
ATOM 2872 C CA . GLY A 1 369 ? -6.817 -12.337 -16.892 1.00 98.50 369 GLY A CA 1
ATOM 2873 C C . GLY A 1 369 ? -8.049 -11.632 -16.346 1.00 98.50 369 GLY A C 1
ATOM 2874 O O . GLY A 1 369 ? -9.172 -12.142 -16.407 1.00 98.50 369 GLY A O 1
ATOM 2875 N N . ILE A 1 370 ? -7.817 -10.422 -15.838 1.00 98.81 370 ILE A N 1
ATOM 2876 C CA . ILE A 1 370 ? -8.858 -9.467 -15.452 1.00 98.81 370 ILE A CA 1
ATOM 2877 C C . ILE A 1 370 ? -9.029 -8.471 -16.599 1.00 98.81 370 ILE A C 1
ATOM 2879 O O . ILE A 1 370 ? -8.067 -7.829 -17.021 1.00 98.81 370 ILE A O 1
ATOM 2883 N N . ILE A 1 371 ? -10.247 -8.349 -17.118 1.00 98.75 371 ILE A N 1
ATOM 2884 C CA . ILE A 1 371 ? -10.584 -7.530 -18.284 1.00 98.75 371 ILE A CA 1
ATOM 2885 C C . ILE A 1 371 ? -11.592 -6.473 -17.849 1.00 98.75 371 ILE A C 1
ATOM 2887 O O . ILE A 1 371 ? -12.722 -6.818 -17.529 1.00 98.75 371 ILE A O 1
ATOM 2891 N N . ILE A 1 372 ? -11.216 -5.198 -17.866 1.00 98.38 372 ILE A N 1
ATOM 2892 C CA . ILE A 1 372 ? -12.097 -4.083 -17.526 1.00 98.38 372 ILE A CA 1
ATOM 2893 C C . ILE A 1 372 ? -12.440 -3.333 -18.810 1.00 98.38 372 ILE A C 1
ATOM 2895 O O . ILE A 1 372 ? -11.576 -2.709 -19.434 1.00 98.38 372 ILE A O 1
ATOM 2899 N N . ASP A 1 373 ? -13.702 -3.418 -19.212 1.00 97.75 373 ASP A N 1
ATOM 2900 C CA . ASP A 1 373 ? -14.179 -3.025 -20.536 1.00 97.75 373 ASP A CA 1
ATOM 2901 C C . ASP A 1 373 ? -15.302 -1.991 -20.409 1.00 97.75 373 ASP A C 1
ATOM 2903 O O . ASP A 1 373 ? -16.408 -2.317 -19.976 1.00 97.75 373 ASP A O 1
ATOM 2907 N N . ASN A 1 374 ? -14.993 -0.735 -20.760 1.00 96.62 374 ASN A N 1
ATOM 2908 C CA . ASN A 1 374 ? -15.854 0.438 -20.572 1.00 96.62 374 ASN A CA 1
ATOM 2909 C C . ASN A 1 374 ? -16.344 0.609 -19.112 1.00 96.62 374 ASN A C 1
ATOM 2911 O O . ASN A 1 374 ? -17.451 1.104 -18.874 1.00 96.62 374 ASN A O 1
ATOM 2915 N N . GLY A 1 375 ? -15.532 0.162 -18.148 1.00 93.38 375 GLY A N 1
ATOM 2916 C CA . GLY A 1 375 ? -15.825 0.158 -16.711 1.00 93.38 375 GLY A CA 1
ATOM 2917 C C . GLY A 1 375 ? -14.961 1.148 -15.922 1.00 93.38 375 GLY A C 1
ATOM 2918 O O . GLY A 1 375 ? -14.482 2.136 -16.467 1.00 93.38 375 GLY A O 1
ATOM 2919 N N . ASP A 1 376 ? -14.744 0.874 -14.634 1.00 95.44 376 ASP A N 1
ATOM 2920 C CA . ASP A 1 376 ? -13.848 1.619 -13.727 1.00 95.44 376 ASP A CA 1
ATOM 2921 C C . ASP A 1 376 ? -13.112 0.612 -12.823 1.00 95.44 376 ASP A C 1
ATOM 2923 O O . ASP A 1 376 ? -13.693 -0.401 -12.413 1.00 95.44 376 ASP A O 1
ATOM 2927 N N . ALA A 1 377 ? -11.836 0.854 -12.512 1.00 97.50 377 ALA A N 1
ATOM 2928 C CA . ALA A 1 377 ? -11.116 0.029 -11.549 1.00 97.50 377 ALA A CA 1
ATOM 2929 C C . ALA A 1 377 ? -10.164 0.804 -10.628 1.00 97.50 377 ALA A C 1
ATOM 2931 O O . ALA A 1 377 ? -9.405 1.673 -11.053 1.00 97.50 377 ALA A O 1
ATOM 2932 N N . SER A 1 378 ? -10.142 0.393 -9.360 1.00 98.38 378 SER A N 1
ATOM 2933 C CA . SER A 1 378 ? -9.123 0.751 -8.370 1.00 98.38 378 SER A CA 1
ATOM 2934 C C . SER A 1 378 ? -8.418 -0.528 -7.931 1.00 98.38 378 SER A C 1
ATOM 2936 O O . SER A 1 378 ? -9.065 -1.407 -7.359 1.00 98.38 378 SER A O 1
ATOM 2938 N N . LEU A 1 379 ? -7.122 -0.641 -8.224 1.00 98.50 379 LEU A N 1
ATOM 2939 C CA . LEU A 1 379 ? -6.293 -1.815 -7.951 1.00 98.50 379 LEU A CA 1
ATOM 2940 C C . LEU A 1 379 ? -5.056 -1.386 -7.147 1.00 98.50 379 LEU A C 1
ATOM 2942 O O . LEU A 1 379 ? -4.124 -0.800 -7.697 1.00 98.50 379 LEU A O 1
ATOM 2946 N N . LEU A 1 380 ? -5.052 -1.662 -5.842 1.00 98.44 380 LEU A N 1
ATOM 2947 C CA . LEU A 1 380 ? -3.938 -1.342 -4.942 1.00 98.44 380 LEU A CA 1
ATOM 2948 C C . LEU A 1 380 ? -3.452 -2.604 -4.228 1.00 98.44 380 LEU A C 1
ATOM 2950 O O . LEU A 1 380 ? -4.277 -3.379 -3.752 1.00 98.44 380 LEU A O 1
ATOM 2954 N N . PHE A 1 381 ? -2.132 -2.809 -4.127 1.00 98.38 381 PHE A N 1
ATOM 2955 C CA . PHE A 1 381 ? -1.542 -4.013 -3.504 1.00 98.38 381 PHE A CA 1
ATOM 2956 C C . PHE A 1 381 ? -2.098 -5.322 -4.093 1.00 98.38 381 PHE A C 1
ATOM 2958 O O . PHE A 1 381 ? -2.444 -6.272 -3.381 1.00 98.38 381 PHE A O 1
ATOM 2965 N N . VAL A 1 382 ? -2.215 -5.346 -5.422 1.00 98.62 382 VAL A N 1
ATOM 2966 C CA . VAL A 1 382 ? -2.669 -6.504 -6.191 1.00 98.62 382 VAL A CA 1
ATOM 2967 C C . VAL A 1 382 ? -1.462 -7.240 -6.756 1.00 98.62 382 VAL A C 1
ATOM 2969 O O . VAL A 1 382 ? -0.522 -6.633 -7.265 1.00 98.62 382 VAL A O 1
ATOM 2972 N N . LYS A 1 383 ? -1.492 -8.566 -6.704 1.00 98.75 383 LYS A N 1
ATOM 2973 C CA . LYS A 1 383 ? -0.520 -9.429 -7.363 1.00 98.75 383 LYS A CA 1
ATOM 2974 C C . LYS A 1 383 ? -1.225 -10.305 -8.385 1.00 98.75 383 LYS A C 1
ATOM 2976 O O . LYS A 1 383 ? -2.205 -10.956 -8.041 1.00 98.75 383 LYS A O 1
ATOM 2981 N N . ALA A 1 384 ? -0.724 -10.359 -9.615 1.00 98.69 384 ALA A N 1
ATOM 2982 C CA . ALA A 1 384 ? -1.265 -11.241 -10.645 1.00 98.69 384 ALA A CA 1
ATOM 2983 C C . ALA A 1 384 ? -0.159 -11.977 -11.413 1.00 98.69 384 ALA A C 1
ATOM 2985 O O . ALA A 1 384 ? 0.821 -11.369 -11.862 1.00 98.69 384 ALA A O 1
ATOM 2986 N N . SER A 1 385 ? -0.323 -13.292 -11.563 1.00 98.50 385 SER A N 1
ATOM 2987 C CA . SER A 1 385 ? 0.648 -14.152 -12.241 1.00 98.50 385 SER A CA 1
ATOM 2988 C C . SER A 1 385 ? 0.017 -15.257 -13.085 1.00 98.50 385 SER A C 1
ATOM 2990 O O . SER A 1 385 ? -1.152 -15.606 -12.911 1.00 98.50 385 SER A O 1
ATOM 2992 N N . GLY A 1 386 ? 0.797 -15.806 -14.026 1.00 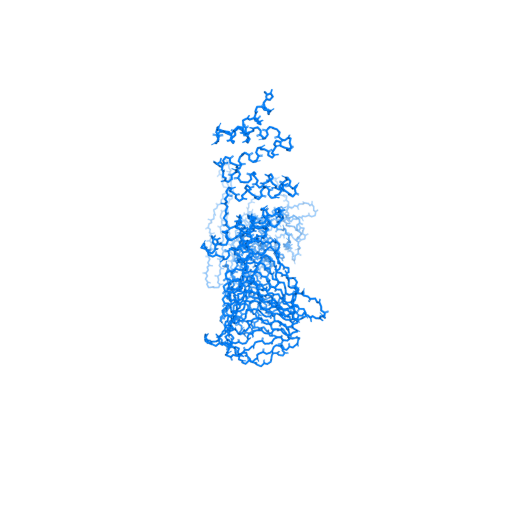98.06 386 GLY A N 1
ATOM 2993 C CA . GLY A 1 386 ? 0.393 -16.944 -14.863 1.00 98.06 386 GLY A CA 1
ATOM 2994 C C . GLY A 1 386 ? -0.775 -16.658 -15.816 1.00 98.06 386 GLY A C 1
ATOM 2995 O O . GLY A 1 386 ? -1.483 -17.578 -16.224 1.00 98.06 386 GLY A O 1
ATOM 2996 N N . ALA A 1 387 ? -1.022 -15.392 -16.155 1.00 98.62 387 ALA A N 1
ATOM 2997 C CA . ALA A 1 387 ? -2.108 -14.986 -17.040 1.00 98.62 387 ALA A CA 1
ATOM 2998 C C . ALA A 1 387 ? -1.648 -14.829 -18.498 1.00 98.62 387 ALA A C 1
ATOM 3000 O O . ALA A 1 387 ? -0.499 -14.483 -18.794 1.00 98.62 387 ALA A O 1
ATOM 3001 N N . ARG A 1 388 ? -2.589 -14.970 -19.437 1.00 98.62 388 ARG A N 1
ATOM 3002 C CA . ARG A 1 388 ? -2.413 -14.519 -20.826 1.00 98.62 388 ARG A CA 1
ATOM 3003 C C . ARG A 1 388 ? -2.233 -13.001 -20.873 1.00 98.62 388 ARG A C 1
ATOM 3005 O O . ARG A 1 388 ? -1.325 -12.500 -21.526 1.00 98.62 388 ARG A O 1
ATOM 3012 N N . THR A 1 389 ? -3.084 -12.264 -20.176 1.00 98.75 389 THR A N 1
ATOM 3013 C CA . THR A 1 389 ? -2.930 -10.825 -19.966 1.00 98.75 389 THR A CA 1
ATOM 3014 C C . THR A 1 389 ? -3.395 -10.537 -18.556 1.00 98.75 389 THR A C 1
ATOM 3016 O O . THR A 1 389 ? -4.584 -10.653 -18.319 1.00 98.75 389 THR A O 1
ATOM 3019 N N . ALA A 1 390 ? -2.510 -10.224 -17.610 1.00 98.69 390 ALA A N 1
ATOM 3020 C CA . ALA A 1 390 ? -2.918 -10.139 -16.206 1.00 98.69 390 ALA A CA 1
ATOM 3021 C C . ALA A 1 390 ? -3.997 -9.073 -15.990 1.00 98.69 390 ALA A C 1
ATOM 3023 O O . ALA A 1 390 ? -5.047 -9.376 -15.423 1.00 98.69 390 ALA A O 1
ATOM 3024 N N . LEU A 1 391 ? -3.762 -7.867 -16.515 1.00 98.81 391 LEU A N 1
ATOM 3025 C CA . LEU A 1 391 ? -4.711 -6.758 -16.484 1.00 98.81 391 LEU A CA 1
ATOM 3026 C C . LEU A 1 391 ? -4.931 -6.206 -17.896 1.00 98.81 391 LEU A C 1
ATOM 3028 O O . LEU A 1 391 ? -3.993 -5.724 -18.536 1.00 98.81 391 LEU A O 1
ATOM 3032 N N . LYS A 1 392 ? -6.172 -6.250 -18.383 1.00 98.75 392 LYS A N 1
ATOM 3033 C CA . LYS A 1 392 ? -6.580 -5.662 -19.662 1.00 98.75 392 LYS A CA 1
ATOM 3034 C C . LYS A 1 392 ? -7.590 -4.541 -19.437 1.00 98.75 392 LYS A C 1
ATOM 3036 O O . LYS A 1 392 ? -8.622 -4.766 -18.816 1.00 98.75 392 LYS A O 1
ATOM 3041 N N . PHE A 1 393 ? -7.331 -3.371 -20.008 1.00 98.50 393 PHE A N 1
ATOM 3042 C CA . PHE A 1 393 ? -8.197 -2.194 -19.935 1.00 98.50 393 PHE A CA 1
ATOM 3043 C C . PHE A 1 393 ? -8.629 -1.783 -21.340 1.00 98.50 393 PHE A C 1
ATOM 3045 O O . PHE A 1 393 ? -7.778 -1.589 -22.205 1.00 98.50 393 PHE A O 1
ATOM 3052 N N . VAL A 1 394 ? -9.937 -1.653 -21.566 1.00 98.25 394 VAL A N 1
ATOM 3053 C CA . VAL A 1 394 ? -10.529 -1.234 -22.845 1.00 98.25 394 VAL A CA 1
ATOM 3054 C C . VAL A 1 394 ? -11.417 -0.017 -22.596 1.00 98.25 394 VAL A C 1
ATOM 3056 O O . VAL A 1 394 ? -12.462 -0.161 -21.970 1.00 98.25 394 VAL A O 1
ATOM 3059 N N . ASN A 1 395 ? -11.006 1.167 -23.065 1.00 96.69 395 ASN A N 1
ATOM 3060 C CA . ASN A 1 395 ? -11.702 2.448 -22.840 1.00 96.69 395 ASN A CA 1
ATOM 3061 C C . ASN A 1 395 ? -12.059 2.685 -21.358 1.00 96.69 395 ASN A C 1
ATOM 3063 O O . ASN A 1 395 ? -13.182 3.060 -21.021 1.00 96.69 395 ASN A O 1
ATOM 3067 N N . THR A 1 396 ? -11.110 2.409 -20.465 1.00 95.50 396 THR A N 1
ATOM 3068 C CA . THR A 1 396 ? -11.330 2.361 -19.018 1.00 95.50 396 THR A CA 1
ATOM 3069 C C . THR A 1 396 ? -10.361 3.303 -18.296 1.00 95.50 396 THR A C 1
ATOM 3071 O O . THR A 1 396 ? -9.143 3.146 -18.445 1.00 95.50 396 THR A O 1
ATOM 3074 N N . PRO A 1 397 ? -10.854 4.222 -17.443 1.00 95.44 397 PRO A N 1
ATOM 3075 C CA . PRO A 1 397 ? -10.024 4.848 -16.430 1.00 95.44 397 PRO A CA 1
ATOM 3076 C C . PRO A 1 397 ? -9.780 3.842 -15.296 1.00 95.44 397 PRO A C 1
ATOM 3078 O O . PRO A 1 397 ? -10.711 3.224 -14.778 1.00 95.44 397 PRO A O 1
ATOM 3081 N N . ALA A 1 398 ? -8.524 3.678 -14.892 1.00 96.88 398 ALA A N 1
ATOM 3082 C CA . ALA A 1 398 ? -8.194 2.873 -13.723 1.00 96.88 398 ALA A CA 1
ATOM 3083 C C . ALA A 1 398 ? -7.012 3.453 -12.956 1.00 96.88 398 ALA A C 1
ATOM 3085 O O . ALA A 1 398 ? -6.120 4.077 -13.537 1.00 96.88 398 ALA A O 1
ATOM 3086 N N . HIS A 1 399 ? -7.001 3.221 -11.649 1.00 97.88 399 HIS A N 1
ATOM 3087 C CA . HIS A 1 399 ? -5.884 3.559 -10.785 1.00 97.88 399 HIS A CA 1
ATOM 3088 C C . HIS A 1 399 ? -5.202 2.285 -10.297 1.00 97.88 399 HIS A C 1
ATOM 3090 O O . HIS A 1 399 ? -5.809 1.495 -9.574 1.00 97.88 399 HIS A O 1
ATOM 3096 N N . ILE A 1 400 ? -3.961 2.078 -10.738 1.00 98.44 400 ILE A N 1
ATOM 3097 C CA . ILE A 1 400 ? -3.160 0.892 -10.440 1.00 98.44 400 ILE A CA 1
ATOM 3098 C C . ILE A 1 400 ? -1.941 1.352 -9.654 1.00 98.44 400 ILE A C 1
ATOM 3100 O O . ILE A 1 400 ? -1.121 2.112 -10.172 1.00 98.44 400 ILE A O 1
ATOM 3104 N N . GLN A 1 401 ? -1.820 0.898 -8.409 1.00 98.44 401 GLN A N 1
ATOM 3105 C CA . GLN A 1 401 ? -0.720 1.289 -7.533 1.00 98.44 401 GLN A CA 1
ATOM 3106 C C . GLN A 1 401 ? -0.205 0.105 -6.715 1.00 98.44 401 GLN A C 1
ATOM 3108 O O . GLN A 1 401 ? -0.975 -0.787 -6.358 1.00 98.44 401 GLN A O 1
ATOM 3113 N N . TYR A 1 402 ? 1.096 0.069 -6.412 1.00 98.31 402 TYR A N 1
ATOM 3114 C CA . TYR A 1 402 ? 1.701 -0.991 -5.588 1.00 98.31 402 TYR A CA 1
ATOM 3115 C C . TYR A 1 402 ? 1.377 -2.406 -6.085 1.00 98.31 402 TYR A C 1
ATOM 3117 O O . TYR A 1 402 ? 1.143 -3.315 -5.293 1.00 98.31 402 TYR A O 1
ATOM 3125 N N . THR A 1 403 ? 1.294 -2.586 -7.403 1.00 98.44 403 THR A N 1
ATOM 3126 C CA . THR A 1 403 ? 0.869 -3.845 -8.020 1.00 98.44 403 THR A CA 1
ATOM 3127 C C . THR A 1 403 ? 2.080 -4.643 -8.497 1.00 98.44 403 THR A C 1
ATOM 3129 O O . THR A 1 403 ? 3.033 -4.067 -9.019 1.00 98.44 403 THR A O 1
ATOM 3132 N N . ILE A 1 404 ? 2.044 -5.970 -8.345 1.00 98.75 404 ILE A N 1
ATOM 3133 C CA . ILE A 1 404 ? 3.069 -6.889 -8.863 1.00 98.75 404 ILE A CA 1
ATOM 3134 C C . ILE A 1 404 ? 2.471 -7.740 -9.981 1.00 98.75 404 ILE A C 1
ATOM 3136 O O . ILE A 1 404 ? 1.560 -8.535 -9.747 1.00 98.75 404 ILE A O 1
ATOM 3140 N N . LEU A 1 405 ? 3.019 -7.620 -11.187 1.00 98.81 405 LEU A N 1
ATOM 3141 C CA . LEU A 1 405 ? 2.619 -8.415 -12.348 1.00 98.81 405 LEU A CA 1
ATOM 3142 C C . LEU A 1 405 ? 3.804 -9.256 -12.808 1.00 98.81 405 LEU A C 1
ATOM 3144 O O . LEU A 1 405 ? 4.783 -8.720 -13.335 1.00 98.81 405 LEU A O 1
ATOM 3148 N N . GLU A 1 406 ? 3.719 -10.570 -12.597 1.00 98.44 406 GLU A N 1
ATOM 3149 C CA . GLU A 1 406 ? 4.837 -11.476 -12.867 1.00 98.44 406 GLU A CA 1
ATOM 3150 C C . GLU A 1 406 ? 4.469 -12.733 -13.648 1.00 98.44 406 GLU A C 1
ATOM 3152 O O . GLU A 1 406 ? 3.398 -13.302 -13.455 1.00 98.44 406 GLU A O 1
ATOM 3157 N N . LYS A 1 407 ? 5.391 -13.222 -14.486 1.00 98.12 407 LYS A N 1
ATOM 3158 C CA . LYS A 1 407 ? 5.250 -14.516 -15.184 1.00 98.12 407 LYS A CA 1
ATOM 3159 C C . LYS A 1 407 ? 3.986 -14.611 -16.045 1.00 98.12 407 LYS A C 1
ATOM 3161 O O . LYS A 1 407 ? 3.388 -15.678 -16.167 1.00 98.12 407 LYS A O 1
ATOM 3166 N N . ASN A 1 408 ? 3.563 -13.493 -16.630 1.00 98.56 408 ASN A N 1
ATOM 3167 C CA . ASN A 1 408 ? 2.439 -13.435 -17.559 1.00 98.56 408 ASN A CA 1
ATOM 3168 C C . ASN A 1 408 ? 2.942 -13.392 -19.008 1.00 98.56 408 ASN A C 1
ATOM 3170 O O . ASN A 1 408 ? 4.066 -12.963 -19.290 1.00 98.56 408 ASN A O 1
ATOM 3174 N N . ASN A 1 409 ? 2.088 -13.763 -19.962 1.00 98.62 409 ASN A N 1
ATOM 3175 C CA . ASN A 1 409 ? 2.380 -13.458 -21.366 1.00 98.62 409 ASN A CA 1
ATOM 3176 C C . ASN A 1 409 ? 2.364 -11.937 -21.577 1.00 98.62 409 ASN A C 1
ATOM 3178 O O . ASN A 1 409 ? 3.292 -11.393 -22.169 1.00 98.62 409 ASN A O 1
ATOM 3182 N N . THR A 1 410 ? 1.365 -11.245 -21.028 1.00 98.81 410 THR A N 1
ATOM 3183 C CA . THR A 1 410 ? 1.316 -9.780 -20.959 1.00 98.81 410 THR A CA 1
ATOM 3184 C C . THR A 1 410 ? 0.975 -9.334 -19.540 1.00 98.81 410 THR A C 1
ATOM 3186 O O . THR A 1 410 ? -0.001 -9.822 -18.974 1.00 98.81 410 THR A O 1
ATOM 3189 N N . GLY A 1 411 ? 1.753 -8.424 -18.951 1.00 98.69 411 GLY A N 1
ATOM 3190 C CA . GLY A 1 411 ? 1.448 -7.840 -17.642 1.00 98.69 411 GLY A CA 1
ATOM 3191 C C . GLY A 1 411 ? 0.223 -6.929 -17.728 1.00 98.69 411 GLY A C 1
ATOM 3192 O O . GLY A 1 411 ? -0.852 -7.275 -17.239 1.00 98.69 411 GLY A O 1
ATOM 3193 N N . VAL A 1 412 ? 0.362 -5.797 -18.418 1.00 98.81 412 VAL A N 1
ATOM 3194 C CA . VAL A 1 412 ? -0.743 -4.861 -18.677 1.00 98.81 412 VAL A CA 1
ATOM 3195 C C . VAL A 1 412 ? -0.989 -4.719 -20.170 1.00 98.81 412 VAL A C 1
ATOM 3197 O O . VAL A 1 412 ? -0.046 -4.573 -20.939 1.00 98.81 412 VAL A O 1
ATOM 3200 N N . HIS A 1 413 ? -2.256 -4.703 -20.576 1.00 98.75 413 HIS A N 1
ATOM 3201 C CA . HIS A 1 413 ? -2.676 -4.269 -21.904 1.00 98.75 413 HIS A CA 1
ATOM 3202 C C . HIS A 1 413 ? -3.723 -3.163 -21.767 1.00 98.75 413 HIS A C 1
ATOM 3204 O O . HIS A 1 413 ? -4.842 -3.426 -21.331 1.00 98.75 413 HIS A O 1
ATOM 3210 N N . ALA A 1 414 ? -3.380 -1.935 -22.147 1.00 98.25 414 ALA A N 1
ATOM 3211 C CA . ALA A 1 414 ? -4.312 -0.814 -22.168 1.00 98.25 414 ALA A CA 1
ATOM 3212 C C . ALA A 1 414 ? -4.634 -0.410 -23.606 1.00 98.25 414 ALA A C 1
ATOM 3214 O O . ALA A 1 414 ? -3.721 -0.167 -24.397 1.00 98.25 414 ALA A O 1
ATOM 3215 N N . THR A 1 415 ? -5.924 -0.308 -23.927 1.00 97.31 415 THR A N 1
ATOM 3216 C CA . THR A 1 415 ? -6.381 0.140 -25.239 1.00 97.31 415 THR A CA 1
ATOM 3217 C C . THR A 1 415 ? -7.525 1.142 -25.177 1.00 97.31 415 THR A C 1
ATOM 3219 O O . THR A 1 415 ? -8.451 1.005 -24.374 1.00 97.31 415 THR A O 1
ATOM 3222 N N . GLY A 1 416 ? -7.444 2.155 -26.041 1.00 93.81 416 GLY A N 1
ATOM 3223 C CA . GLY A 1 416 ? -8.433 3.220 -26.151 1.00 93.81 416 GLY A CA 1
ATOM 3224 C C . GLY A 1 416 ? -8.372 4.260 -25.029 1.00 93.81 416 GLY A C 1
ATOM 3225 O O . GLY A 1 416 ? -7.480 4.256 -24.173 1.00 93.81 416 GLY A O 1
ATOM 3226 N N . THR A 1 417 ? -9.344 5.175 -25.052 1.00 91.69 417 THR A N 1
ATOM 3227 C CA . THR A 1 417 ? -9.497 6.271 -24.087 1.00 91.69 417 THR A CA 1
ATOM 3228 C C . THR A 1 417 ? -10.922 6.281 -23.514 1.00 91.69 417 THR A C 1
ATOM 3230 O O . THR A 1 417 ? -11.871 5.992 -24.246 1.00 91.69 417 THR A O 1
ATOM 3233 N N . PRO A 1 418 ? -11.119 6.600 -22.219 1.00 95.81 418 PRO A N 1
ATOM 3234 C CA . PRO A 1 418 ? -10.110 6.933 -21.200 1.00 95.81 418 PRO A CA 1
ATOM 3235 C C . PRO A 1 418 ? -9.141 5.773 -20.902 1.00 95.81 418 PRO A C 1
ATOM 3237 O O . PRO A 1 418 ? -9.430 4.623 -21.217 1.00 95.81 418 PRO A O 1
ATOM 3240 N N . SER A 1 419 ? -7.969 6.088 -20.345 1.00 95.25 419 SER A N 1
ATOM 3241 C CA . SER A 1 419 ? -6.860 5.139 -20.163 1.00 95.25 419 SER A CA 1
ATOM 3242 C C . SER A 1 419 ? -6.466 5.000 -18.683 1.00 95.25 419 SER A C 1
ATOM 3244 O O . SER A 1 419 ? -6.705 5.922 -17.897 1.00 95.25 419 SER A O 1
ATOM 3246 N N . PRO A 1 420 ? -5.847 3.876 -18.274 1.00 97.62 420 PRO A N 1
ATOM 3247 C CA . PRO A 1 420 ? -5.428 3.664 -16.892 1.00 97.62 420 PRO A CA 1
ATOM 3248 C C . PRO A 1 420 ? -4.185 4.482 -16.509 1.00 97.62 420 PRO A C 1
ATOM 3250 O O . PRO A 1 420 ? -3.423 4.926 -17.367 1.00 97.62 420 PRO A O 1
ATOM 3253 N N . SER A 1 421 ? -3.960 4.615 -15.204 1.00 98.19 421 SER A N 1
ATOM 3254 C CA . SER A 1 421 ? -2.730 5.115 -14.584 1.00 98.19 421 SER A CA 1
ATOM 3255 C C . SER A 1 421 ? -2.045 3.985 -13.817 1.00 98.19 421 SER A C 1
ATOM 3257 O O . SER A 1 421 ? -2.712 3.240 -13.098 1.00 98.19 421 SER A O 1
ATOM 3259 N N . ILE A 1 422 ? -0.729 3.852 -13.981 1.00 98.56 422 ILE A N 1
ATOM 3260 C CA . ILE A 1 422 ? 0.113 2.856 -13.314 1.00 98.56 422 ILE A CA 1
ATOM 3261 C C . ILE A 1 422 ? 1.171 3.605 -12.510 1.00 98.56 422 ILE A C 1
ATOM 3263 O O . ILE A 1 422 ? 1.942 4.386 -13.064 1.00 98.56 422 ILE A O 1
ATOM 3267 N N . ALA A 1 423 ? 1.217 3.376 -11.203 1.00 98.50 423 ALA A N 1
ATOM 3268 C CA . ALA A 1 423 ? 2.180 4.018 -10.324 1.00 98.50 423 ALA A CA 1
ATOM 3269 C C . ALA A 1 423 ? 2.813 3.021 -9.353 1.00 98.50 423 ALA A C 1
ATOM 3271 O O . ALA A 1 423 ? 2.148 2.091 -8.896 1.00 98.50 423 ALA A O 1
ATOM 3272 N N . GLN A 1 424 ? 4.083 3.221 -8.996 1.00 98.44 424 GLN A N 1
ATOM 3273 C CA . GLN A 1 424 ? 4.741 2.489 -7.901 1.00 98.44 424 GLN A CA 1
ATOM 3274 C C . GLN A 1 424 ? 4.551 0.967 -7.974 1.00 98.44 424 GLN A C 1
ATOM 3276 O O . GLN A 1 424 ? 4.274 0.321 -6.965 1.00 98.44 424 GLN A O 1
ATOM 3281 N N . SER A 1 425 ? 4.606 0.410 -9.182 1.00 98.69 425 SER A N 1
ATOM 3282 C CA . SER A 1 425 ? 4.286 -0.992 -9.456 1.00 98.69 425 SER A CA 1
ATOM 3283 C C . SER A 1 425 ? 5.500 -1.732 -10.011 1.00 98.69 425 SER A C 1
ATOM 3285 O O . SER A 1 425 ? 6.392 -1.125 -10.597 1.00 98.69 425 SER A O 1
ATOM 3287 N N . THR A 1 426 ? 5.529 -3.051 -9.845 1.00 98.75 426 THR A N 1
ATOM 3288 C CA . THR A 1 426 ? 6.609 -3.918 -10.329 1.00 98.75 426 THR A CA 1
ATOM 3289 C C . THR A 1 426 ? 6.070 -4.865 -11.397 1.00 98.75 426 THR A C 1
ATOM 3291 O O . THR A 1 426 ? 5.224 -5.719 -11.130 1.00 98.75 426 THR A O 1
ATOM 3294 N N . ILE A 1 427 ? 6.568 -4.730 -12.622 1.00 98.88 427 ILE A N 1
ATOM 3295 C CA . ILE A 1 427 ? 6.146 -5.504 -13.792 1.00 98.88 427 ILE A CA 1
ATOM 3296 C C . ILE A 1 427 ? 7.371 -6.234 -14.336 1.00 98.88 427 ILE A C 1
ATOM 3298 O O . ILE A 1 427 ? 8.234 -5.641 -14.986 1.00 98.88 427 ILE A O 1
ATOM 3302 N N . TRP A 1 428 ? 7.468 -7.531 -14.052 1.00 98.75 428 TRP A N 1
ATOM 3303 C CA . TRP A 1 428 ? 8.700 -8.282 -14.284 1.00 98.75 428 TRP A CA 1
ATOM 3304 C C . TRP A 1 428 ? 8.480 -9.735 -14.685 1.00 98.75 428 TRP A C 1
ATOM 3306 O O . TRP A 1 428 ? 7.432 -10.311 -14.414 1.00 98.75 428 TRP A O 1
ATOM 3316 N N . HIS A 1 429 ? 9.459 -10.346 -15.353 1.00 98.50 429 HIS A N 1
ATOM 3317 C CA . HIS A 1 429 ? 9.369 -11.734 -15.827 1.00 98.50 429 HIS A CA 1
ATOM 3318 C C . HIS A 1 429 ? 8.167 -12.029 -16.739 1.00 98.50 429 HIS A C 1
ATOM 3320 O O . HIS A 1 429 ? 7.695 -13.163 -16.799 1.00 98.50 429 HIS A O 1
ATOM 3326 N N . ASN A 1 430 ? 7.663 -11.031 -17.465 1.00 98.69 430 ASN A N 1
ATOM 3327 C CA . ASN A 1 430 ? 6.611 -11.220 -18.459 1.00 98.69 430 ASN A CA 1
ATOM 3328 C C . ASN A 1 430 ? 7.216 -11.350 -19.866 1.00 98.69 430 ASN A C 1
ATOM 3330 O O . ASN A 1 430 ? 8.309 -10.851 -20.144 1.00 98.69 430 ASN A O 1
ATOM 3334 N N . SER A 1 431 ? 6.495 -11.986 -20.795 1.00 98.56 431 SER A N 1
ATOM 3335 C CA . SER A 1 431 ? 6.893 -11.899 -22.213 1.00 98.56 431 SER A CA 1
ATOM 3336 C C . SER A 1 431 ? 6.729 -10.462 -22.729 1.00 98.56 431 SER A C 1
ATOM 3338 O O . SER A 1 431 ? 7.621 -9.932 -23.381 1.00 98.56 431 SER A O 1
ATOM 3340 N N . MET A 1 432 ? 5.633 -9.804 -22.365 1.00 98.62 432 MET A N 1
ATOM 3341 C CA . MET A 1 432 ? 5.378 -8.382 -22.582 1.00 98.62 432 MET A CA 1
ATOM 3342 C C . MET A 1 432 ? 5.050 -7.738 -21.232 1.00 98.62 432 MET A C 1
ATOM 3344 O O . MET A 1 432 ? 4.101 -8.165 -20.576 1.00 98.62 432 MET A O 1
ATOM 3348 N N . GLY A 1 433 ? 5.806 -6.735 -20.792 1.00 98.69 433 GLY A N 1
ATOM 3349 C CA . GLY A 1 433 ? 5.527 -6.018 -19.547 1.00 98.69 433 GLY A CA 1
ATOM 3350 C C . GLY A 1 433 ? 4.246 -5.196 -19.674 1.00 98.69 433 GLY A C 1
ATOM 3351 O O . GLY A 1 433 ? 3.220 -5.532 -19.078 1.00 98.69 433 GLY A O 1
ATOM 3352 N N . VAL A 1 434 ? 4.293 -4.156 -20.508 1.00 98.69 434 VAL A N 1
ATOM 3353 C CA . VAL A 1 434 ? 3.165 -3.256 -20.777 1.00 98.69 434 VAL A CA 1
ATOM 3354 C C . VAL A 1 434 ? 2.944 -3.110 -22.282 1.00 98.69 434 VAL A C 1
ATOM 3356 O O . VAL A 1 434 ? 3.843 -2.707 -23.011 1.00 98.69 434 VAL A O 1
ATOM 3359 N N . LEU A 1 435 ? 1.728 -3.394 -22.742 1.00 98.50 435 LEU A N 1
ATOM 3360 C CA . LEU A 1 435 ? 1.259 -3.131 -24.099 1.00 98.50 435 LEU A CA 1
ATOM 3361 C C . LEU A 1 435 ? 0.270 -1.963 -24.087 1.00 98.50 435 LEU A C 1
ATOM 3363 O O . LEU A 1 435 ? -0.782 -2.037 -23.447 1.00 98.50 435 LEU A O 1
ATOM 3367 N N . LEU A 1 436 ? 0.594 -0.904 -24.819 1.00 96.44 436 LEU A N 1
ATOM 3368 C CA . LEU A 1 436 ? -0.258 0.265 -25.006 1.00 96.44 436 LEU A CA 1
ATOM 3369 C C . LEU A 1 436 ? -0.704 0.325 -26.466 1.00 96.44 436 LEU A C 1
ATOM 3371 O O . LEU A 1 436 ? 0.138 0.461 -27.348 1.00 96.44 436 LEU A O 1
ATOM 3375 N N . ASP A 1 437 ? -2.008 0.238 -26.722 1.00 94.19 437 ASP A N 1
ATOM 3376 C CA . ASP A 1 437 ? -2.580 0.329 -28.071 1.00 94.19 437 ASP A CA 1
ATOM 3377 C C . ASP A 1 437 ? -3.653 1.416 -28.146 1.00 94.19 437 ASP A C 1
ATOM 3379 O O . ASP A 1 437 ? -4.757 1.259 -27.626 1.00 94.19 437 ASP A O 1
ATOM 3383 N N . SER A 1 438 ? -3.357 2.518 -28.834 1.00 92.44 438 SER A N 1
ATOM 3384 C CA . SER A 1 438 ? -4.258 3.671 -28.932 1.00 92.44 438 SER A CA 1
ATOM 3385 C C . SER A 1 438 ? -4.653 4.223 -27.549 1.00 92.44 438 SER A C 1
ATOM 3387 O O . SER A 1 438 ? -5.813 4.547 -27.302 1.00 92.44 438 SER A O 1
ATOM 3389 N N . SER A 1 439 ? -3.680 4.286 -26.631 1.00 91.81 439 SER A N 1
ATOM 3390 C CA . SER A 1 439 ? -3.850 4.637 -25.216 1.00 91.81 439 SER A CA 1
ATOM 3391 C C . SER A 1 439 ? -3.068 5.901 -24.824 1.00 91.81 439 SER A C 1
ATOM 3393 O O . SER A 1 439 ? -2.030 6.227 -25.406 1.00 91.81 439 SER A O 1
ATOM 3395 N N . GLN A 1 440 ? -3.554 6.595 -23.792 1.00 93.00 440 GLN A N 1
ATOM 3396 C CA . GLN A 1 440 ? -2.905 7.730 -23.121 1.00 93.00 440 GLN A CA 1
ATOM 3397 C C . GLN A 1 440 ? -2.496 7.378 -21.681 1.00 93.00 440 GLN A C 1
ATOM 3399 O O . GLN A 1 440 ? -2.547 8.213 -20.783 1.00 93.00 440 GLN A O 1
ATOM 3404 N N . THR A 1 441 ? -2.141 6.113 -21.438 1.00 95.38 441 THR A N 1
ATOM 3405 C CA . THR A 1 441 ? -1.730 5.629 -20.114 1.00 95.38 441 THR A CA 1
ATOM 3406 C C . THR A 1 441 ? -0.572 6.443 -19.542 1.00 95.38 441 THR A C 1
ATOM 3408 O O . THR A 1 441 ? 0.415 6.711 -20.228 1.00 95.38 441 THR A O 1
ATOM 3411 N N . THR A 1 442 ? -0.679 6.767 -18.256 1.00 96.31 442 THR A N 1
ATOM 3412 C CA . THR A 1 442 ? 0.414 7.348 -17.472 1.00 96.31 442 THR A CA 1
ATOM 3413 C C . THR A 1 442 ? 1.095 6.247 -16.671 1.00 96.31 442 THR A C 1
ATOM 3415 O O . THR A 1 442 ? 0.412 5.492 -15.977 1.00 96.31 442 THR A O 1
ATOM 3418 N N . ILE A 1 443 ? 2.420 6.168 -16.749 1.00 97.88 443 ILE A N 1
ATOM 3419 C CA . ILE A 1 443 ? 3.262 5.255 -15.973 1.00 97.88 443 ILE A CA 1
ATOM 3420 C C . ILE A 1 443 ? 4.259 6.099 -15.183 1.00 97.88 443 ILE A C 1
ATOM 3422 O O . ILE A 1 443 ? 4.860 7.021 -15.740 1.00 97.88 443 ILE A O 1
ATOM 3426 N N . THR A 1 444 ? 4.337 5.857 -13.874 1.00 97.81 444 THR A N 1
ATOM 3427 C CA . THR A 1 444 ? 5.213 6.623 -12.981 1.00 97.81 444 THR A CA 1
ATOM 3428 C C . THR A 1 444 ? 5.829 5.783 -11.878 1.00 97.81 444 THR A C 1
ATOM 3430 O O . THR A 1 444 ? 5.141 4.938 -11.295 1.00 97.81 444 THR A O 1
ATOM 3433 N N . ALA A 1 445 ? 7.070 6.091 -11.495 1.00 97.94 445 ALA A N 1
ATOM 3434 C CA . ALA A 1 445 ? 7.721 5.525 -10.312 1.00 97.94 445 ALA A CA 1
ATOM 3435 C C . ALA A 1 445 ? 7.681 3.984 -10.251 1.00 97.94 445 ALA A C 1
ATOM 3437 O O . ALA A 1 445 ? 7.578 3.418 -9.164 1.00 97.94 445 ALA A O 1
ATOM 3438 N N . SER A 1 446 ? 7.675 3.303 -11.400 1.00 98.62 446 SER A N 1
ATOM 3439 C CA . SER A 1 446 ? 7.466 1.856 -11.516 1.00 98.62 446 SER A CA 1
ATOM 3440 C C . SER A 1 446 ? 8.726 1.123 -11.980 1.00 98.62 446 SER A C 1
ATOM 3442 O O . SER A 1 446 ? 9.554 1.662 -12.711 1.00 98.62 446 SER A O 1
ATOM 3444 N N . ASP A 1 447 ? 8.856 -0.141 -11.582 1.00 98.75 447 ASP A N 1
ATOM 3445 C CA . ASP A 1 447 ? 9.941 -1.033 -11.992 1.00 98.75 447 ASP A CA 1
ATOM 3446 C C . ASP A 1 447 ? 9.454 -1.976 -13.099 1.00 98.75 447 ASP A C 1
ATOM 3448 O O . ASP A 1 447 ? 8.673 -2.896 -12.848 1.00 98.75 447 ASP A O 1
ATOM 3452 N N . ILE A 1 448 ? 9.934 -1.781 -14.328 1.00 98.81 448 ILE A N 1
ATOM 3453 C CA . ILE A 1 448 ? 9.616 -2.618 -15.493 1.00 98.81 448 ILE A CA 1
ATOM 3454 C C . ILE A 1 448 ? 10.899 -3.314 -15.944 1.00 98.81 448 ILE A C 1
ATOM 3456 O O . ILE A 1 448 ? 11.692 -2.766 -16.712 1.00 98.81 448 ILE A O 1
ATOM 3460 N N . THR A 1 449 ? 11.137 -4.524 -15.438 1.00 98.50 449 THR A N 1
ATOM 3461 C CA . THR A 1 449 ? 12.444 -5.189 -15.572 1.00 98.50 449 THR A CA 1
ATOM 3462 C C . THR A 1 449 ? 12.330 -6.671 -15.892 1.00 98.50 449 THR A C 1
ATOM 3464 O O . THR A 1 449 ? 11.327 -7.304 -15.589 1.00 98.50 449 THR A O 1
ATOM 3467 N N . GLN A 1 450 ? 13.366 -7.261 -16.494 1.00 98.38 450 GLN A N 1
ATOM 3468 C CA . GLN A 1 450 ? 13.435 -8.710 -16.745 1.00 98.38 450 GLN A CA 1
ATOM 3469 C C . GLN A 1 450 ? 12.264 -9.274 -17.576 1.00 98.38 450 GLN A C 1
ATOM 3471 O O . GLN A 1 450 ? 11.900 -10.442 -17.433 1.00 98.38 450 GLN A O 1
ATOM 3476 N N . ASN A 1 451 ? 11.669 -8.454 -18.444 1.00 98.69 451 ASN A N 1
ATOM 3477 C CA . ASN A 1 451 ? 10.689 -8.877 -19.443 1.00 98.69 451 ASN A CA 1
ATOM 3478 C C . ASN A 1 451 ? 11.385 -9.115 -20.795 1.00 98.69 451 ASN A C 1
ATOM 3480 O O . ASN A 1 451 ? 12.468 -8.573 -21.036 1.00 98.69 451 ASN A O 1
ATOM 3484 N N . LYS A 1 452 ? 10.767 -9.866 -21.720 1.00 98.62 452 LYS A N 1
ATOM 3485 C CA . LYS A 1 452 ? 11.295 -9.906 -23.102 1.00 98.62 452 LYS A CA 1
ATOM 3486 C C . LYS A 1 452 ? 11.128 -8.540 -23.765 1.00 98.62 452 LYS A C 1
ATOM 3488 O O . LYS A 1 452 ? 12.086 -7.970 -24.268 1.00 98.62 452 LYS A O 1
ATOM 3493 N N . ILE A 1 453 ? 9.931 -7.967 -23.684 1.00 98.62 453 ILE A N 1
ATOM 3494 C CA . ILE A 1 453 ? 9.681 -6.572 -24.055 1.00 98.62 453 ILE A CA 1
ATOM 3495 C C . ILE A 1 453 ? 9.148 -5.853 -22.817 1.00 98.62 453 ILE A C 1
ATOM 3497 O O . ILE A 1 453 ? 8.147 -6.281 -22.248 1.00 98.62 453 ILE A O 1
ATOM 3501 N N . GLY A 1 454 ? 9.828 -4.793 -22.377 1.00 98.38 454 GLY A N 1
ATOM 3502 C CA . GLY A 1 454 ? 9.416 -3.973 -21.239 1.00 98.38 454 GLY A CA 1
ATOM 3503 C C . GLY A 1 454 ? 8.117 -3.236 -21.546 1.00 98.38 454 GLY A C 1
ATOM 3504 O O . GLY A 1 454 ? 7.090 -3.508 -20.924 1.00 98.38 454 GLY A O 1
ATOM 3505 N N . LEU A 1 455 ? 8.151 -2.359 -22.550 1.00 97.81 455 LEU A N 1
ATOM 3506 C CA . LEU A 1 455 ? 6.977 -1.655 -23.057 1.00 97.81 455 LEU A CA 1
ATOM 3507 C C . LEU A 1 455 ? 6.868 -1.767 -24.576 1.00 97.81 455 LEU A C 1
ATOM 3509 O O . LEU A 1 455 ? 7.855 -1.574 -25.283 1.00 97.81 455 LEU A O 1
ATOM 3513 N N . GLN A 1 456 ? 5.659 -2.003 -25.077 1.00 96.50 456 GLN A N 1
ATOM 3514 C CA . GLN A 1 456 ? 5.320 -1.871 -26.490 1.00 96.50 456 GLN A CA 1
ATOM 3515 C C . GLN A 1 456 ? 4.258 -0.785 -26.665 1.00 96.50 456 GLN A C 1
ATOM 3517 O O . GLN A 1 456 ? 3.199 -0.832 -26.036 1.00 96.50 456 GLN A O 1
ATOM 3522 N N . ILE A 1 457 ? 4.554 0.200 -27.512 1.00 93.31 457 ILE A N 1
ATOM 3523 C CA . ILE A 1 457 ? 3.754 1.415 -27.678 1.00 93.31 457 ILE A CA 1
ATOM 3524 C C . ILE A 1 457 ? 3.235 1.462 -29.113 1.00 93.31 457 ILE A C 1
ATOM 3526 O O . ILE A 1 457 ? 3.983 1.717 -30.046 1.00 93.31 457 ILE A O 1
ATOM 3530 N N . VAL A 1 458 ? 1.943 1.213 -29.300 1.00 91.00 458 VAL A N 1
ATOM 3531 C CA . VAL A 1 458 ? 1.282 1.144 -30.608 1.00 91.00 458 VAL A CA 1
ATOM 3532 C C . VAL A 1 458 ? 0.267 2.275 -30.706 1.00 91.00 458 VAL A C 1
ATOM 3534 O O . VAL A 1 458 ? -0.657 2.345 -29.898 1.00 91.00 458 VAL A O 1
ATOM 3537 N N . LYS A 1 459 ? 0.429 3.184 -31.679 1.00 86.69 459 LYS A N 1
ATOM 3538 C CA . LYS A 1 459 ? -0.509 4.306 -31.935 1.00 86.69 459 LYS A CA 1
ATOM 3539 C C . LYS A 1 459 ? -0.881 5.105 -30.670 1.00 86.69 459 LYS A C 1
ATOM 3541 O O . LYS A 1 459 ? -1.990 5.614 -30.559 1.00 86.69 459 LYS A O 1
ATOM 3546 N N . SER A 1 460 ? 0.031 5.179 -29.705 1.00 86.75 460 SER A N 1
ATOM 3547 C CA . SER A 1 460 ? -0.227 5.686 -28.355 1.00 86.75 460 SER A CA 1
ATOM 3548 C C . SER A 1 460 ? 0.638 6.907 -28.056 1.00 86.75 460 SER A C 1
ATOM 3550 O O . SER A 1 460 ? 1.722 7.060 -28.617 1.00 86.75 460 SER A O 1
ATOM 3552 N N . SER A 1 461 ? 0.172 7.752 -27.139 1.00 87.25 461 SER A N 1
ATOM 3553 C CA . SER A 1 461 ? 0.904 8.924 -26.642 1.00 87.25 461 SER A CA 1
ATOM 3554 C C . SER A 1 461 ? 0.931 8.910 -25.106 1.00 87.25 461 SER A C 1
ATOM 3556 O O . SER A 1 461 ? 0.246 9.721 -24.476 1.00 87.25 461 SER A O 1
ATOM 3558 N N . PRO A 1 462 ? 1.626 7.936 -24.489 1.00 91.62 462 PRO A N 1
ATOM 3559 C CA . PRO A 1 462 ? 1.657 7.798 -23.039 1.00 91.62 462 PRO A CA 1
ATOM 3560 C C . PRO A 1 462 ? 2.569 8.835 -22.382 1.00 91.62 462 PRO A C 1
ATOM 3562 O O . PRO A 1 462 ? 3.466 9.385 -23.021 1.00 91.62 462 PRO A O 1
ATOM 3565 N N . VAL A 1 463 ? 2.374 9.033 -21.079 1.00 92.50 463 VAL A N 1
ATOM 3566 C CA . VAL A 1 463 ? 3.326 9.744 -20.217 1.00 92.50 463 VAL A CA 1
ATOM 3567 C C . VAL A 1 463 ? 4.086 8.697 -19.415 1.00 92.50 463 VAL A C 1
ATOM 3569 O O . VAL A 1 463 ? 3.487 8.022 -18.583 1.00 92.50 463 VAL A O 1
ATOM 3572 N N . ILE A 1 464 ? 5.384 8.546 -19.673 1.00 94.81 464 ILE A N 1
ATOM 3573 C CA . ILE A 1 464 ? 6.252 7.580 -18.983 1.00 94.81 464 ILE A CA 1
ATOM 3574 C C . ILE A 1 464 ? 7.357 8.380 -18.307 1.00 94.81 464 ILE A C 1
ATOM 3576 O O . ILE A 1 464 ? 8.178 9.005 -18.994 1.00 94.81 464 ILE A O 1
ATOM 3580 N N . LYS A 1 465 ? 7.361 8.403 -16.976 1.00 94.94 465 LYS A N 1
ATOM 3581 C CA . LYS A 1 465 ? 8.299 9.239 -16.230 1.00 94.94 465 LYS A CA 1
ATOM 3582 C C . LYS A 1 465 ? 8.725 8.623 -14.915 1.00 94.94 465 LYS A C 1
ATOM 3584 O O . LYS A 1 465 ? 7.924 8.004 -14.224 1.00 94.94 465 LYS A O 1
ATOM 3589 N N . GLU A 1 466 ? 9.951 8.923 -14.501 1.00 96.38 466 GLU A N 1
ATOM 3590 C CA . GLU A 1 466 ? 10.459 8.497 -13.193 1.00 96.38 466 GLU A CA 1
ATOM 3591 C C . GLU A 1 466 ? 10.421 6.966 -12.999 1.00 96.38 466 GLU A C 1
ATOM 3593 O O . GLU A 1 466 ? 10.352 6.477 -11.878 1.00 96.38 466 GLU A O 1
ATOM 3598 N N . ASP A 1 467 ? 10.462 6.192 -14.085 1.00 98.31 467 ASP A N 1
ATOM 3599 C CA . ASP A 1 467 ? 10.402 4.731 -14.063 1.00 98.31 467 ASP A CA 1
ATOM 3600 C C . ASP A 1 467 ? 11.796 4.094 -14.176 1.00 98.31 467 ASP A C 1
ATOM 3602 O O . ASP A 1 467 ? 12.727 4.644 -14.772 1.00 98.31 467 ASP A O 1
ATOM 3606 N N . ASN A 1 468 ? 11.925 2.876 -13.653 1.00 98.62 468 ASN A N 1
ATOM 3607 C CA . ASN A 1 468 ? 13.089 2.013 -13.824 1.00 98.62 468 ASN A CA 1
ATOM 3608 C C . ASN A 1 468 ? 12.789 0.957 -14.900 1.00 98.62 468 ASN A C 1
ATOM 3610 O O . ASN A 1 468 ? 12.180 -0.076 -14.620 1.00 98.62 468 ASN A O 1
ATOM 3614 N N . ILE A 1 469 ? 13.243 1.188 -16.132 1.00 98.50 469 ILE A N 1
ATOM 3615 C CA . ILE A 1 469 ? 12.964 0.345 -17.304 1.00 98.50 469 ILE A CA 1
ATOM 3616 C C . ILE A 1 469 ? 14.279 -0.243 -17.822 1.00 98.50 469 ILE A C 1
ATOM 3618 O O . ILE A 1 469 ? 14.876 0.260 -18.768 1.00 98.50 469 ILE A O 1
ATOM 3622 N N . TYR A 1 470 ? 14.770 -1.307 -17.190 1.00 98.00 470 TYR A N 1
ATOM 3623 C CA . TYR A 1 470 ? 16.077 -1.888 -17.514 1.00 98.00 470 TYR A CA 1
ATOM 3624 C C . TYR A 1 470 ? 16.085 -3.410 -17.375 1.00 98.00 470 TYR A C 1
ATOM 3626 O O . TYR A 1 470 ? 15.161 -4.017 -16.839 1.00 98.00 470 TYR A O 1
ATOM 3634 N N . ALA A 1 471 ? 17.152 -4.047 -17.861 1.00 97.50 471 ALA A N 1
ATOM 3635 C CA . ALA A 1 471 ? 17.313 -5.503 -17.836 1.00 97.50 471 ALA A CA 1
ATOM 3636 C C . ALA A 1 471 ? 16.195 -6.286 -18.558 1.00 97.50 471 ALA A C 1
ATOM 3638 O O . ALA A 1 471 ? 16.040 -7.481 -18.322 1.00 97.50 471 ALA A O 1
ATOM 3639 N N . ASN A 1 472 ? 15.443 -5.639 -19.452 1.00 98.44 472 ASN A N 1
ATOM 3640 C CA . ASN A 1 472 ? 14.570 -6.311 -20.415 1.00 98.44 472 ASN A CA 1
ATOM 3641 C C . ASN A 1 472 ? 15.382 -6.702 -21.663 1.00 98.44 472 ASN A C 1
ATOM 3643 O O . ASN A 1 472 ? 16.419 -6.084 -21.924 1.00 98.44 472 ASN A O 1
ATOM 3647 N N . GLU A 1 473 ? 14.949 -7.691 -22.452 1.00 98.19 473 GLU A N 1
ATOM 3648 C CA . GLU A 1 473 ? 15.615 -7.967 -23.744 1.00 98.19 473 GLU A CA 1
ATOM 3649 C C . GLU A 1 473 ? 15.467 -6.757 -24.685 1.00 98.19 473 GLU A C 1
ATOM 3651 O O . GLU A 1 473 ? 16.442 -6.314 -25.288 1.00 98.19 473 GLU A O 1
ATOM 3656 N N . ILE A 1 474 ? 14.272 -6.158 -24.713 1.00 98.12 474 ILE A N 1
ATOM 3657 C CA . ILE A 1 474 ? 13.960 -4.859 -25.319 1.00 98.12 474 ILE A CA 1
ATOM 3658 C C . ILE A 1 474 ? 13.295 -4.000 -24.242 1.00 98.12 474 ILE A C 1
ATOM 3660 O O . ILE A 1 474 ? 12.292 -4.411 -23.661 1.00 98.12 474 ILE A O 1
ATOM 3664 N N . ASN A 1 475 ? 13.825 -2.810 -23.958 1.00 97.75 475 ASN A N 1
ATOM 3665 C CA . ASN A 1 475 ? 13.224 -1.923 -22.956 1.00 97.75 475 ASN A CA 1
ATOM 3666 C C . ASN A 1 475 ? 11.943 -1.281 -23.496 1.00 97.75 475 ASN A C 1
ATOM 3668 O O . ASN A 1 475 ? 10.899 -1.377 -22.854 1.00 97.75 475 ASN A O 1
ATOM 3672 N N . ILE A 1 476 ? 12.013 -0.672 -24.685 1.00 96.31 476 ILE A N 1
ATOM 3673 C CA . ILE A 1 476 ? 10.861 -0.047 -25.345 1.00 96.31 476 ILE A CA 1
ATOM 3674 C C . ILE A 1 476 ? 10.852 -0.417 -26.828 1.00 96.31 476 ILE A C 1
ATOM 3676 O O . ILE A 1 476 ? 11.848 -0.238 -27.530 1.00 96.31 476 ILE A O 1
ATOM 3680 N N . GLU A 1 477 ? 9.707 -0.896 -27.304 1.00 94.81 477 GLU A N 1
ATOM 3681 C CA . GLU A 1 477 ? 9.413 -1.107 -28.717 1.00 94.81 477 GLU A CA 1
ATOM 3682 C C . GLU A 1 477 ? 8.289 -0.165 -29.179 1.00 94.81 477 GLU A C 1
ATOM 3684 O O . GLU A 1 477 ? 7.169 -0.214 -28.671 1.00 94.81 477 GLU A O 1
ATOM 3689 N N . ASN A 1 478 ? 8.574 0.674 -30.171 1.00 89.88 478 ASN A N 1
ATOM 3690 C CA . ASN A 1 478 ? 7.605 1.526 -30.859 1.00 89.88 478 ASN A CA 1
ATOM 3691 C C . ASN A 1 478 ? 7.504 1.082 -32.330 1.00 89.88 478 ASN A C 1
ATOM 3693 O O . ASN A 1 478 ? 8.242 1.598 -33.178 1.00 89.88 478 ASN A O 1
ATOM 3697 N N . PRO A 1 479 ? 6.683 0.065 -32.657 1.00 85.44 479 PRO A N 1
ATOM 3698 C CA . PRO A 1 479 ? 6.585 -0.429 -34.022 1.00 85.44 479 PRO A CA 1
ATOM 3699 C C . PRO A 1 479 ? 6.059 0.665 -34.966 1.00 85.44 479 PRO A C 1
ATOM 3701 O O . PRO A 1 479 ? 5.189 1.450 -34.581 1.00 85.44 479 PRO A O 1
ATOM 3704 N N . PRO A 1 480 ? 6.536 0.704 -36.222 1.00 72.38 480 PRO A N 1
ATOM 3705 C CA . PRO A 1 480 ? 6.076 1.683 -37.195 1.00 72.38 480 PRO A CA 1
ATOM 3706 C C . PRO A 1 480 ? 4.565 1.554 -37.404 1.00 72.38 480 PRO A C 1
ATOM 3708 O O . PRO A 1 480 ? 4.040 0.471 -37.675 1.00 72.38 480 PRO A O 1
ATOM 3711 N N . THR A 1 481 ? 3.853 2.669 -37.286 1.00 64.12 481 THR A N 1
ATOM 3712 C CA . THR A 1 481 ? 2.421 2.737 -37.562 1.00 64.12 481 THR A CA 1
ATOM 3713 C C . THR A 1 481 ? 2.206 3.084 -39.033 1.00 64.12 481 THR A C 1
ATOM 3715 O O . THR A 1 481 ? 2.887 3.944 -39.587 1.00 64.12 481 THR A O 1
ATOM 3718 N N . SER A 1 482 ? 1.258 2.410 -39.696 1.00 53.78 482 SER A N 1
ATOM 3719 C CA . SER A 1 482 ? 0.842 2.813 -41.046 1.00 53.78 482 SER A CA 1
ATOM 3720 C C . SER A 1 482 ? 0.363 4.270 -40.995 1.00 53.78 482 SER A C 1
ATOM 3722 O O . SER A 1 482 ? -0.402 4.599 -40.081 1.00 53.78 482 SER A O 1
ATOM 3724 N N . PRO A 1 483 ? 0.788 5.137 -41.931 1.00 51.66 483 PRO A N 1
ATOM 3725 C CA . PRO A 1 483 ? 0.440 6.550 -41.899 1.00 51.66 483 PRO A CA 1
ATOM 3726 C C . PRO A 1 483 ? -1.081 6.719 -41.908 1.00 51.66 483 PRO A C 1
ATOM 3728 O O . PRO A 1 483 ? -1.771 6.113 -42.729 1.00 51.66 483 PRO A O 1
ATOM 3731 N N . PHE A 1 484 ? -1.597 7.545 -40.995 1.00 50.75 484 PHE A N 1
ATOM 3732 C CA . PHE A 1 484 ? -3.003 7.949 -41.014 1.00 50.75 484 PHE A CA 1
ATOM 3733 C C . PHE A 1 484 ? -3.317 8.944 -42.139 1.00 50.75 484 PHE A C 1
ATOM 3735 O O . PHE A 1 484 ? -4.487 9.156 -42.409 1.00 50.75 484 PHE A O 1
ATOM 3742 N N . ASP A 1 485 ? -2.314 9.465 -42.856 1.00 38.16 485 ASP A N 1
ATOM 3743 C CA . ASP A 1 485 ? -2.502 10.265 -44.065 1.00 38.16 485 ASP A CA 1
ATOM 3744 C C . ASP A 1 485 ? -1.290 10.168 -45.003 1.00 38.16 485 ASP A C 1
ATOM 3746 O O . ASP A 1 485 ? -0.141 10.039 -44.575 1.00 38.16 485 ASP A O 1
ATOM 3750 N N . LYS A 1 486 ? -1.552 10.207 -46.314 1.00 40.34 486 LYS A N 1
ATOM 3751 C CA . LYS A 1 486 ? -0.553 10.099 -47.388 1.00 40.34 486 LYS A CA 1
ATOM 3752 C C . LYS A 1 486 ? 0.561 11.149 -47.225 1.00 40.34 486 LYS A C 1
ATOM 3754 O O . LYS A 1 486 ? 0.362 12.300 -47.596 1.00 40.34 486 LYS A O 1
ATOM 3759 N N . GLY A 1 487 ? 1.748 10.733 -46.774 1.00 39.81 487 GLY A N 1
ATOM 3760 C CA . GLY A 1 487 ? 2.999 11.464 -47.028 1.00 39.81 487 GLY A CA 1
ATOM 3761 C C . GLY A 1 487 ? 3.870 11.870 -45.834 1.00 39.81 487 GLY A C 1
ATOM 3762 O O . GLY A 1 487 ? 4.810 12.626 -46.052 1.00 39.81 487 GLY A O 1
ATOM 3763 N N . GLY A 1 488 ? 3.618 11.395 -44.610 1.00 41.34 488 GLY A N 1
ATOM 3764 C CA . GLY A 1 488 ? 4.503 11.652 -43.463 1.00 41.34 488 GLY A CA 1
ATOM 3765 C C . GLY A 1 488 ? 5.130 10.379 -42.892 1.00 41.34 488 GLY A C 1
ATOM 3766 O O . GLY A 1 488 ? 4.411 9.513 -42.402 1.00 41.34 488 GLY A O 1
ATOM 3767 N N . GLU A 1 489 ? 6.462 10.278 -42.907 1.00 41.06 489 GLU A N 1
ATOM 3768 C CA . GLU A 1 489 ? 7.205 9.394 -41.999 1.00 41.06 489 GLU A CA 1
ATOM 3769 C C . GLU A 1 489 ? 7.183 10.041 -40.608 1.00 41.06 489 GLU A C 1
ATOM 3771 O O . GLU A 1 489 ? 7.964 10.942 -40.315 1.00 41.06 489 GLU A O 1
ATOM 3776 N N . GLY A 1 490 ? 6.227 9.666 -39.764 1.00 42.22 490 GLY A N 1
ATOM 3777 C CA . GLY A 1 490 ? 6.131 10.235 -38.424 1.00 42.22 490 GLY A CA 1
ATOM 3778 C C . GLY A 1 490 ? 5.322 9.345 -37.505 1.00 42.22 490 GLY A C 1
ATOM 3779 O O . GLY A 1 490 ? 4.104 9.489 -37.413 1.00 42.22 490 GLY A O 1
ATOM 3780 N N . GLY A 1 491 ? 5.996 8.419 -36.822 1.00 50.06 491 GLY A N 1
ATOM 3781 C CA . GLY A 1 491 ? 5.429 7.803 -35.627 1.00 50.06 491 GLY A CA 1
ATOM 3782 C C . GLY A 1 491 ? 5.176 8.875 -34.560 1.00 50.06 491 GLY A C 1
ATOM 3783 O O . GLY A 1 491 ? 5.818 9.928 -34.550 1.00 50.06 491 GLY A O 1
ATOM 3784 N N . LEU A 1 492 ? 4.227 8.635 -33.652 1.00 58.16 492 LEU A N 1
ATOM 3785 C CA . LEU A 1 492 ? 4.063 9.501 -32.484 1.00 58.16 492 LEU A CA 1
ATOM 3786 C C . LEU A 1 492 ? 5.366 9.464 -31.674 1.00 58.16 492 LEU A C 1
ATOM 3788 O O . LEU A 1 492 ? 5.834 8.391 -31.295 1.00 58.16 492 LEU A O 1
ATOM 3792 N N . THR A 1 493 ? 5.967 10.630 -31.431 1.00 62.47 493 THR A N 1
ATOM 3793 C CA . THR A 1 493 ? 7.150 10.724 -30.570 1.00 62.47 493 THR A CA 1
ATOM 3794 C C . THR A 1 493 ? 6.730 10.425 -29.133 1.00 62.47 493 THR A C 1
ATOM 3796 O O . THR A 1 493 ? 5.923 11.153 -28.558 1.00 62.47 493 THR A O 1
ATOM 3799 N N . VAL A 1 494 ? 7.272 9.351 -28.560 1.00 71.62 494 VAL A N 1
ATOM 3800 C CA . VAL A 1 494 ? 7.043 8.979 -27.159 1.00 71.62 494 VAL A CA 1
ATOM 3801 C C . VAL A 1 494 ? 7.844 9.921 -26.266 1.00 71.62 494 VAL A C 1
ATOM 3803 O O . VAL A 1 494 ? 9.062 10.011 -26.407 1.00 71.62 494 VAL A O 1
ATOM 3806 N N . GLN A 1 495 ? 7.168 10.626 -25.360 1.00 72.06 495 GLN A N 1
ATOM 3807 C CA . GLN A 1 495 ? 7.830 11.459 -24.358 1.00 72.06 495 GLN A CA 1
ATOM 3808 C C . GLN A 1 495 ? 8.300 10.574 -23.201 1.00 72.06 495 GLN A C 1
ATOM 3810 O O . GLN A 1 495 ? 7.504 9.869 -22.581 1.00 72.06 495 GLN A O 1
ATOM 3815 N N . LEU A 1 496 ? 9.608 10.590 -22.954 1.00 87.50 496 LEU A N 1
ATOM 3816 C CA . LEU A 1 496 ? 10.274 9.833 -21.901 1.00 87.50 496 LEU A CA 1
ATOM 3817 C C . LEU A 1 496 ? 10.996 10.832 -21.002 1.00 87.50 496 LEU A C 1
ATOM 3819 O O . LEU A 1 496 ? 12.024 11.381 -21.400 1.00 87.50 496 LEU A O 1
ATOM 3823 N N . ASP A 1 497 ? 10.475 11.044 -19.797 1.00 85.69 497 ASP A N 1
ATOM 3824 C CA . ASP A 1 497 ? 11.008 12.049 -18.880 1.00 85.69 497 ASP A CA 1
ATOM 3825 C C . ASP A 1 497 ? 11.630 11.388 -17.652 1.00 85.69 497 ASP A C 1
ATOM 3827 O O . ASP A 1 497 ? 10.940 10.776 -16.842 1.00 85.69 497 ASP A O 1
ATOM 3831 N N . ASN A 1 498 ? 12.943 11.549 -17.471 1.00 90.88 498 ASN A N 1
ATOM 3832 C CA . ASN A 1 498 ? 13.644 11.119 -16.256 1.00 90.88 498 ASN A CA 1
ATOM 3833 C C . ASN A 1 498 ? 13.409 9.637 -15.909 1.00 90.88 498 ASN A C 1
ATOM 3835 O O . ASN A 1 498 ? 13.128 9.304 -14.764 1.00 90.88 498 ASN A O 1
ATOM 3839 N N . ASN A 1 499 ? 13.530 8.748 -16.894 1.00 97.12 499 ASN A N 1
ATOM 3840 C CA . ASN A 1 499 ? 13.499 7.299 -16.681 1.00 97.12 499 ASN A CA 1
ATOM 3841 C C . ASN A 1 499 ? 14.926 6.731 -16.617 1.00 97.12 499 ASN A C 1
ATOM 3843 O O . ASN A 1 499 ? 15.834 7.249 -17.275 1.00 97.12 499 ASN A O 1
ATOM 3847 N N . PHE A 1 500 ? 15.124 5.653 -15.859 1.00 98.19 500 PHE A N 1
ATOM 3848 C CA . PHE A 1 500 ? 16.377 4.900 -15.810 1.00 98.19 500 PHE A CA 1
ATOM 3849 C C . PHE A 1 500 ? 16.322 3.691 -16.752 1.00 98.19 500 PHE A C 1
ATOM 3851 O O . PHE A 1 500 ? 15.514 2.786 -16.548 1.00 98.19 500 PHE A O 1
ATOM 3858 N N . PHE A 1 501 ? 17.219 3.637 -17.744 1.00 97.56 501 PHE A N 1
ATOM 3859 C CA . PHE A 1 501 ? 17.258 2.558 -18.747 1.00 97.56 501 PHE A CA 1
ATOM 3860 C C . PHE A 1 501 ? 18.386 1.532 -18.549 1.00 97.56 501 PHE A C 1
ATOM 3862 O O . PHE A 1 501 ? 18.564 0.627 -19.368 1.00 97.56 501 PHE A O 1
ATOM 3869 N N . GLY A 1 502 ? 19.148 1.645 -17.454 1.00 95.88 502 GLY A N 1
ATOM 3870 C CA . GLY A 1 502 ? 20.335 0.820 -17.185 1.00 95.88 502 GLY A CA 1
ATOM 3871 C C . GLY A 1 502 ? 21.650 1.410 -17.706 1.00 95.88 502 GLY A C 1
ATOM 3872 O O . GLY A 1 502 ? 22.711 0.878 -17.402 1.00 95.88 502 GLY A O 1
ATOM 3873 N N . THR A 1 503 ? 21.580 2.487 -18.486 1.00 95.62 503 THR A N 1
ATOM 3874 C CA . THR A 1 503 ? 22.703 3.165 -19.147 1.00 95.62 503 THR A CA 1
ATOM 3875 C C . THR A 1 503 ? 22.275 4.580 -19.540 1.00 95.62 503 THR A C 1
ATOM 3877 O O . THR A 1 503 ? 21.080 4.870 -19.631 1.00 95.62 503 THR A O 1
ATOM 3880 N N . ILE A 1 504 ? 23.251 5.449 -19.798 1.00 95.56 504 ILE A N 1
ATOM 3881 C CA . ILE A 1 504 ? 23.042 6.804 -20.332 1.00 95.56 504 ILE A CA 1
ATOM 3882 C C . ILE A 1 504 ? 23.358 6.894 -21.835 1.00 95.56 504 ILE A C 1
ATOM 3884 O O . ILE A 1 504 ? 23.193 7.957 -22.434 1.00 95.56 504 ILE A O 1
ATOM 3888 N N . VAL A 1 505 ? 23.816 5.789 -22.439 1.00 94.31 505 VAL A N 1
ATOM 3889 C CA . VAL A 1 505 ? 24.174 5.685 -23.860 1.00 94.31 505 VAL A CA 1
ATOM 3890 C C . VAL A 1 505 ? 22.974 5.189 -24.662 1.00 94.31 505 VAL A C 1
ATOM 3892 O O . VAL A 1 505 ? 22.494 4.086 -24.418 1.00 94.31 505 VAL A O 1
ATOM 3895 N N . PHE A 1 506 ? 22.494 5.984 -25.620 1.00 93.00 506 PHE A N 1
ATOM 3896 C CA . PHE A 1 506 ? 21.248 5.742 -26.359 1.00 93.00 506 PHE A CA 1
ATOM 3897 C C . PHE A 1 506 ? 21.169 4.340 -26.980 1.00 93.00 506 PHE A C 1
ATOM 3899 O O . PHE A 1 506 ? 20.184 3.627 -26.806 1.00 93.00 506 PHE A O 1
ATOM 3906 N N . GLU A 1 507 ? 22.227 3.915 -27.663 1.00 91.75 507 GLU A N 1
ATOM 3907 C CA . GLU A 1 507 ? 22.292 2.639 -28.377 1.00 91.75 507 GLU A CA 1
ATOM 3908 C C . GLU A 1 507 ? 22.246 1.425 -27.435 1.00 91.75 507 GLU A C 1
ATOM 3910 O O . GLU A 1 507 ? 21.772 0.354 -27.811 1.00 91.75 507 GLU A O 1
ATOM 3915 N N . GLU A 1 508 ? 22.679 1.592 -26.185 1.00 94.31 508 GLU A N 1
ATOM 3916 C CA . GLU A 1 508 ? 22.643 0.550 -25.159 1.00 94.31 508 GLU A CA 1
ATOM 3917 C C . GLU A 1 508 ? 21.290 0.480 -24.433 1.00 94.31 508 GLU A C 1
ATOM 3919 O O . GLU A 1 508 ? 21.031 -0.492 -23.719 1.00 94.31 508 GLU A O 1
ATOM 3924 N N . MET A 1 509 ? 20.397 1.464 -24.621 1.00 95.25 509 MET A N 1
ATOM 3925 C CA . MET A 1 509 ? 19.090 1.526 -23.946 1.00 95.25 509 MET A CA 1
ATOM 3926 C C . MET A 1 509 ? 18.094 0.474 -24.444 1.00 95.25 509 MET A C 1
ATOM 3928 O O . MET A 1 509 ? 17.003 0.374 -23.887 1.00 95.25 509 MET A O 1
ATOM 3932 N N . ARG A 1 510 ? 18.445 -0.334 -25.456 1.00 96.00 510 ARG A N 1
ATOM 3933 C CA . ARG A 1 510 ? 17.606 -1.425 -25.998 1.00 96.00 510 ARG A CA 1
ATOM 3934 C C . ARG A 1 510 ? 16.249 -0.925 -26.496 1.00 96.00 510 ARG A C 1
ATOM 3936 O O . ARG A 1 510 ? 15.207 -1.524 -26.220 1.00 96.00 510 ARG A O 1
ATOM 3943 N N . PHE A 1 511 ? 16.273 0.195 -27.208 1.00 94.31 511 PHE A N 1
ATOM 3944 C CA . PHE A 1 511 ? 15.119 0.746 -27.904 1.00 94.31 511 PHE A CA 1
ATOM 3945 C C . PHE A 1 511 ? 14.984 0.151 -29.302 1.00 94.31 511 PHE A C 1
ATOM 3947 O O . PHE A 1 511 ? 15.976 -0.116 -29.979 1.00 94.31 511 PHE A O 1
ATOM 3954 N N . LYS A 1 512 ? 13.741 -0.044 -29.742 1.00 92.25 512 LYS A N 1
ATOM 3955 C CA . LYS A 1 512 ? 13.421 -0.518 -31.088 1.00 92.25 512 LYS A CA 1
ATOM 3956 C C . LYS A 1 512 ? 12.290 0.313 -31.682 1.00 92.25 512 LYS A C 1
ATOM 3958 O O . LYS A 1 512 ? 11.214 0.389 -31.099 1.00 92.25 512 LYS A O 1
ATOM 3963 N N . GLY A 1 513 ? 12.520 0.888 -32.860 1.00 85.69 513 GLY A N 1
ATOM 3964 C CA . GLY A 1 513 ? 11.585 1.813 -33.509 1.00 85.69 513 GLY A CA 1
ATOM 3965 C C . GLY A 1 513 ? 11.925 3.283 -33.261 1.00 85.69 513 GLY A C 1
ATOM 3966 O O . GLY A 1 513 ? 12.995 3.594 -32.743 1.00 85.69 513 GLY A O 1
ATOM 3967 N N . ASP A 1 514 ? 11.033 4.187 -33.669 1.00 79.56 514 ASP A N 1
ATOM 3968 C CA . ASP A 1 514 ? 11.262 5.637 -33.579 1.00 79.56 514 ASP A CA 1
ATOM 3969 C C . ASP A 1 514 ? 11.028 6.132 -32.144 1.00 79.56 514 ASP A C 1
ATOM 3971 O O . ASP A 1 514 ? 9.891 6.301 -31.698 1.00 79.56 514 ASP A O 1
ATOM 3975 N N . ILE A 1 515 ? 12.113 6.295 -31.386 1.00 85.88 515 ILE A N 1
ATOM 3976 C CA . ILE A 1 515 ? 12.097 6.730 -29.987 1.00 85.88 515 ILE A CA 1
ATOM 3977 C C . ILE A 1 515 ? 13.085 7.882 -29.836 1.00 85.88 515 ILE A C 1
ATOM 3979 O O . ILE A 1 515 ? 14.250 7.771 -30.214 1.00 85.88 515 ILE A O 1
ATOM 3983 N N . LYS A 1 516 ? 12.623 8.986 -29.243 1.00 82.62 516 LYS A N 1
ATOM 3984 C CA . LYS A 1 516 ? 13.454 10.154 -28.938 1.00 82.62 516 LYS A CA 1
ATOM 3985 C C . LYS A 1 516 ? 13.497 10.354 -27.435 1.00 82.62 516 LYS A C 1
ATOM 3987 O O . LYS A 1 516 ? 12.459 10.426 -26.789 1.00 82.62 516 LYS A O 1
ATOM 3992 N N . VAL A 1 517 ? 14.700 10.485 -26.893 1.00 87.81 517 VAL A N 1
ATOM 3993 C CA . VAL A 1 517 ? 14.922 10.793 -25.481 1.00 87.81 517 VAL A CA 1
ATOM 3994 C C . VAL A 1 517 ? 16.063 11.797 -25.362 1.00 87.81 517 VAL A C 1
ATOM 3996 O O . VAL A 1 517 ? 17.090 11.666 -26.023 1.00 87.81 517 VAL A O 1
ATOM 3999 N N . VAL A 1 518 ? 15.856 12.839 -24.558 1.00 87.56 518 VAL A N 1
ATOM 4000 C CA . VAL A 1 518 ? 16.840 13.920 -24.364 1.00 87.56 518 VAL A CA 1
ATOM 4001 C C . VAL A 1 518 ? 17.561 13.763 -23.029 1.00 87.56 518 VAL A C 1
ATOM 4003 O O . VAL A 1 518 ? 18.774 13.967 -22.944 1.00 87.56 518 VAL A O 1
ATOM 4006 N N . THR A 1 519 ? 16.817 13.382 -21.993 1.00 92.25 519 THR A N 1
ATOM 4007 C CA . THR A 1 519 ? 17.308 13.234 -20.623 1.00 92.25 519 THR A CA 1
ATOM 4008 C C . THR A 1 519 ? 16.863 11.910 -20.025 1.00 92.25 519 THR A C 1
ATOM 4010 O O . THR A 1 519 ? 15.710 11.512 -20.175 1.00 92.25 519 THR A O 1
ATOM 4013 N N . VAL A 1 520 ? 17.775 11.256 -19.314 1.00 95.94 520 VAL A N 1
ATOM 4014 C CA . VAL A 1 520 ? 17.555 9.997 -18.587 1.00 95.94 520 VAL A CA 1
ATOM 4015 C C . VAL A 1 520 ? 18.124 10.115 -17.179 1.00 95.94 520 VAL A C 1
ATOM 4017 O O . VAL A 1 520 ? 18.835 11.075 -16.886 1.00 95.94 520 VAL A O 1
ATOM 4020 N N . LEU A 1 521 ? 17.822 9.162 -16.304 1.00 97.56 521 LEU A N 1
ATOM 4021 C CA . LEU A 1 521 ? 18.470 9.073 -14.996 1.00 97.56 521 LEU A CA 1
ATOM 4022 C C . LEU A 1 521 ? 19.812 8.333 -15.096 1.00 97.56 521 LEU A C 1
ATOM 4024 O O . LEU A 1 521 ? 19.922 7.349 -15.828 1.00 97.56 521 LEU A O 1
ATOM 4028 N N . ASP A 1 522 ? 20.816 8.793 -14.347 1.00 96.31 522 ASP A N 1
ATOM 4029 C CA . ASP A 1 522 ? 22.136 8.148 -14.233 1.00 96.31 522 ASP A CA 1
ATOM 4030 C C . ASP A 1 522 ? 22.178 6.960 -13.249 1.00 96.31 522 ASP A C 1
ATOM 4032 O O . ASP A 1 522 ? 23.084 6.131 -13.322 1.00 96.31 522 ASP A O 1
ATOM 4036 N N . ASP A 1 523 ? 21.178 6.843 -12.375 1.00 97.75 523 ASP A N 1
ATOM 4037 C CA . ASP A 1 523 ? 20.949 5.726 -11.452 1.00 97.75 523 ASP A CA 1
ATOM 4038 C C . ASP A 1 523 ? 19.434 5.473 -11.308 1.00 97.75 523 ASP A C 1
ATOM 4040 O O . ASP A 1 523 ? 18.604 6.206 -11.850 1.00 97.75 523 ASP A O 1
ATOM 4044 N N . LYS A 1 524 ? 19.046 4.425 -10.586 1.00 97.44 524 LYS A N 1
ATOM 4045 C CA . LYS A 1 524 ? 17.645 4.044 -10.381 1.00 97.44 524 LYS A CA 1
ATOM 4046 C C . LYS A 1 524 ? 16.861 5.151 -9.678 1.00 97.44 524 LYS A C 1
ATOM 4048 O O . LYS A 1 524 ? 17.320 5.733 -8.690 1.00 97.44 524 LYS A O 1
ATOM 4053 N N . TYR A 1 525 ? 15.631 5.382 -10.121 1.00 95.88 525 TYR A N 1
ATOM 4054 C CA . TYR A 1 525 ? 14.658 6.169 -9.371 1.00 95.88 525 TYR A CA 1
ATOM 4055 C C . TYR A 1 525 ? 14.408 5.523 -7.991 1.00 95.88 525 TYR A C 1
ATOM 4057 O O . TYR A 1 525 ? 14.316 4.292 -7.915 1.00 95.88 525 TYR A O 1
ATOM 4065 N N . PRO A 1 526 ? 14.304 6.303 -6.893 1.00 96.38 526 PRO A N 1
ATOM 4066 C CA . PRO A 1 526 ? 14.261 7.772 -6.832 1.00 96.38 526 PRO A CA 1
ATOM 4067 C C . PRO A 1 526 ? 15.622 8.470 -6.669 1.00 96.38 526 PRO A C 1
ATOM 4069 O O . PRO A 1 526 ? 15.661 9.684 -6.488 1.00 96.38 526 PRO A O 1
ATOM 4072 N N . ASN A 1 527 ? 16.736 7.734 -6.692 1.00 96.00 527 ASN A N 1
ATOM 4073 C CA . ASN A 1 527 ? 18.057 8.276 -6.353 1.00 96.00 527 ASN A CA 1
ATOM 4074 C C . ASN A 1 527 ? 18.818 8.860 -7.555 1.00 96.00 527 ASN A C 1
ATOM 4076 O O . ASN A 1 527 ? 19.730 9.666 -7.362 1.00 96.00 527 ASN A O 1
ATOM 4080 N N . GLY A 1 528 ? 18.457 8.453 -8.774 1.00 95.12 528 GLY A N 1
ATOM 4081 C CA . GLY A 1 528 ? 19.071 8.927 -10.009 1.00 95.12 528 GLY A CA 1
ATOM 4082 C C . GLY A 1 528 ? 18.863 10.416 -10.266 1.00 95.12 528 GLY A C 1
ATOM 4083 O O . GLY A 1 528 ? 17.843 11.007 -9.906 1.00 95.12 528 GLY A O 1
ATOM 4084 N N . LYS A 1 529 ? 19.835 11.023 -10.940 1.00 96.44 529 LYS A N 1
ATOM 4085 C CA . LYS A 1 529 ? 19.816 12.419 -11.368 1.00 96.44 529 LYS A CA 1
ATOM 4086 C C . LYS A 1 529 ? 19.588 12.506 -12.877 1.00 96.44 529 LYS A C 1
ATOM 4088 O O . LYS A 1 529 ? 20.160 11.711 -13.623 1.00 96.44 529 LYS A O 1
ATOM 4093 N N . PRO A 1 530 ? 18.812 13.495 -13.353 1.00 96.19 530 PRO A N 1
ATOM 4094 C CA . PRO A 1 530 ? 18.670 13.745 -14.780 1.00 96.19 530 PRO A CA 1
ATOM 4095 C C . PRO A 1 530 ? 20.007 14.123 -15.424 1.00 96.19 530 PRO A C 1
ATOM 4097 O O . PRO A 1 530 ? 20.648 15.103 -15.037 1.00 96.19 530 PRO A O 1
ATOM 4100 N N . VAL A 1 531 ? 20.398 13.377 -16.450 1.00 95.88 531 VAL A N 1
ATOM 4101 C CA . VAL A 1 531 ? 21.575 13.628 -17.283 1.00 95.88 531 VAL A CA 1
ATOM 4102 C C . VAL A 1 531 ? 21.197 13.581 -18.759 1.00 95.88 531 VAL A C 1
ATOM 4104 O O . VAL A 1 531 ? 20.203 12.967 -19.149 1.00 95.88 531 VAL A O 1
ATOM 4107 N N . LYS A 1 532 ? 21.981 14.259 -19.602 1.00 94.38 532 LYS A N 1
ATOM 4108 C CA . LYS A 1 532 ? 21.779 14.216 -21.054 1.00 94.38 532 LYS A CA 1
ATOM 4109 C C . LYS A 1 532 ? 22.173 12.851 -21.603 1.00 94.38 532 LYS A C 1
ATOM 4111 O O . LYS A 1 532 ? 23.199 12.300 -21.208 1.00 94.38 532 LYS A O 1
ATOM 4116 N N . VAL A 1 533 ? 21.383 12.362 -22.550 1.00 92.44 533 VAL A N 1
ATOM 4117 C CA . VAL A 1 533 ? 21.680 11.127 -23.276 1.00 92.44 533 VAL A CA 1
ATOM 4118 C C . VAL A 1 533 ? 22.954 11.295 -24.100 1.00 92.44 533 VAL A C 1
ATOM 4120 O O . VAL A 1 533 ? 23.136 12.303 -24.787 1.00 92.44 533 VAL A O 1
ATOM 4123 N N . ILE A 1 534 ? 23.831 10.297 -24.028 1.00 91.25 534 ILE A N 1
ATOM 4124 C CA . ILE A 1 534 ? 25.031 10.197 -24.856 1.00 91.25 534 ILE A CA 1
ATOM 4125 C C . ILE A 1 534 ? 24.680 9.360 -26.083 1.00 91.25 534 ILE A C 1
ATOM 4127 O O . ILE A 1 534 ? 24.172 8.251 -25.952 1.00 91.25 534 ILE A O 1
ATOM 4131 N N . VAL A 1 535 ? 24.968 9.878 -27.272 1.00 88.25 535 VAL A N 1
ATOM 4132 C CA . VAL A 1 535 ? 24.854 9.122 -28.524 1.00 88.25 535 VAL A CA 1
ATOM 4133 C C . VAL A 1 535 ? 26.237 8.574 -28.851 1.00 88.25 535 VAL A C 1
ATOM 4135 O O . VAL A 1 535 ? 27.184 9.342 -29.029 1.00 88.25 535 VAL A O 1
ATOM 4138 N N . ASN A 1 536 ? 26.366 7.252 -28.883 1.00 87.31 536 ASN A N 1
ATOM 4139 C CA . ASN A 1 536 ? 27.582 6.558 -29.283 1.00 87.31 536 ASN A CA 1
ATOM 4140 C C . ASN A 1 536 ? 27.200 5.384 -30.199 1.00 87.31 536 ASN A C 1
ATOM 4142 O O . ASN A 1 536 ? 27.009 4.261 -29.709 1.00 87.31 536 ASN A O 1
ATOM 4146 N N . PRO A 1 537 ? 27.165 5.610 -31.528 1.00 85.69 537 PRO A N 1
ATOM 4147 C CA . PRO A 1 537 ? 26.777 4.601 -32.517 1.00 85.69 537 PRO A CA 1
ATOM 4148 C C . PRO A 1 537 ? 27.632 3.330 -32.471 1.00 85.69 537 PRO A C 1
ATOM 4150 O O . PRO A 1 537 ? 27.242 2.282 -32.979 1.00 85.69 537 PRO A O 1
ATOM 4153 N N . TYR A 1 538 ? 28.817 3.425 -31.871 1.00 87.81 538 TYR A N 1
ATOM 4154 C CA . TYR A 1 538 ? 29.810 2.366 -31.822 1.00 87.81 538 TYR A CA 1
ATOM 4155 C C . TYR A 1 538 ? 29.851 1.625 -30.482 1.00 87.81 538 TYR A C 1
ATOM 4157 O O . TYR A 1 538 ? 30.648 0.701 -30.318 1.00 87.81 538 TYR A O 1
ATOM 4165 N N . SER A 1 539 ? 29.026 2.020 -29.511 1.00 87.50 539 SER A N 1
ATOM 4166 C CA . SER A 1 539 ? 28.996 1.442 -28.159 1.00 87.50 539 SER A CA 1
ATOM 4167 C C . SER A 1 539 ? 28.854 -0.083 -28.170 1.00 87.50 539 SER A C 1
ATOM 4169 O O . SER A 1 539 ? 29.623 -0.766 -27.488 1.00 87.50 539 SER A O 1
ATOM 4171 N N . LEU A 1 540 ? 27.970 -0.601 -29.029 1.00 87.00 540 LEU A N 1
ATOM 4172 C CA . LEU A 1 540 ? 27.651 -2.025 -29.175 1.00 87.00 540 LEU A CA 1
ATOM 4173 C C . LEU A 1 540 ? 28.719 -2.857 -29.909 1.00 87.00 540 LEU A C 1
ATOM 4175 O O . LEU A 1 540 ? 28.619 -4.082 -29.916 1.00 87.00 540 LEU A O 1
ATOM 4179 N N . LEU A 1 541 ? 29.729 -2.230 -30.523 1.00 89.06 541 LEU A N 1
ATOM 4180 C CA . LEU A 1 541 ? 30.804 -2.953 -31.211 1.00 89.06 541 LEU A CA 1
ATOM 4181 C C . LEU A 1 541 ? 31.742 -3.655 -30.215 1.00 89.06 541 LEU A C 1
ATOM 4183 O O . LEU A 1 541 ? 32.078 -3.115 -29.151 1.00 89.06 541 LEU A O 1
ATOM 4187 N N . SER A 1 542 ? 32.233 -4.835 -30.597 1.00 89.31 542 SER A N 1
ATOM 4188 C CA . SER A 1 542 ? 33.291 -5.539 -29.868 1.00 89.31 542 SER A CA 1
ATOM 4189 C C . SER A 1 542 ? 34.621 -4.765 -29.914 1.00 89.31 542 SER A C 1
ATOM 4191 O O . SER A 1 542 ? 34.826 -3.920 -30.790 1.00 89.31 542 SER A O 1
ATOM 4193 N N . PRO A 1 543 ? 35.576 -5.035 -29.003 1.00 87.25 543 PRO A N 1
ATOM 4194 C CA . PRO A 1 543 ? 36.867 -4.341 -28.996 1.00 87.25 543 PRO A CA 1
ATOM 4195 C C . PRO A 1 543 ? 37.658 -4.449 -30.311 1.00 87.25 543 PRO A C 1
ATOM 4197 O O . PRO A 1 543 ? 38.377 -3.519 -30.669 1.00 87.25 543 PRO A O 1
ATOM 4200 N N . GLU A 1 544 ? 37.542 -5.566 -31.031 1.00 89.69 544 GLU A N 1
ATOM 4201 C CA . GLU A 1 544 ? 38.207 -5.770 -32.323 1.00 89.69 544 GLU A CA 1
ATOM 4202 C C . GLU A 1 544 ? 37.523 -4.972 -33.439 1.00 89.69 544 GLU A C 1
ATOM 4204 O O . GLU A 1 544 ? 38.189 -4.240 -34.173 1.00 89.69 544 GLU A O 1
ATOM 4209 N N . GLU A 1 545 ? 36.190 -5.014 -33.501 1.00 91.50 545 GLU A N 1
ATOM 4210 C CA . GLU A 1 545 ? 35.404 -4.216 -34.448 1.00 91.50 545 GLU A CA 1
ATOM 4211 C C . GLU A 1 545 ? 35.614 -2.715 -34.238 1.00 91.50 545 GLU A C 1
ATOM 4213 O O . GLU A 1 545 ? 35.738 -1.976 -35.213 1.00 91.50 545 GLU A O 1
ATOM 4218 N N . LYS A 1 546 ? 35.729 -2.259 -32.981 1.00 89.56 546 LYS A N 1
ATOM 4219 C CA . LYS A 1 546 ? 36.044 -0.860 -32.654 1.00 89.56 546 LYS A CA 1
ATOM 4220 C C . LYS A 1 546 ? 37.379 -0.421 -33.257 1.00 89.56 546 LYS A C 1
ATOM 4222 O O . LYS A 1 546 ? 37.438 0.646 -33.862 1.00 89.56 546 LYS A O 1
ATOM 4227 N N . LYS A 1 547 ? 38.425 -1.252 -33.164 1.00 88.50 547 LYS A N 1
ATOM 4228 C CA . LYS A 1 547 ? 39.747 -0.964 -33.755 1.00 88.50 547 LYS A CA 1
ATOM 4229 C C . LYS A 1 547 ? 39.708 -0.925 -35.278 1.00 88.50 547 LYS A C 1
ATOM 4231 O O . LYS A 1 547 ? 40.261 -0.007 -35.881 1.00 88.50 547 LYS A O 1
ATOM 4236 N N . ILE A 1 548 ? 39.044 -1.902 -35.900 1.00 91.62 548 ILE A N 1
ATOM 4237 C CA . ILE A 1 548 ? 38.867 -1.935 -37.358 1.00 91.62 548 ILE A CA 1
ATOM 4238 C C . ILE A 1 548 ? 38.131 -0.671 -37.804 1.00 91.62 548 ILE A C 1
ATOM 4240 O O . ILE A 1 548 ? 38.587 0.026 -38.712 1.00 91.62 548 ILE A O 1
ATOM 4244 N N . LYS A 1 549 ? 37.041 -0.322 -37.111 1.00 92.44 549 LYS A N 1
ATOM 4245 C CA . LYS A 1 549 ? 36.237 0.843 -37.460 1.00 92.44 549 LYS A CA 1
ATOM 4246 C C . LYS A 1 549 ? 36.991 2.154 -37.274 1.00 92.44 549 LYS A C 1
ATOM 4248 O O . LYS A 1 549 ? 36.911 3.021 -38.142 1.00 92.44 549 LYS A O 1
ATOM 4253 N N . ALA A 1 550 ? 37.765 2.283 -36.198 1.00 92.25 550 ALA A N 1
ATOM 4254 C CA . ALA A 1 550 ? 38.620 3.442 -35.968 1.00 92.25 550 ALA A CA 1
ATOM 4255 C C . ALA A 1 550 ? 39.634 3.608 -37.110 1.00 92.25 550 ALA A C 1
ATOM 4257 O O . ALA A 1 550 ? 39.764 4.699 -37.663 1.00 92.25 550 ALA A O 1
ATOM 4258 N N . ALA A 1 551 ? 40.292 2.525 -37.540 1.00 91.88 551 ALA A N 1
ATOM 4259 C CA . ALA A 1 551 ? 41.234 2.566 -38.656 1.00 91.88 551 ALA A CA 1
ATOM 4260 C C . ALA A 1 551 ? 40.567 2.984 -39.982 1.00 91.88 551 ALA A C 1
ATOM 4262 O O . ALA A 1 551 ? 41.107 3.831 -40.697 1.00 91.88 551 ALA A O 1
ATOM 4263 N N . GLU A 1 552 ? 39.382 2.449 -40.300 1.00 93.38 552 GLU A N 1
ATOM 4264 C CA . GLU A 1 552 ? 38.600 2.859 -41.479 1.00 93.38 552 GLU A CA 1
ATOM 4265 C C . GLU A 1 552 ? 38.270 4.358 -41.460 1.00 93.38 552 GLU A C 1
ATOM 4267 O O . GLU A 1 552 ? 38.484 5.065 -42.455 1.00 93.38 552 GLU A O 1
ATOM 4272 N N . LEU A 1 553 ? 37.774 4.850 -40.320 1.00 94.44 553 LEU A N 1
ATOM 4273 C CA . LEU A 1 553 ? 37.430 6.256 -40.130 1.00 94.44 553 LEU A CA 1
ATOM 4274 C C . LEU A 1 553 ? 38.666 7.139 -40.299 1.00 94.44 553 LEU A C 1
ATOM 4276 O O . LEU A 1 553 ? 38.607 8.097 -41.062 1.00 94.44 553 LEU A O 1
ATOM 4280 N N . LEU A 1 554 ? 39.811 6.780 -39.710 1.00 94.69 554 LEU A N 1
ATOM 4281 C CA . LEU A 1 554 ? 41.062 7.536 -39.852 1.00 94.69 554 LEU A CA 1
ATOM 4282 C C . LEU A 1 554 ? 41.577 7.581 -41.297 1.00 94.69 554 LEU A C 1
ATOM 4284 O O . LEU A 1 554 ? 42.019 8.635 -41.763 1.00 94.69 554 LEU A O 1
ATOM 4288 N N . VAL A 1 555 ? 41.497 6.468 -42.036 1.00 94.88 555 VAL A N 1
ATOM 4289 C CA . VAL A 1 555 ? 41.883 6.426 -43.458 1.00 94.88 555 VAL A CA 1
ATOM 4290 C C . VAL A 1 555 ? 40.986 7.347 -44.286 1.00 94.88 555 VAL A C 1
ATOM 4292 O O . VAL A 1 555 ? 41.486 8.132 -45.102 1.00 94.88 555 VAL A O 1
ATOM 4295 N N . SER A 1 556 ? 39.670 7.285 -44.067 1.00 94.88 556 SER A N 1
ATOM 4296 C CA . SER A 1 556 ? 38.702 8.118 -44.785 1.00 94.88 556 SER A CA 1
ATOM 4297 C C . SER A 1 556 ? 38.824 9.604 -44.416 1.00 94.88 556 SER A C 1
ATOM 4299 O O . SER A 1 556 ? 38.859 10.456 -45.307 1.00 94.88 556 SER A O 1
ATOM 4301 N N . ALA A 1 557 ? 39.006 9.917 -43.131 1.00 95.38 557 ALA A N 1
ATOM 4302 C CA . ALA A 1 557 ? 39.224 11.262 -42.619 1.00 95.38 557 ALA A CA 1
ATOM 4303 C C . ALA A 1 557 ? 40.495 11.875 -43.215 1.00 95.38 557 ALA A C 1
ATOM 4305 O O . ALA A 1 557 ? 40.462 12.980 -43.754 1.00 95.38 557 ALA A O 1
ATOM 4306 N N . GLY A 1 558 ? 41.602 11.122 -43.227 1.00 94.94 558 GLY A N 1
ATOM 4307 C CA . GLY A 1 558 ? 42.857 11.549 -43.841 1.00 94.94 558 GLY A CA 1
ATOM 4308 C C . GLY A 1 558 ? 42.744 11.782 -45.352 1.00 94.94 558 GLY A C 1
ATOM 4309 O O . GLY A 1 558 ? 43.390 12.687 -45.883 1.00 94.94 558 GLY A O 1
ATOM 4310 N N . LYS A 1 559 ? 41.908 11.007 -46.060 1.00 96.38 559 LYS A N 1
ATOM 4311 C CA . LYS A 1 559 ? 41.597 11.253 -47.478 1.00 96.38 559 LYS A CA 1
ATOM 4312 C C . LYS A 1 559 ? 40.857 12.583 -47.655 1.00 96.38 559 LYS A C 1
ATOM 4314 O O . LYS A 1 559 ? 41.341 13.424 -48.409 1.00 96.38 559 LYS A O 1
ATOM 4319 N N . TYR A 1 560 ? 39.757 12.801 -46.930 1.00 96.62 560 TYR A N 1
ATOM 4320 C CA . TYR A 1 560 ? 39.001 14.059 -46.999 1.00 96.62 560 TYR A CA 1
ATOM 4321 C C . TYR A 1 560 ? 39.843 15.273 -46.603 1.00 96.62 560 TYR A C 1
ATOM 4323 O O . TYR A 1 560 ? 39.745 16.324 -47.234 1.00 96.62 560 TYR A O 1
ATOM 4331 N N . PHE A 1 561 ? 40.722 15.115 -45.612 1.00 96.56 561 PHE A N 1
ATOM 4332 C CA . PHE A 1 561 ? 41.647 16.159 -45.188 1.00 96.56 561 PHE A CA 1
ATOM 4333 C C . PHE A 1 561 ? 42.599 16.572 -46.320 1.00 96.56 561 PHE A C 1
ATOM 4335 O O . PHE A 1 561 ? 42.756 17.760 -46.596 1.00 96.56 561 PHE A O 1
ATOM 4342 N N . ARG A 1 562 ? 43.188 15.603 -47.041 1.00 96.06 562 ARG A N 1
ATOM 4343 C CA . ARG A 1 562 ? 44.052 15.877 -48.208 1.00 96.06 562 ARG A CA 1
ATOM 4344 C C . ARG A 1 562 ? 43.295 16.529 -49.367 1.00 96.06 562 ARG A C 1
ATOM 4346 O O . ARG A 1 562 ? 43.867 17.350 -50.076 1.00 96.06 562 ARG A O 1
ATOM 4353 N N . GLU A 1 563 ? 42.016 16.203 -49.528 1.00 96.19 563 GLU A N 1
ATOM 4354 C CA . GLU A 1 563 ? 41.107 16.824 -50.503 1.00 96.19 563 GLU A CA 1
ATOM 4355 C C . GLU A 1 563 ? 40.612 18.218 -50.065 1.00 96.19 563 GLU A C 1
ATOM 4357 O O . GLU A 1 563 ? 39.838 18.843 -50.786 1.00 96.19 563 GLU A O 1
ATOM 4362 N N . ARG A 1 564 ? 41.053 18.721 -48.898 1.00 93.88 564 ARG A N 1
ATOM 4363 C CA . ARG A 1 564 ? 40.589 19.970 -48.262 1.00 93.88 564 ARG A CA 1
ATOM 4364 C C . ARG A 1 564 ? 39.087 19.995 -47.954 1.00 93.88 564 ARG A C 1
ATOM 4366 O O . ARG A 1 564 ? 38.506 21.059 -47.755 1.00 93.88 564 ARG A O 1
ATOM 4373 N N . ASN A 1 565 ? 38.448 18.829 -47.867 1.00 96.12 565 ASN A N 1
ATOM 4374 C CA . ASN A 1 565 ? 37.067 18.701 -47.417 1.00 96.12 565 ASN A CA 1
ATOM 4375 C C . ASN A 1 565 ? 37.026 18.612 -45.885 1.00 96.12 565 ASN A C 1
ATOM 4377 O O . ASN A 1 565 ? 36.788 17.552 -45.301 1.00 96.12 565 ASN A O 1
ATOM 4381 N N . PHE A 1 566 ? 37.314 19.739 -45.236 1.00 95.69 566 PHE A N 1
ATOM 4382 C CA . PHE A 1 566 ? 37.528 19.792 -43.792 1.00 95.69 566 PHE A CA 1
ATOM 4383 C C . PHE A 1 566 ? 36.286 19.439 -42.966 1.00 95.69 566 PHE A C 1
ATOM 4385 O O . PHE A 1 566 ? 36.432 18.835 -41.910 1.00 95.69 566 PHE A O 1
ATOM 4392 N N . GLY A 1 567 ? 35.075 19.711 -43.465 1.00 94.19 567 GLY A N 1
ATOM 4393 C CA . GLY A 1 567 ? 33.836 19.340 -42.771 1.00 94.19 567 GLY A CA 1
ATOM 4394 C C . GLY A 1 567 ? 33.651 17.829 -42.656 1.00 94.19 567 GLY A C 1
ATOM 4395 O O . GLY A 1 567 ? 33.407 17.312 -41.568 1.00 94.19 567 GLY A O 1
ATOM 4396 N N . LYS A 1 568 ? 33.840 17.094 -43.761 1.00 94.12 568 LYS A N 1
ATOM 4397 C CA . LYS A 1 568 ? 33.776 15.624 -43.732 1.00 94.12 568 LYS A CA 1
ATOM 4398 C C . LYS A 1 568 ? 34.950 15.018 -42.969 1.00 94.12 568 LYS A C 1
ATOM 4400 O O . LYS A 1 568 ? 34.756 14.036 -42.261 1.00 94.12 568 LYS A O 1
ATOM 4405 N N . ALA A 1 569 ? 36.146 15.596 -43.099 1.00 95.94 569 ALA A N 1
ATOM 4406 C CA . ALA A 1 569 ? 37.313 15.150 -42.344 1.00 95.94 569 ALA A CA 1
ATOM 4407 C C . ALA A 1 569 ? 37.082 15.283 -40.832 1.00 95.94 569 ALA A C 1
ATOM 4409 O O . ALA A 1 569 ? 37.281 14.311 -40.109 1.00 95.94 569 ALA A O 1
ATOM 4410 N N . ALA A 1 570 ? 36.598 16.442 -40.372 1.00 95.88 570 ALA A N 1
ATOM 4411 C CA . ALA A 1 570 ? 36.291 16.688 -38.968 1.00 95.88 570 ALA A CA 1
ATOM 4412 C C . ALA A 1 570 ? 35.258 15.688 -38.432 1.00 95.88 570 ALA A C 1
ATOM 4414 O O . ALA A 1 570 ? 35.526 15.045 -37.426 1.00 95.88 570 ALA A O 1
ATOM 4415 N N . ALA A 1 571 ? 34.150 15.470 -39.148 1.00 93.50 571 ALA A N 1
ATOM 4416 C CA . ALA A 1 571 ? 33.128 14.504 -38.739 1.00 93.50 571 ALA A CA 1
ATOM 4417 C C . ALA A 1 571 ? 33.691 13.078 -38.565 1.00 93.50 571 ALA A C 1
ATOM 4419 O O . ALA A 1 571 ? 33.420 12.413 -37.572 1.00 93.50 571 ALA A O 1
ATOM 4420 N N . GLN A 1 572 ? 34.519 12.605 -39.503 1.00 95.38 572 GLN A N 1
ATOM 4421 C CA . GLN A 1 572 ? 35.120 11.268 -39.408 1.00 95.38 572 GLN A CA 1
ATOM 4422 C C . GLN A 1 572 ? 36.195 11.175 -38.312 1.00 95.38 572 GLN A C 1
ATOM 4424 O O . GLN A 1 572 ? 36.328 10.132 -37.676 1.00 95.38 572 GLN A O 1
ATOM 4429 N N . PHE A 1 573 ? 36.959 12.246 -38.069 1.00 96.31 573 PHE A N 1
ATOM 4430 C CA . PHE A 1 573 ? 37.901 12.293 -36.948 1.00 96.31 573 PHE A CA 1
ATOM 4431 C C . PHE A 1 573 ? 37.185 12.343 -35.591 1.00 96.31 573 PHE A C 1
ATOM 4433 O O . PHE A 1 573 ? 37.668 11.729 -34.644 1.00 96.31 573 PHE A O 1
ATOM 4440 N N . GLU A 1 574 ? 36.040 13.023 -35.484 1.00 93.88 574 GLU A N 1
ATOM 4441 C CA . GLU A 1 574 ? 35.202 13.001 -34.277 1.00 93.88 574 GLU A CA 1
ATOM 4442 C C . GLU A 1 574 ? 34.689 11.594 -33.983 1.00 93.88 574 GLU A C 1
ATOM 4444 O O . GLU A 1 574 ? 34.876 11.104 -32.870 1.00 93.88 574 GLU A O 1
ATOM 4449 N N . ASP A 1 575 ? 34.148 10.907 -34.991 1.00 91.94 575 ASP A N 1
ATOM 4450 C CA . ASP A 1 575 ? 33.730 9.510 -34.861 1.00 91.94 575 ASP A CA 1
ATOM 4451 C C . ASP A 1 575 ? 34.896 8.591 -34.463 1.00 91.94 575 ASP A C 1
ATOM 4453 O O . ASP A 1 575 ? 34.738 7.703 -33.624 1.00 91.94 575 ASP A O 1
ATOM 4457 N N . ALA A 1 576 ? 36.090 8.816 -35.023 1.00 92.50 576 ALA A N 1
ATOM 4458 C CA . ALA A 1 576 ? 37.282 8.060 -34.653 1.00 92.50 576 ALA A CA 1
ATOM 4459 C C . ALA A 1 576 ? 37.680 8.295 -33.185 1.00 92.50 576 ALA A C 1
ATOM 4461 O O . ALA A 1 576 ? 38.035 7.338 -32.502 1.00 92.50 576 ALA A O 1
ATOM 4462 N N . LEU A 1 577 ? 37.564 9.529 -32.672 1.00 92.19 577 LEU A N 1
ATOM 4463 C CA . LEU A 1 577 ? 37.830 9.838 -31.260 1.00 92.19 577 LEU A CA 1
ATOM 4464 C C . LEU A 1 577 ? 36.836 9.174 -30.302 1.00 92.19 577 LEU A C 1
ATOM 4466 O O . LEU A 1 577 ? 37.217 8.875 -29.173 1.00 92.19 577 LEU A O 1
ATOM 4470 N N . ILE A 1 578 ? 35.586 8.942 -30.725 1.00 89.00 578 ILE A N 1
ATOM 4471 C CA . ILE A 1 578 ? 34.596 8.200 -29.922 1.00 89.00 578 ILE A CA 1
ATOM 4472 C C . ILE A 1 578 ? 35.049 6.745 -29.709 1.00 89.00 578 ILE A C 1
ATOM 4474 O O . ILE A 1 578 ? 34.787 6.161 -28.657 1.00 89.00 578 ILE A O 1
ATOM 4478 N N . LEU A 1 579 ? 35.726 6.161 -30.701 1.00 88.81 579 LEU A N 1
ATOM 4479 C CA . LEU A 1 579 ? 36.209 4.779 -30.681 1.00 88.81 579 LEU A CA 1
ATOM 4480 C C . LEU A 1 579 ? 37.562 4.627 -29.982 1.00 88.81 579 LEU A C 1
ATOM 4482 O O . LEU A 1 579 ? 37.721 3.756 -29.127 1.00 88.81 579 LEU A O 1
ATOM 4486 N N . GLU A 1 580 ? 38.539 5.443 -30.376 1.00 88.94 580 GLU A N 1
ATOM 4487 C CA . GLU A 1 580 ? 39.907 5.394 -29.873 1.00 88.94 580 GLU A CA 1
ATOM 4488 C C . GLU A 1 580 ? 40.531 6.793 -29.873 1.00 88.94 580 GLU A C 1
ATOM 4490 O O . GLU A 1 580 ? 40.785 7.414 -30.909 1.00 88.94 580 GLU A O 1
ATOM 4495 N N . GLU A 1 581 ? 40.831 7.289 -28.677 1.00 91.50 581 GLU A N 1
ATOM 4496 C CA . GLU A 1 581 ? 41.491 8.576 -28.531 1.00 91.50 581 GLU A CA 1
ATOM 4497 C C . GLU A 1 581 ? 42.985 8.458 -28.837 1.00 91.50 581 GLU A C 1
ATOM 4499 O O . GLU A 1 581 ? 43.694 7.629 -28.269 1.00 91.50 581 GLU A O 1
ATOM 4504 N N . SER A 1 582 ? 43.489 9.339 -29.699 1.00 93.50 582 SER A N 1
ATOM 4505 C CA . SER A 1 582 ? 44.915 9.426 -30.016 1.00 93.50 582 SER A CA 1
ATOM 4506 C C . SER A 1 582 ? 45.336 10.866 -30.270 1.00 93.50 582 SER A C 1
ATOM 4508 O O . SER A 1 582 ? 44.569 11.673 -30.807 1.00 93.50 582 SER A O 1
ATOM 4510 N N . ALA A 1 583 ? 46.584 11.182 -29.921 1.00 93.56 583 ALA A N 1
ATOM 4511 C CA . ALA A 1 583 ? 47.135 12.522 -30.088 1.00 93.56 583 ALA A CA 1
ATOM 4512 C C . ALA A 1 583 ? 47.056 13.009 -31.545 1.00 93.56 583 ALA A C 1
ATOM 4514 O O . ALA A 1 583 ? 46.664 14.142 -31.823 1.00 93.56 583 ALA A O 1
ATOM 4515 N N . THR A 1 584 ? 47.341 12.109 -32.489 1.00 93.25 584 THR A N 1
ATOM 4516 C CA . THR A 1 584 ? 47.258 12.364 -33.930 1.00 93.25 584 THR A CA 1
ATOM 4517 C C . THR A 1 584 ? 45.848 12.757 -34.373 1.00 93.25 584 THR A C 1
ATOM 4519 O O . THR A 1 584 ? 45.696 13.683 -35.167 1.00 93.25 584 THR A O 1
ATOM 4522 N N . THR A 1 585 ? 44.813 12.105 -33.841 1.00 95.62 585 THR A N 1
ATOM 4523 C CA . THR A 1 585 ? 43.419 12.390 -34.217 1.00 95.62 585 THR A CA 1
ATOM 4524 C C . THR A 1 585 ? 42.964 13.741 -33.675 1.00 95.62 585 THR A C 1
ATOM 4526 O O . THR A 1 585 ? 42.403 14.532 -34.428 1.00 95.62 585 THR A O 1
ATOM 4529 N N . TYR A 1 586 ? 43.295 14.065 -32.418 1.00 96.56 586 TYR A N 1
ATOM 4530 C CA . TYR A 1 586 ? 43.056 15.403 -31.858 1.00 96.56 586 TYR A CA 1
ATOM 4531 C C . TYR A 1 586 ? 43.751 16.503 -32.675 1.00 96.56 586 TYR A C 1
ATOM 4533 O O . TYR A 1 586 ? 43.146 17.539 -32.952 1.00 96.56 586 TYR A O 1
ATOM 4541 N N . TYR A 1 587 ? 44.994 16.267 -33.106 1.00 96.00 587 TYR A N 1
ATOM 4542 C CA . TYR A 1 587 ? 45.756 17.213 -33.921 1.00 96.00 587 TYR A CA 1
ATOM 4543 C C . TYR A 1 587 ? 45.094 17.468 -35.284 1.00 96.00 587 TYR A C 1
ATOM 4545 O O . TYR A 1 587 ? 44.820 18.617 -35.631 1.00 96.00 587 TYR A O 1
ATOM 4553 N N . TYR A 1 588 ? 44.785 16.417 -36.053 1.00 96.06 588 TYR A N 1
ATOM 4554 C CA . TYR A 1 588 ? 44.174 16.581 -37.378 1.00 96.06 588 TYR A CA 1
ATOM 4555 C C . TYR A 1 588 ? 42.717 17.058 -37.323 1.00 96.06 588 TYR A C 1
ATOM 4557 O O . TYR A 1 588 ? 42.284 17.782 -38.225 1.00 96.06 588 TYR A O 1
ATOM 4565 N N . LEU A 1 589 ? 41.971 16.724 -36.267 1.00 96.69 589 LEU A N 1
ATOM 4566 C CA . LEU A 1 589 ? 40.639 17.279 -36.036 1.00 96.69 589 LEU A CA 1
ATOM 4567 C C . LEU A 1 589 ? 40.706 18.792 -35.813 1.00 96.69 589 LEU A C 1
ATOM 4569 O O . LEU A 1 589 ? 39.965 19.544 -36.445 1.00 96.69 589 LEU A O 1
ATOM 4573 N N . ALA A 1 590 ? 41.637 19.249 -34.975 1.00 96.31 590 ALA A N 1
ATOM 4574 C CA . ALA A 1 590 ? 41.840 20.672 -34.746 1.00 96.31 590 ALA A CA 1
ATOM 4575 C C . ALA A 1 590 ? 42.249 21.411 -36.024 1.00 96.31 590 ALA A C 1
ATOM 4577 O O . ALA A 1 590 ? 41.663 22.444 -36.336 1.00 96.31 590 ALA A O 1
ATOM 4578 N N . LEU A 1 591 ? 43.176 20.852 -36.813 1.00 95.75 591 LEU A N 1
ATOM 4579 C CA . LEU A 1 591 ? 43.534 21.414 -38.119 1.00 95.75 591 LEU A CA 1
ATOM 4580 C C . LEU A 1 591 ? 42.337 21.469 -39.079 1.00 95.75 591 LEU A C 1
ATOM 4582 O O . LEU A 1 591 ? 42.222 22.413 -39.856 1.00 95.75 591 LEU A O 1
ATOM 4586 N N . SER A 1 592 ? 41.445 20.474 -39.033 1.00 96.94 592 SER A N 1
ATOM 4587 C CA . SER A 1 592 ? 40.225 20.468 -39.848 1.00 96.94 592 SER A CA 1
ATOM 4588 C C . SER A 1 592 ? 39.298 21.618 -39.449 1.00 96.94 592 SER A C 1
ATOM 4590 O O . SER A 1 592 ? 38.818 22.342 -40.316 1.00 96.94 592 SER A O 1
ATOM 4592 N N . TYR A 1 593 ? 39.106 21.854 -38.149 1.00 97.25 593 TYR A N 1
ATOM 4593 C CA . TYR A 1 593 ? 38.329 22.993 -37.657 1.00 97.25 593 TYR A CA 1
ATOM 4594 C C . TYR A 1 593 ? 38.973 24.349 -37.973 1.00 97.25 593 TYR A C 1
ATOM 4596 O O . TYR A 1 593 ? 38.270 25.251 -38.422 1.00 97.25 593 TYR A O 1
ATOM 4604 N N . GLN A 1 594 ? 40.300 24.476 -37.863 1.00 94.75 594 GLN A N 1
ATOM 4605 C CA . GLN A 1 594 ? 41.018 25.676 -38.317 1.00 94.75 594 GLN A CA 1
ATOM 4606 C C . GLN A 1 594 ? 40.851 25.910 -39.824 1.00 94.75 594 GLN A C 1
ATOM 4608 O O . GLN A 1 594 ? 40.680 27.046 -40.253 1.00 94.75 594 GLN A O 1
ATOM 4613 N N . GLY A 1 595 ? 40.855 24.843 -40.631 1.00 92.81 595 GLY A N 1
ATOM 4614 C CA . GLY A 1 595 ? 40.580 24.910 -42.070 1.00 92.81 595 GLY A CA 1
ATOM 4615 C C . GLY A 1 595 ? 39.148 25.338 -42.415 1.00 92.81 595 GLY A C 1
ATOM 4616 O O . GLY A 1 595 ? 38.904 25.760 -43.542 1.00 92.81 595 GLY A O 1
ATOM 4617 N N . MET A 1 596 ? 38.220 25.251 -41.456 1.00 96.00 596 MET A N 1
ATOM 4618 C CA . MET A 1 596 ? 36.854 25.788 -41.533 1.00 96.00 596 MET A CA 1
ATOM 4619 C C . MET A 1 596 ? 36.701 27.141 -40.822 1.00 96.00 596 MET A C 1
ATOM 4621 O O . MET A 1 596 ? 35.579 27.613 -40.670 1.00 96.00 596 MET A O 1
ATOM 4625 N N . GLU A 1 597 ? 37.805 27.741 -40.365 1.00 94.62 597 GLU A N 1
ATOM 4626 C CA . GLU A 1 597 ? 37.848 28.998 -39.603 1.00 94.62 597 GLU A CA 1
ATOM 4627 C C . GLU A 1 597 ? 37.123 28.952 -38.236 1.00 94.62 597 GLU A C 1
ATOM 4629 O O . GLU A 1 597 ? 36.971 29.976 -37.572 1.00 94.62 597 GLU A O 1
ATOM 4634 N N . ASP A 1 598 ? 36.753 27.760 -37.748 1.00 96.12 598 ASP A N 1
ATOM 4635 C CA . ASP A 1 598 ? 36.157 27.540 -36.421 1.00 96.12 598 ASP A CA 1
ATOM 4636 C C . ASP A 1 598 ? 37.267 27.336 -35.374 1.00 96.12 598 ASP A C 1
ATOM 4638 O O . ASP A 1 598 ? 37.553 26.234 -34.888 1.00 96.12 598 ASP A O 1
ATOM 4642 N N . ASN A 1 599 ? 37.959 28.436 -35.068 1.00 94.69 599 ASN A N 1
ATOM 4643 C CA . ASN A 1 599 ? 39.098 28.432 -34.151 1.00 94.69 599 ASN A CA 1
ATOM 4644 C C . ASN A 1 599 ? 38.705 28.102 -32.702 1.00 94.69 599 ASN A C 1
ATOM 4646 O O . ASN A 1 599 ? 39.539 27.591 -31.954 1.00 94.69 599 ASN A O 1
ATOM 4650 N N . ASP A 1 600 ? 37.452 28.345 -32.311 1.00 94.31 600 ASP A N 1
ATOM 4651 C CA . ASP A 1 600 ? 36.960 28.043 -30.966 1.00 94.31 600 ASP A CA 1
ATOM 4652 C C . ASP A 1 600 ? 36.871 26.531 -30.737 1.00 94.31 600 ASP A C 1
ATOM 4654 O O . ASP A 1 600 ? 37.405 26.021 -29.743 1.00 94.31 600 ASP A O 1
ATOM 4658 N N . LYS A 1 601 ? 36.279 25.779 -31.679 1.00 93.81 601 LYS A N 1
ATOM 4659 C CA . LYS A 1 601 ? 36.275 24.310 -31.598 1.00 93.81 601 LYS A CA 1
ATOM 4660 C C . LYS A 1 601 ? 37.673 23.729 -31.721 1.00 93.81 601 LYS A C 1
ATOM 4662 O O . LYS A 1 601 ? 38.020 22.835 -30.946 1.00 93.81 601 LYS A O 1
ATOM 4667 N N . ALA A 1 602 ? 38.490 24.245 -32.642 1.00 96.00 602 ALA A N 1
ATOM 4668 C CA . ALA A 1 602 ? 39.873 23.799 -32.793 1.00 96.00 602 ALA A CA 1
ATOM 4669 C C . ALA A 1 602 ? 40.660 23.942 -31.481 1.00 96.00 602 ALA A C 1
ATOM 4671 O O . ALA A 1 602 ? 41.318 22.996 -31.042 1.00 96.00 602 ALA A O 1
ATOM 4672 N N . LEU A 1 603 ? 40.535 25.093 -30.812 1.00 95.94 603 LEU A N 1
ATOM 4673 C CA . LEU A 1 603 ? 41.179 25.346 -29.528 1.00 95.94 603 LEU A CA 1
ATOM 4674 C C . LEU A 1 603 ? 40.655 24.406 -28.434 1.00 95.94 603 LEU A C 1
ATOM 4676 O O . LEU A 1 603 ? 41.448 23.875 -27.656 1.00 95.94 603 LEU A O 1
ATOM 4680 N N . GLY A 1 604 ? 39.342 24.161 -28.398 1.00 95.31 604 GLY A N 1
ATOM 4681 C CA . GLY A 1 604 ? 38.720 23.226 -27.460 1.00 95.31 604 GLY A CA 1
ATOM 4682 C C . GLY A 1 604 ? 39.243 21.793 -27.601 1.00 95.31 604 GLY A C 1
ATOM 4683 O O . GLY A 1 604 ? 39.588 21.163 -26.598 1.00 95.31 604 GLY A O 1
ATOM 4684 N N . PHE A 1 605 ? 39.358 21.282 -28.831 1.00 95.75 605 PHE A N 1
ATOM 4685 C CA . PHE A 1 605 ? 39.910 19.948 -29.086 1.00 95.75 605 PHE A CA 1
ATOM 4686 C C . PHE A 1 605 ? 41.411 19.863 -28.800 1.00 95.75 605 PHE A C 1
ATOM 4688 O O . PHE A 1 605 ? 41.843 18.875 -28.211 1.00 95.75 605 PHE A O 1
ATOM 4695 N N . LEU A 1 606 ? 42.204 20.887 -29.139 1.00 96.12 606 LEU A N 1
ATOM 4696 C CA . LEU A 1 606 ? 43.634 20.912 -28.802 1.00 96.12 606 LEU A CA 1
ATOM 4697 C C . LEU A 1 606 ? 43.863 20.922 -27.295 1.00 96.12 606 LEU A C 1
ATOM 4699 O O . LEU A 1 606 ? 44.698 20.163 -26.812 1.00 96.12 606 LEU A O 1
ATOM 4703 N N . LYS A 1 607 ? 43.089 21.718 -26.548 1.00 96.25 607 LYS A N 1
ATOM 4704 C CA . LYS A 1 607 ? 43.154 21.736 -25.085 1.00 96.25 607 LYS A CA 1
ATOM 4705 C C . LYS A 1 607 ? 42.885 20.346 -24.503 1.00 96.25 607 LYS A C 1
ATOM 4707 O O . LYS A 1 607 ? 43.716 19.828 -23.764 1.00 96.25 607 LYS A O 1
ATOM 4712 N N . ARG A 1 608 ? 41.772 19.715 -24.903 1.00 95.19 608 ARG A N 1
ATOM 4713 C CA . ARG A 1 608 ? 41.423 18.340 -24.493 1.00 95.19 608 ARG A CA 1
ATOM 4714 C C . ARG A 1 608 ? 42.512 17.335 -24.874 1.00 95.19 608 ARG A C 1
ATOM 4716 O O . ARG A 1 608 ? 42.843 16.460 -24.081 1.00 95.19 608 ARG A O 1
ATOM 4723 N N . GLY A 1 609 ? 43.078 17.473 -26.071 1.00 95.31 609 GLY A N 1
ATOM 4724 C CA . GLY A 1 609 ? 44.168 16.634 -26.556 1.00 95.31 609 GLY A CA 1
ATOM 4725 C C . GLY A 1 609 ? 45.421 16.747 -25.689 1.00 95.31 609 GLY A C 1
ATOM 4726 O O . GLY A 1 609 ? 45.959 15.721 -25.287 1.00 95.31 609 GLY A O 1
ATOM 4727 N N . VAL A 1 610 ? 45.870 17.965 -25.364 1.00 95.38 610 VAL A N 1
ATOM 4728 C CA . VAL A 1 610 ? 47.049 18.205 -24.508 1.00 95.38 610 VAL A CA 1
ATOM 4729 C C . VAL A 1 610 ? 46.816 17.703 -23.081 1.00 95.38 610 VAL A C 1
ATOM 4731 O O . VAL A 1 610 ? 47.712 17.106 -22.493 1.00 95.38 610 VAL A O 1
ATOM 4734 N N . GLU A 1 611 ? 45.612 17.880 -22.532 1.00 94.75 611 GLU A N 1
ATOM 4735 C CA . GLU A 1 611 ? 45.248 17.344 -21.212 1.00 94.75 611 GLU A CA 1
ATOM 4736 C C . GLU A 1 611 ? 45.288 15.805 -21.185 1.00 94.75 611 GLU A C 1
ATOM 4738 O O . GLU A 1 611 ? 45.749 15.211 -20.209 1.00 94.75 611 GLU A O 1
ATOM 4743 N N . LYS A 1 612 ? 44.837 15.152 -22.264 1.00 95.19 612 LYS A N 1
ATOM 4744 C CA . LYS A 1 612 ? 44.798 13.687 -22.390 1.00 95.19 612 LYS A CA 1
ATOM 4745 C C . LYS A 1 612 ? 46.161 13.074 -22.733 1.00 95.19 612 LYS A C 1
ATOM 4747 O O . LYS A 1 612 ? 46.487 11.988 -22.257 1.00 95.19 612 LYS A O 1
ATOM 4752 N N . PHE A 1 613 ? 46.957 13.764 -23.547 1.00 95.38 613 PHE A N 1
ATOM 4753 C CA . PHE A 1 613 ? 48.256 13.318 -24.056 1.00 95.38 613 PHE A CA 1
ATOM 4754 C C . PHE A 1 613 ? 49.354 14.350 -23.742 1.00 95.38 613 PHE A C 1
ATOM 4756 O O . PHE A 1 613 ? 49.948 14.923 -24.658 1.00 95.38 613 PHE A O 1
ATOM 4763 N N . PRO A 1 614 ? 49.685 14.574 -22.456 1.00 94.19 614 PRO A N 1
ATOM 4764 C CA . PRO A 1 614 ? 50.565 15.669 -22.032 1.00 94.19 614 PRO A CA 1
ATOM 4765 C C . PRO A 1 614 ? 52.022 15.529 -22.495 1.00 94.19 614 PRO A C 1
ATOM 4767 O O . PRO A 1 614 ? 52.785 16.485 -22.427 1.00 94.19 614 PRO A O 1
ATOM 4770 N N . LEU A 1 615 ? 52.431 14.341 -22.954 1.00 93.69 615 LEU A N 1
ATOM 4771 C CA . LEU A 1 615 ? 53.783 14.080 -23.457 1.00 93.69 615 LEU A CA 1
ATOM 4772 C C . LEU A 1 615 ? 53.906 14.253 -24.980 1.00 93.69 615 LEU A C 1
ATOM 4774 O O . LEU A 1 615 ? 55.006 14.126 -25.518 1.00 93.69 615 LEU A O 1
ATOM 4778 N N . ASP A 1 616 ? 52.807 14.538 -25.685 1.00 94.25 616 ASP A N 1
ATOM 4779 C CA . ASP A 1 616 ? 52.836 14.743 -27.131 1.00 94.25 616 ASP A CA 1
ATOM 4780 C C . ASP A 1 616 ? 53.255 16.184 -27.471 1.00 94.25 616 ASP A C 1
ATOM 4782 O O . ASP A 1 616 ? 52.507 17.149 -27.298 1.00 94.25 616 ASP A O 1
ATOM 4786 N N . SER A 1 617 ? 54.485 16.337 -27.970 1.00 91.31 617 SER A N 1
ATOM 4787 C CA . SER A 1 617 ? 55.034 17.655 -28.325 1.00 91.31 617 SER A CA 1
ATOM 4788 C C . SER A 1 617 ? 54.281 18.350 -29.467 1.00 91.31 617 SER A C 1
ATOM 4790 O O . SER A 1 617 ? 54.246 19.582 -29.504 1.00 91.31 617 SER A O 1
ATOM 4792 N N . ASN A 1 618 ? 53.648 17.596 -30.377 1.00 91.25 618 ASN A N 1
ATOM 4793 C CA . ASN A 1 618 ? 52.952 18.160 -31.534 1.00 91.25 618 ASN A CA 1
ATOM 4794 C C . ASN A 1 618 ? 51.626 18.804 -31.129 1.00 91.25 618 ASN A C 1
ATOM 4796 O O . ASN A 1 618 ? 51.313 19.892 -31.615 1.00 91.25 618 ASN A O 1
ATOM 4800 N N . LEU A 1 619 ? 50.877 18.182 -30.216 1.00 94.31 619 LEU A N 1
ATOM 4801 C CA . LEU A 1 619 ? 49.664 18.771 -29.650 1.00 94.31 619 LEU A CA 1
ATOM 4802 C C . LEU A 1 619 ? 49.963 20.034 -28.843 1.00 94.31 619 LEU A C 1
ATOM 4804 O O . LEU A 1 619 ? 49.321 21.059 -29.072 1.00 94.31 619 LEU A O 1
ATOM 4808 N N . SER A 1 620 ? 50.969 19.996 -27.962 1.00 92.94 620 SER A N 1
ATOM 4809 C CA . SER A 1 620 ? 51.378 21.165 -27.168 1.00 92.94 620 SER A CA 1
ATOM 4810 C C . SER A 1 620 ? 51.827 22.322 -28.061 1.00 92.94 620 SER A C 1
ATOM 4812 O O . SER A 1 620 ? 51.442 23.473 -27.843 1.00 92.94 620 SER A O 1
ATOM 4814 N N . LYS A 1 621 ? 52.576 22.012 -29.129 1.00 94.56 621 LYS A N 1
ATOM 4815 C CA . LYS A 1 621 ? 52.953 22.982 -30.160 1.00 94.56 621 LYS A CA 1
ATOM 4816 C C . LYS A 1 621 ? 51.728 23.562 -30.860 1.00 94.56 621 LYS A C 1
ATOM 4818 O O . LYS A 1 621 ? 51.616 24.779 -30.960 1.00 94.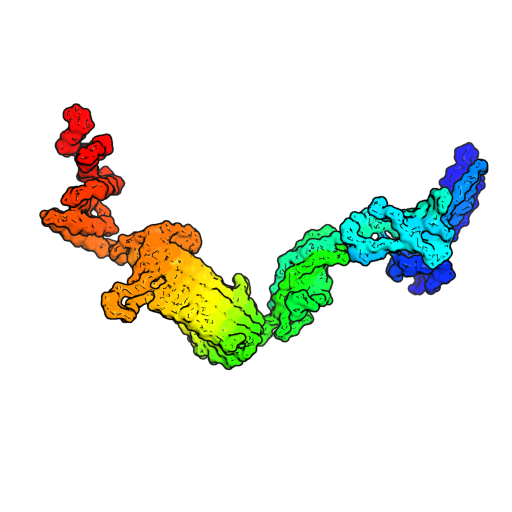56 621 LYS A O 1
ATOM 4823 N N . ALA A 1 622 ? 50.821 22.721 -31.351 1.00 95.31 622 ALA A N 1
ATOM 4824 C CA . ALA A 1 622 ? 49.630 23.161 -32.073 1.00 95.31 622 ALA A CA 1
ATOM 4825 C C . ALA A 1 622 ? 48.727 24.047 -31.204 1.00 95.31 622 ALA A C 1
ATOM 4827 O O . ALA A 1 622 ? 48.282 25.100 -31.658 1.00 95.31 622 ALA A O 1
ATOM 4828 N N . TYR A 1 623 ? 48.519 23.657 -29.943 1.00 96.25 623 TYR A N 1
ATOM 4829 C CA . TYR A 1 623 ? 47.751 24.418 -28.960 1.00 96.25 623 TYR A CA 1
ATOM 4830 C C . TYR A 1 623 ? 48.376 25.792 -28.698 1.00 96.25 623 TYR A C 1
ATOM 4832 O O . TYR A 1 623 ? 47.697 26.811 -28.818 1.00 96.25 623 TYR A O 1
ATOM 4840 N N . GLY A 1 624 ? 49.684 25.835 -28.424 1.00 94.94 624 GLY A N 1
ATOM 4841 C CA . GLY A 1 624 ? 50.404 27.087 -28.190 1.00 94.94 624 GLY A CA 1
ATOM 4842 C C . GLY A 1 624 ? 50.427 28.014 -29.408 1.00 94.94 624 GLY A C 1
ATOM 4843 O O . GLY A 1 624 ? 50.254 29.222 -29.263 1.00 94.94 624 GLY A O 1
ATOM 4844 N N . LEU A 1 625 ? 50.580 27.462 -30.616 1.00 95.06 625 LEU A N 1
ATOM 4845 C CA . LEU A 1 625 ? 50.543 28.244 -31.854 1.00 95.06 625 LEU A CA 1
ATOM 4846 C C . LEU A 1 625 ? 49.155 28.836 -32.123 1.00 95.06 625 LEU A C 1
ATOM 4848 O O . LEU A 1 625 ? 49.072 29.993 -32.529 1.00 95.06 625 LEU A O 1
ATOM 4852 N N . LEU A 1 626 ? 48.077 28.084 -31.881 1.00 95.62 626 LEU A N 1
ATOM 4853 C CA . LEU A 1 626 ? 46.718 28.600 -32.055 1.00 95.62 626 LEU A CA 1
ATOM 4854 C C . LEU A 1 626 ? 46.384 29.675 -31.012 1.00 95.62 626 LEU A C 1
ATOM 4856 O O . LEU A 1 626 ? 45.830 30.712 -31.362 1.00 95.62 626 LEU A O 1
ATOM 4860 N N . LEU A 1 627 ? 46.773 29.481 -29.749 1.00 95.69 627 LEU A N 1
ATOM 4861 C CA . LEU A 1 627 ? 46.630 30.512 -28.713 1.00 95.69 627 LEU A CA 1
ATOM 4862 C C . LEU A 1 627 ? 47.345 31.810 -29.104 1.00 95.69 627 LEU A C 1
ATOM 4864 O O . LEU A 1 627 ? 46.762 32.886 -28.979 1.00 95.69 627 LEU A O 1
ATOM 4868 N N . TYR A 1 628 ? 48.565 31.698 -29.636 1.00 94.00 628 TYR A N 1
ATOM 4869 C CA . TYR A 1 628 ? 49.333 32.840 -30.125 1.00 94.00 628 TYR A CA 1
ATOM 4870 C C . TYR A 1 628 ? 48.634 33.551 -31.294 1.00 94.00 628 TYR A C 1
ATOM 4872 O O . TYR A 1 628 ? 48.521 34.773 -31.305 1.00 94.00 628 TYR A O 1
ATOM 4880 N N . GLN A 1 629 ? 48.102 32.796 -32.260 1.00 92.88 629 GLN A N 1
ATOM 4881 C CA . GLN A 1 629 ? 47.330 33.358 -33.378 1.00 92.88 629 GLN A CA 1
ATOM 4882 C C . GLN A 1 629 ? 46.067 34.097 -32.917 1.00 92.88 629 GLN A C 1
ATOM 4884 O O . GLN A 1 629 ? 45.674 35.078 -33.544 1.00 92.88 629 GLN A O 1
ATOM 4889 N N . LEU A 1 630 ? 45.449 33.647 -31.822 1.00 93.69 630 LEU A N 1
ATOM 4890 C CA . LEU A 1 630 ? 44.262 34.262 -31.224 1.00 93.69 630 LEU A CA 1
ATOM 4891 C C . LEU A 1 630 ? 44.592 35.406 -30.244 1.00 93.69 630 LEU A C 1
ATOM 4893 O O . LEU A 1 630 ? 43.677 35.936 -29.615 1.00 93.69 630 LEU A O 1
ATOM 4897 N N . GLY A 1 631 ? 45.869 35.781 -30.090 1.00 92.88 631 GLY A N 1
ATOM 4898 C CA . GLY A 1 631 ? 46.319 36.857 -29.196 1.00 92.88 631 GLY A CA 1
ATOM 4899 C C . GLY A 1 631 ? 46.258 36.517 -27.702 1.00 92.88 631 GLY A C 1
ATOM 4900 O O . GLY A 1 631 ? 46.276 37.412 -26.858 1.00 92.88 631 GLY A O 1
ATOM 4901 N N . LYS A 1 632 ? 46.159 35.229 -27.350 1.00 94.81 632 LYS A N 1
ATOM 4902 C CA . LYS A 1 632 ? 46.175 34.742 -25.961 1.00 94.81 632 LYS A CA 1
ATOM 4903 C C . LYS A 1 632 ? 47.615 34.488 -25.513 1.00 94.81 632 LYS A C 1
ATOM 4905 O O . LYS A 1 632 ? 47.996 33.354 -25.232 1.00 94.81 632 LYS A O 1
ATOM 4910 N N . ASP A 1 633 ? 48.419 35.546 -25.491 1.00 92.31 633 ASP A N 1
ATOM 4911 C CA . ASP A 1 633 ? 49.884 35.465 -25.411 1.00 92.31 633 ASP A CA 1
ATOM 4912 C C . ASP A 1 633 ? 50.413 34.806 -24.126 1.00 92.31 633 ASP A C 1
ATOM 4914 O O . ASP A 1 633 ? 51.366 34.028 -24.187 1.00 92.31 633 ASP A O 1
ATOM 4918 N N . GLU A 1 634 ? 49.781 35.048 -22.973 1.00 91.81 634 GLU A N 1
ATOM 4919 C CA . GLU A 1 634 ? 50.190 34.432 -21.699 1.00 91.81 634 GLU A CA 1
ATOM 4920 C C . GLU A 1 634 ? 49.959 32.912 -21.695 1.00 91.81 634 GLU A C 1
ATOM 4922 O O . GLU A 1 634 ? 50.870 32.138 -21.389 1.00 91.81 634 GLU A O 1
ATOM 4927 N N . ASP A 1 635 ? 48.775 32.465 -22.124 1.00 92.62 635 ASP A N 1
ATOM 4928 C CA . ASP A 1 635 ? 48.459 31.037 -22.247 1.00 92.62 635 ASP A CA 1
ATOM 4929 C C . ASP A 1 635 ? 49.327 30.374 -23.328 1.00 92.62 635 ASP A C 1
ATOM 4931 O O . ASP A 1 635 ? 49.831 29.259 -23.149 1.00 92.62 635 ASP A O 1
ATOM 4935 N N . ALA A 1 636 ? 49.544 31.078 -24.447 1.00 93.62 636 ALA A N 1
ATOM 4936 C CA . ALA A 1 636 ? 50.406 30.627 -25.531 1.00 93.62 636 ALA A CA 1
ATOM 4937 C C . ALA A 1 636 ? 51.832 30.401 -25.031 1.00 93.62 636 ALA A C 1
ATOM 4939 O O . ALA A 1 636 ? 52.420 29.359 -25.305 1.00 93.62 636 ALA A O 1
ATOM 4940 N N . LYS A 1 637 ? 52.380 31.331 -24.242 1.00 94.06 637 LYS A N 1
ATOM 4941 C CA . LYS A 1 637 ? 53.729 31.232 -23.675 1.00 94.06 637 LYS A CA 1
ATOM 4942 C C . LYS A 1 637 ? 53.891 30.001 -22.790 1.00 94.06 637 LYS A C 1
ATOM 4944 O O . LYS A 1 637 ? 54.927 29.343 -22.867 1.00 94.06 637 LYS A O 1
ATOM 4949 N N . ILE A 1 638 ? 52.883 29.664 -21.985 1.00 93.19 638 ILE A N 1
ATOM 4950 C CA . ILE A 1 638 ? 52.890 28.452 -21.153 1.00 93.19 638 ILE A CA 1
ATOM 4951 C C . ILE A 1 638 ? 52.923 27.201 -22.041 1.00 93.19 638 ILE A C 1
ATOM 4953 O O . ILE A 1 638 ? 53.820 26.367 -21.896 1.00 93.19 638 ILE A O 1
ATOM 4957 N N . ALA A 1 639 ? 52.003 27.096 -23.001 1.00 92.31 639 ALA A N 1
ATOM 4958 C CA . ALA A 1 639 ? 51.910 25.942 -23.896 1.00 92.31 639 ALA A CA 1
ATOM 4959 C C . ALA A 1 639 ? 53.151 25.776 -24.798 1.00 92.31 639 ALA A C 1
ATOM 4961 O O . ALA A 1 639 ? 53.635 24.664 -25.000 1.00 92.31 639 ALA A O 1
ATOM 4962 N N . ILE A 1 640 ? 53.714 26.879 -25.301 1.00 93.94 640 ILE A N 1
ATOM 4963 C CA . ILE A 1 640 ? 54.924 26.909 -26.136 1.00 93.94 640 ILE A CA 1
ATOM 4964 C C . ILE A 1 640 ? 56.171 26.517 -25.331 1.00 93.94 640 ILE A C 1
ATOM 4966 O O . ILE A 1 640 ? 57.009 25.774 -25.843 1.00 93.94 640 ILE A O 1
ATOM 4970 N N . LYS A 1 641 ? 56.295 26.949 -24.066 1.00 93.31 641 LYS A N 1
ATOM 4971 C CA . LYS A 1 641 ? 57.372 26.480 -23.175 1.00 93.31 641 LYS A CA 1
ATOM 4972 C C . LYS A 1 641 ? 57.299 24.976 -22.958 1.00 93.31 641 LYS A C 1
ATOM 4974 O O . LYS A 1 641 ? 58.332 24.312 -23.001 1.00 93.31 641 LYS A O 1
ATOM 4979 N N . GLU A 1 642 ? 56.096 24.446 -22.774 1.00 92.38 642 GLU A N 1
ATOM 4980 C CA . GLU A 1 642 ? 55.896 23.010 -22.608 1.00 92.38 642 GLU A CA 1
ATOM 4981 C C . GLU A 1 642 ? 56.206 22.237 -23.898 1.00 92.38 642 GLU A C 1
ATOM 4983 O O . GLU A 1 642 ? 56.934 21.247 -23.866 1.00 92.38 642 GLU A O 1
ATOM 4988 N N . ALA A 1 643 ? 55.775 22.738 -25.059 1.00 93.56 643 ALA A N 1
ATOM 4989 C CA . ALA A 1 643 ? 56.137 22.164 -26.355 1.00 93.56 643 ALA A CA 1
ATOM 4990 C C . ALA A 1 643 ? 57.663 22.126 -26.572 1.00 93.56 643 ALA A C 1
ATOM 4992 O O . ALA A 1 643 ? 58.197 21.115 -27.028 1.00 93.56 643 ALA A O 1
ATOM 4993 N N . LEU A 1 644 ? 58.375 23.196 -26.194 1.00 93.31 644 LEU A N 1
ATOM 4994 C CA . LEU A 1 644 ? 59.836 23.274 -26.291 1.00 93.31 644 LEU A CA 1
ATOM 4995 C C . LEU A 1 644 ? 60.533 22.364 -25.272 1.00 93.31 644 LEU A C 1
ATOM 4997 O O . LEU A 1 644 ? 61.585 21.805 -25.570 1.00 93.31 644 LEU A O 1
ATOM 5001 N N . ARG A 1 645 ? 59.950 22.180 -24.082 1.00 94.50 645 ARG A N 1
ATOM 5002 C CA . ARG A 1 645 ? 60.440 21.224 -23.079 1.00 94.50 645 ARG A CA 1
ATOM 5003 C C . ARG A 1 645 ? 60.365 19.790 -23.605 1.00 94.50 645 ARG A C 1
ATOM 5005 O O . ARG A 1 645 ? 61.302 19.022 -23.402 1.00 94.50 645 ARG A O 1
ATOM 5012 N N . LEU A 1 646 ? 59.264 19.442 -24.275 1.00 92.56 646 LEU A N 1
ATOM 5013 C CA . LEU A 1 646 ? 59.036 18.118 -24.860 1.00 92.56 646 LEU A CA 1
ATOM 5014 C C . LEU A 1 646 ? 59.873 17.886 -26.131 1.00 92.56 646 LEU A C 1
ATOM 5016 O O . LEU A 1 646 ? 60.295 16.759 -26.379 1.00 92.56 646 LEU A O 1
ATOM 5020 N N . ASN A 1 647 ? 60.148 18.935 -26.916 1.00 93.94 647 ASN A N 1
ATOM 5021 C CA . ASN A 1 647 ? 61.012 18.877 -28.099 1.00 93.94 647 ASN A CA 1
ATOM 5022 C C . ASN A 1 647 ? 61.941 20.112 -28.206 1.00 93.94 647 ASN A C 1
ATOM 5024 O O . ASN A 1 647 ? 61.627 21.071 -28.918 1.00 93.94 647 ASN A O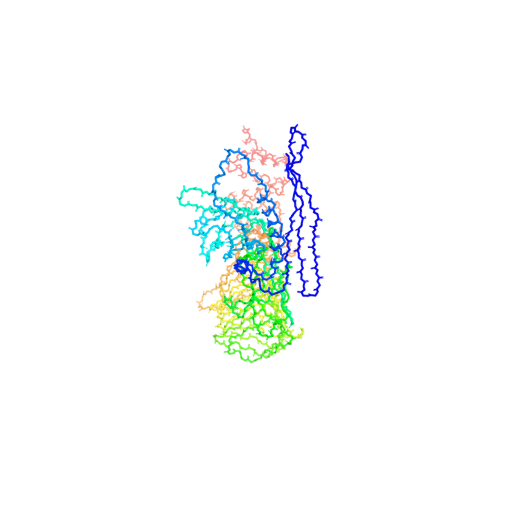 1
ATOM 5028 N N . PRO A 1 648 ? 63.129 20.082 -27.566 1.00 91.62 648 PRO A N 1
ATOM 5029 C CA . PRO A 1 648 ? 64.054 21.224 -27.526 1.00 91.62 648 PRO A CA 1
ATOM 5030 C C . PRO A 1 648 ? 64.635 21.646 -28.884 1.00 91.62 648 PRO A C 1
ATOM 5032 O O . PRO A 1 648 ? 65.181 22.742 -29.012 1.00 91.62 648 PRO A O 1
ATOM 5035 N N . GLY A 1 649 ? 64.553 20.776 -29.897 1.00 90.69 649 GLY A N 1
ATOM 5036 C CA . GLY A 1 649 ? 65.059 21.031 -31.246 1.00 90.69 649 GLY A CA 1
ATOM 5037 C C . GLY A 1 649 ? 64.092 21.800 -32.151 1.00 90.69 649 GLY A C 1
ATOM 5038 O O . GLY A 1 649 ? 64.456 22.124 -33.286 1.00 90.69 649 GLY A O 1
ATOM 5039 N N . ASP A 1 650 ? 62.869 22.092 -31.693 1.00 91.44 650 ASP A N 1
ATOM 5040 C CA . ASP A 1 650 ? 61.856 22.751 -32.515 1.00 91.44 650 ASP A CA 1
ATOM 5041 C C . ASP A 1 650 ? 62.146 24.252 -32.692 1.00 91.44 650 ASP A C 1
ATOM 5043 O O . ASP A 1 650 ? 61.795 25.106 -31.871 1.00 91.44 650 ASP A O 1
ATOM 5047 N N . LYS A 1 651 ? 62.788 24.581 -33.819 1.00 91.19 651 LYS A N 1
ATOM 5048 C CA . LYS A 1 651 ? 63.162 25.955 -34.189 1.00 91.19 651 LYS A CA 1
ATOM 5049 C C . LYS A 1 651 ? 61.960 26.899 -34.294 1.00 91.19 651 LYS A C 1
ATOM 5051 O O . LYS A 1 651 ? 62.112 28.087 -34.027 1.00 91.19 651 LYS A O 1
ATOM 5056 N N . GLN A 1 652 ? 60.786 26.393 -34.680 1.00 89.81 652 GLN A N 1
ATOM 5057 C CA . GLN A 1 652 ? 59.581 27.208 -34.835 1.00 89.81 652 GLN A CA 1
ATOM 5058 C C . GLN A 1 652 ? 59.013 27.593 -33.468 1.00 89.81 652 GLN A C 1
ATOM 5060 O O . GLN A 1 652 ? 58.713 28.759 -33.238 1.00 89.81 652 GLN A O 1
ATOM 5065 N N . VAL A 1 653 ? 58.911 26.631 -32.550 1.00 91.50 653 VAL A N 1
ATOM 5066 C CA . VAL A 1 653 ? 58.454 26.874 -31.171 1.00 91.50 653 VAL A CA 1
ATOM 5067 C C . VAL A 1 653 ? 59.410 27.830 -30.454 1.00 91.50 653 VAL A C 1
ATOM 5069 O O . VAL A 1 653 ? 58.957 28.766 -29.798 1.00 91.50 653 VAL A O 1
ATOM 5072 N N . LYS A 1 654 ? 60.727 27.662 -30.648 1.00 91.00 654 LYS A N 1
ATOM 5073 C CA . LYS A 1 654 ? 61.747 28.566 -30.099 1.00 91.00 654 LYS A CA 1
ATOM 5074 C C . LYS A 1 654 ? 61.584 30.009 -30.593 1.00 91.00 654 LYS A C 1
ATOM 5076 O O . LYS A 1 654 ? 61.577 30.924 -29.778 1.00 91.00 654 LYS A O 1
ATOM 5081 N N . PHE A 1 655 ? 61.398 30.201 -31.898 1.00 91.06 655 PHE A N 1
ATOM 5082 C CA . PHE A 1 655 ? 61.180 31.526 -32.486 1.00 91.06 655 PHE A CA 1
ATOM 5083 C C . PHE A 1 655 ? 59.913 32.211 -31.944 1.00 91.06 655 PHE A C 1
ATOM 5085 O O . PHE A 1 655 ? 59.923 33.399 -31.631 1.00 91.06 655 PHE A O 1
ATOM 5092 N N . ILE A 1 656 ? 58.815 31.462 -31.797 1.00 90.62 656 ILE A N 1
ATOM 5093 C CA . ILE A 1 656 ? 57.565 32.001 -31.239 1.00 90.62 656 ILE A CA 1
ATOM 5094 C C . ILE A 1 656 ? 57.727 32.359 -29.759 1.00 90.62 656 ILE A C 1
ATOM 5096 O O . ILE A 1 656 ? 57.220 33.395 -29.332 1.00 90.62 656 ILE A O 1
ATOM 5100 N N . LEU A 1 657 ? 58.471 31.559 -28.989 1.00 90.75 657 LEU A N 1
ATOM 5101 C CA . LEU A 1 657 ? 58.778 31.873 -27.595 1.00 90.75 657 LEU A CA 1
ATOM 5102 C C . LEU A 1 657 ? 59.608 33.156 -27.462 1.00 90.75 657 LEU A C 1
ATOM 5104 O O . LEU A 1 657 ? 59.294 33.982 -26.613 1.00 90.75 657 LEU A O 1
ATOM 5108 N N . GLU A 1 658 ? 60.631 33.340 -28.302 1.00 90.50 658 GLU A N 1
ATOM 5109 C CA . GLU A 1 658 ? 61.450 34.563 -28.332 1.00 90.50 658 GLU A CA 1
ATOM 5110 C C . GLU A 1 658 ? 60.579 35.797 -28.610 1.00 90.50 658 GLU A C 1
ATOM 5112 O O . GLU A 1 658 ? 60.632 36.772 -27.860 1.00 90.50 658 GLU A O 1
ATOM 5117 N N . ARG A 1 659 ? 59.663 35.699 -29.582 1.00 88.25 659 ARG A N 1
ATOM 5118 C CA . ARG A 1 659 ? 58.715 36.774 -29.906 1.00 88.25 659 ARG A CA 1
ATOM 5119 C C . ARG A 1 659 ? 57.729 37.078 -28.771 1.00 88.25 659 ARG A C 1
ATOM 5121 O O . ARG A 1 659 ? 57.465 38.247 -28.504 1.00 88.25 659 ARG A O 1
ATOM 5128 N N . LEU A 1 660 ? 57.212 36.053 -28.091 1.00 88.94 660 LEU A N 1
ATOM 5129 C CA . LEU A 1 660 ? 56.355 36.184 -26.900 1.00 88.94 660 LEU A CA 1
ATOM 5130 C C . LEU A 1 660 ? 57.109 36.726 -25.669 1.00 88.94 660 LEU A C 1
ATOM 5132 O O . LEU A 1 660 ? 56.498 37.238 -24.733 1.00 88.94 660 LEU A O 1
ATOM 5136 N N . GLU A 1 661 ? 58.436 36.599 -25.638 1.00 86.81 661 GLU A N 1
ATOM 5137 C CA . GLU A 1 661 ? 59.307 37.166 -24.602 1.00 86.81 661 GLU A CA 1
ATOM 5138 C C . GLU A 1 661 ? 59.849 38.560 -24.957 1.00 86.81 661 GLU A C 1
ATOM 5140 O O . GLU A 1 661 ? 60.550 39.153 -24.137 1.00 86.81 661 GLU A O 1
ATOM 5145 N N . GLY A 1 662 ? 59.508 39.092 -26.138 1.00 77.56 662 GLY A N 1
ATOM 5146 C CA . GLY A 1 662 ? 59.963 40.401 -26.611 1.00 77.56 662 GLY A CA 1
ATOM 5147 C C . GLY A 1 662 ? 61.446 40.443 -26.996 1.00 77.56 662 GLY A C 1
ATOM 5148 O O . GLY A 1 662 ? 62.072 41.491 -26.835 1.00 77.56 662 GLY A O 1
ATOM 5149 N N . LYS A 1 663 ? 62.008 39.312 -27.444 1.00 56.09 663 LYS A N 1
ATOM 5150 C CA . LYS A 1 663 ? 63.411 39.156 -27.862 1.00 56.09 663 LYS A CA 1
ATOM 5151 C C . LYS A 1 663 ? 63.584 39.106 -29.372 1.00 56.09 663 LYS A C 1
ATOM 5153 O O . LYS A 1 663 ? 62.671 38.595 -30.060 1.00 56.09 663 LYS A O 1
#

Foldseek 3Di:
DKDKDWPDWDWDDDDQKTKTKTKMKMWDADPPPRDTPDIDMDMFMDMDDDQDPDPCSVQCVVADDPVQSVLQVNLVNVLVRVVVVVVPDDDDPPDDDDPFWFWSDKAWNQVVDPAEAFRKTKMKTATAFPWWKAKDWQVLDGRQGWDCPDGRITMGMDGQHPPDFDPFTWMKMKTADPVGGIDIDIHPSGGHGYDHDFFAEWAAWDWDAEQQKIKIFGDDGDDPFWPWKFKWKDLDQPDDTDTPDTDRHRMDIGRPADAPGKMWIWMWIAGPRRHTYDIDHIDIDHHEHPDEAEADDEDDAADEAHQYEYEFDAEYEYDAQYEYEYEFNYEYAYEAQYEYEYNEEYEYAYDPVGAYEYAHNDNPGEYAAYAYAPYEYEAHRYEYERYQEHEEYHQYEYEAAQYEAAHYQEDYEWEAPPTYEHENYEQEHYCHRYEYANYQYEYACYEQAHYQESYEHHVYAYHYELYEQEHHVASYEDDQDDDPDPDDPDDPEHDYYAYHQPDLEPVVSRYHDDYDDQWYFPDHPPVTDIDGRHYQVCPPPDLVRLVVLLVVLQVVLVVCVVVLVLVSNLVSLVNSCSSPDDLVSLLSNLVSCVSVVNLVVSLVSLVVSCVVCVLDLSSLQSNLVSCVVVVVLVVSLVSLVSSCVSPVPPPVSVVSNCVSVVD

Sequence (663 aa):
MIYGKVTGFSKVYALAYSQMGAEAEVWMVNTKTGEEILRFKEAVRYHEGGIPLSPIGALITAVSSALNIREIQKVRVVNELGWKLSEKIPAPAGRKAEARPLIKEVVSNVKEGPFGKGKVFKVAMEGEKGLIAIFEIGGFKKGLLMKEIKEGQYLGEYLSVPGDNIRDAPVIAYLRRSTGEESSFIDITGLLTIDTTPPPQVGGLNGRAFIDRLELSWIKTHSTELRGYRILRSTKPISGFEQIGFVEEERFIDNNVKAGEVYYYRIAAEDSAKNEGEQSEAMKLALRQKEHVVLTGEIKADLTLSAGIYIVRDEVTVAKGVILTVEPDSKFLCEKGSSIKVLGKMIANGKKEEWIEFSPKTPEDIWNGIIIDNGDASLLFVKASGARTALKFVNTPAHIQYTILEKNNTGVHATGTPSPSIAQSTIWHNSMGVLLDSSQTTITASDITQNKIGLQIVKSSPVIKEDNIYANEINIENPPTSPFDKGGEGGLTVQLDNNFFGTIVFEEMRFKGDIKVVTVLDDKYPNGKPVKVIVNPYSLLSPEEKKIKAAELLVSAGKYFRERNFGKAAAQFEDALILEESATTYYYLALSYQGMEDNDKALGFLKRGVEKFPLDSNLSKAYGLLLYQLGKDEDAKIAIKEALRLNPGDKQVKFILERLEGK